Protein 6QW0 (pdb70)

Foldseek 3Di:
DDCLLVDDADDLFEAEFDKDWWFADLDDADAWDWDADPHKIATPLVPHDPPHAPVLDDGIDDAVHLVCQLQQQLCVSPAHADQDFCCVVQNDPPPDDDPNRRDDASWDADSNFEIEGEHEEEDPDRVVQVVVQVVVCVVNVVSQGVSSNVTYYYYWYWYDYLTWIIISDDDDNSRGNNSNSSSVVSVVVSVVVVD/DQCLLVDDADDLFEAEFDKDWWFADDDPQDFFDWDPVVKIQTPDVSDDDDPQPDRIDDDAPCQLQQQLCVSPAHADQDFCCVVQNQLVRDPNRRDDASWDADSNFEIEGEHEEEDPDRVVQVVVQVVVCVVNVVSQRSSSNVTYYYYWYWYDYLTFIIISDDDDNDRGDDSNSSSVNSVVVNVVVVVD

Structure (mmCIF, N/CA/C/O backbone):
data_6QW0
#
_entry.id   6QW0
#
_cell.length_a   100.847
_cell.length_b   107.848
_cell.length_c   58.200
_cell.angle_alpha   90.00
_cell.angle_beta   90.00
_cell.angle_gamma   90.00
#
_symmetry.space_group_name_H-M   'P 21 21 2'
#
loop_
_entity.id
_entity.type
_entity.pdbx_description
1 polymer 'RNA-dependent RNA polymerase'
2 non-polymer 'MANGANESE (III) ION'
3 non-polymer 'SULFATE ION'
4 non-polymer GLYCEROL
5 water water
#
loop_
_atom_site.group_PDB
_atom_site.id
_atom_site.type_symbol
_atom_site.label_atom_id
_atom_site.label_alt_id
_atom_site.label_comp_id
_atom_site.label_asym_id
_atom_site.label_entity_id
_atom_site.label_seq_id
_atom_site.pdbx_PDB_ins_code
_atom_site.Cartn_x
_atom_site.Cartn_y
_atom_site.Cartn_z
_atom_site.occupancy
_atom_site.B_iso_or_equiv
_atom_site.auth_seq_id
_atom_site.auth_comp_id
_atom_site.auth_asym_id
_atom_site.auth_atom_id
_atom_site.pdbx_PDB_model_num
ATOM 1 N N . GLU A 1 3 ? 41.606 -8.842 -16.688 1.00 51.87 2 GLU A N 1
ATOM 2 C CA . GLU A 1 3 ? 41.102 -8.851 -15.316 1.00 48.65 2 GLU A CA 1
ATOM 3 C C . GLU A 1 3 ? 42.248 -8.683 -14.316 1.00 46.38 2 GLU A C 1
ATOM 4 O O . GLU A 1 3 ? 43.153 -9.517 -14.266 1.00 53.07 2 GLU A O 1
ATOM 10 N N . ARG A 1 4 ? 42.194 -7.611 -13.515 1.00 39.29 3 ARG A N 1
ATOM 11 C CA . ARG A 1 4 ? 43.309 -7.179 -12.667 1.00 41.43 3 ARG A CA 1
ATOM 12 C C . ARG A 1 4 ? 43.084 -7.636 -11.226 1.00 31.70 3 ARG A C 1
ATOM 13 O O . ARG A 1 4 ? 42.316 -7.028 -10.475 1.00 31.61 3 ARG A O 1
ATOM 15 N N . ILE A 1 5 ? 43.815 -8.675 -10.828 1.00 31.61 4 ILE A N 1
ATOM 16 C CA . ILE A 1 5 ? 43.610 -9.286 -9.523 1.00 28.84 4 ILE A CA 1
ATOM 17 C C . ILE A 1 5 ? 43.965 -8.346 -8.376 1.00 32.20 4 ILE A C 1
ATOM 18 O O . ILE A 1 5 ? 43.455 -8.512 -7.262 1.00 28.96 4 ILE A O 1
ATOM 23 N N . LEU A 1 6 ? 44.805 -7.339 -8.617 1.00 27.42 5 LEU A N 1
ATOM 24 C CA . LEU A 1 6 ? 45.171 -6.444 -7.527 1.00 32.01 5 LEU A CA 1
ATOM 25 C C . LEU A 1 6 ? 44.012 -5.568 -7.088 1.00 29.66 5 LEU A C 1
ATOM 26 O O . LEU A 1 6 ? 44.083 -4.970 -6.013 1.00 27.71 5 LEU A O 1
ATOM 31 N N . LYS A 1 7 ? 42.941 -5.494 -7.882 1.00 27.39 6 LYS A N 1
ATOM 32 C CA . LYS A 1 7 ? 41.744 -4.776 -7.473 1.00 28.11 6 LYS A CA 1
ATOM 33 C C . LYS A 1 7 ? 40.827 -5.602 -6.582 1.00 29.18 6 LYS A C 1
ATOM 34 O O . LYS A 1 7 ? 39.797 -5.083 -6.138 1.00 32.53 6 LYS A O 1
ATOM 40 N N . LYS A 1 8 ? 41.176 -6.859 -6.308 1.00 26.11 7 LYS A N 1
ATOM 41 C CA . LYS A 1 8 ? 40.341 -7.767 -5.531 1.00 23.95 7 LYS A CA 1
ATOM 42 C C . LYS A 1 8 ? 40.892 -7.989 -4.125 1.00 24.07 7 LYS A C 1
ATOM 43 O O . LYS A 1 8 ? 40.623 -9.020 -3.513 1.00 26.37 7 LYS A O 1
ATOM 49 N N . GLN A 1 9 ? 41.652 -7.030 -3.593 1.00 25.64 8 GLN A N 1
ATOM 50 C CA . GLN A 1 9 ? 42.265 -7.209 -2.282 1.00 27.15 8 GLN A CA 1
ATOM 51 C C . GLN A 1 9 ? 41.380 -6.665 -1.172 1.00 27.24 8 GLN A C 1
ATOM 52 O O . GLN A 1 9 ? 40.526 -5.805 -1.411 1.00 28.95 8 GLN A O 1
ATOM 58 N N . PRO A 1 10 ? 41.576 -7.129 0.069 1.00 24.14 9 PRO A N 1
ATOM 59 C CA . PRO A 1 10 ? 40.909 -6.478 1.206 1.00 26.49 9 PRO A CA 1
ATOM 60 C C . PRO A 1 10 ? 41.264 -4.997 1.249 1.00 28.24 9 PRO A C 1
ATOM 61 O O . PRO A 1 10 ? 42.337 -4.582 0.810 1.00 31.38 9 PRO A O 1
ATOM 65 N N . ALA A 1 11 ? 40.335 -4.198 1.763 1.00 33.54 10 ALA A N 1
ATOM 66 C CA . ALA A 1 11 ? 40.458 -2.750 1.650 1.00 38.85 10 ALA A CA 1
ATOM 67 C C . ALA A 1 11 ? 41.573 -2.226 2.553 1.00 26.44 10 ALA A C 1
ATOM 68 O O . ALA A 1 11 ? 41.721 -2.696 3.681 1.00 29.18 10 ALA A O 1
ATOM 70 N N . PRO A 1 12 ? 42.364 -1.266 2.081 1.00 35.88 11 PRO A N 1
ATOM 71 C CA . PRO A 1 12 ? 43.355 -0.615 2.947 1.00 26.05 11 PRO A CA 1
ATOM 72 C C . PRO A 1 12 ? 42.692 0.388 3.875 1.00 31.88 11 PRO A C 1
ATOM 73 O O . PRO A 1 12 ? 41.568 0.833 3.646 1.00 34.23 11 PRO A O 1
ATOM 77 N N . VAL A 1 13 ? 43.427 0.756 4.935 1.00 23.99 12 VAL A N 1
ATOM 78 C CA . VAL A 1 13 ? 42.941 1.776 5.857 1.00 22.56 12 VAL A CA 1
ATOM 79 C C . VAL A 1 13 ? 42.717 3.067 5.090 1.00 22.41 12 VAL A C 1
ATOM 80 O O . VAL A 1 13 ? 43.606 3.549 4.377 1.00 23.59 12 VAL A O 1
ATOM 84 N N A ARG A 1 14 ? 41.534 3.654 5.258 0.44 22.72 13 ARG A N 1
ATOM 85 N N B ARG A 1 14 ? 41.522 3.634 5.239 0.56 22.70 13 ARG A N 1
ATOM 86 C CA A ARG A 1 14 ? 41.152 4.864 4.534 0.44 19.03 13 ARG A CA 1
ATOM 87 C CA B ARG A 1 14 ? 41.144 4.866 4.557 0.56 19.04 13 ARG A CA 1
ATOM 88 C C A ARG A 1 14 ? 41.518 6.080 5.377 0.44 20.02 13 ARG A C 1
ATOM 89 C C B ARG A 1 14 ? 41.557 6.038 5.437 0.56 20.07 13 ARG A C 1
ATOM 90 O O A ARG A 1 14 ? 40.764 6.492 6.264 0.44 20.40 13 ARG A O 1
ATOM 91 O O B ARG A 1 14 ? 40.887 6.363 6.424 0.56 20.33 13 ARG A O 1
ATOM 106 N N . ALA A 1 15 ? 42.680 6.659 5.092 1.00 20.02 14 ALA A N 1
ATOM 107 C CA . ALA A 1 15 ? 43.243 7.743 5.881 1.00 18.48 14 ALA A CA 1
ATOM 108 C C . ALA A 1 15 ? 44.208 8.513 5.005 1.00 15.78 14 ALA A C 1
ATOM 109 O O . ALA A 1 15 ? 44.595 8.057 3.927 1.00 18.17 14 ALA A O 1
ATOM 111 N N . LEU A 1 16 ? 44.593 9.690 5.496 1.00 17.03 15 LEU A N 1
ATOM 112 C CA . LEU A 1 16 ? 45.587 10.529 4.833 1.00 16.66 15 LEU A CA 1
ATOM 113 C C . LEU A 1 16 ? 46.969 10.284 5.438 1.00 17.26 15 LEU A C 1
ATOM 114 O O . LEU A 1 16 ? 47.135 10.366 6.658 1.00 18.47 15 LEU A O 1
ATOM 119 N N . THR A 1 17 ? 47.947 9.981 4.583 1.00 16.96 16 THR A N 1
ATOM 120 C CA . THR A 1 17 ? 49.351 9.839 4.987 1.00 17.58 16 THR A CA 1
ATOM 121 C C . THR A 1 17 ? 50.138 11.027 4.458 1.00 17.55 16 THR A C 1
ATOM 122 O O . THR A 1 17 ? 50.051 11.357 3.269 1.00 17.95 16 THR A O 1
ATOM 126 N N . ILE A 1 18 ? 50.893 11.688 5.342 1.00 17.45 17 ILE A N 1
ATOM 127 C CA . ILE A 1 18 ? 51.844 12.717 4.911 1.00 17.66 17 ILE A CA 1
ATOM 128 C C . ILE A 1 18 ? 53.219 12.321 5.433 1.00 17.60 17 ILE A C 1
ATOM 129 O O . ILE A 1 18 ? 53.442 12.306 6.650 1.00 18.82 17 ILE A O 1
ATOM 134 N N . HIS A 1 19 ? 54.135 11.987 4.516 1.00 18.03 18 HIS A N 1
ATOM 135 C CA . HIS A 1 19 ? 55.505 11.697 4.915 1.00 20.00 18 HIS A CA 1
ATOM 136 C C . HIS A 1 19 ? 56.219 13.011 5.230 1.00 18.13 18 HIS A C 1
ATOM 137 O O . HIS A 1 19 ? 55.842 14.061 4.711 1.00 19.04 18 HIS A O 1
ATOM 144 N N . PRO A 1 20 ? 57.216 12.986 6.119 1.00 19.70 19 PRO A N 1
ATOM 145 C CA . PRO A 1 20 ? 57.855 14.244 6.553 1.00 17.80 19 PRO A CA 1
ATOM 146 C C . PRO A 1 20 ? 58.662 14.890 5.436 1.00 20.37 19 PRO A C 1
ATOM 147 O O . PRO A 1 20 ? 59.306 14.209 4.639 1.00 19.90 19 PRO A O 1
ATOM 151 N N . LEU A 1 21 ? 58.610 16.222 5.383 1.00 22.07 20 LEU A N 1
ATOM 152 C CA . LEU A 1 21 ? 59.423 16.976 4.436 1.00 23.45 20 LEU A CA 1
ATOM 153 C C . LEU A 1 21 ? 60.896 16.874 4.799 1.00 23.20 20 LEU A C 1
ATOM 154 O O . LEU A 1 21 ? 61.271 16.936 5.973 1.00 24.10 20 LEU A O 1
ATOM 159 N N . ARG A 1 22 ? 61.726 16.707 3.774 1.00 20.68 21 ARG A N 1
ATOM 160 C CA . ARG A 1 22 ? 63.173 16.637 3.905 1.00 22.04 21 ARG A CA 1
ATOM 161 C C . ARG A 1 22 ? 63.812 17.733 3.065 1.00 21.83 21 ARG A C 1
ATOM 162 O O . ARG A 1 22 ? 63.291 18.124 2.011 1.00 21.58 21 ARG A O 1
ATOM 170 N N . ARG A 1 23 ? 64.977 18.194 3.513 1.00 22.93 22 ARG A N 1
ATOM 171 C CA . ARG A 1 23 ? 65.757 19.158 2.747 1.00 24.00 22 ARG A CA 1
ATOM 172 C C . ARG A 1 23 ? 66.850 18.439 1.973 1.00 24.30 22 ARG A C 1
ATOM 173 O O . ARG A 1 23 ? 67.570 17.599 2.526 1.00 27.49 22 ARG A O 1
ATOM 181 N N . TYR A 1 24 ? 66.966 18.772 0.692 1.00 22.02 23 TYR A N 1
ATOM 182 C CA . TYR A 1 24 ? 67.957 18.202 -0.205 1.00 22.79 23 TYR A CA 1
ATOM 183 C C . TYR A 1 24 ? 68.781 19.334 -0.792 1.00 23.46 23 TYR A C 1
ATOM 184 O O . TYR A 1 24 ? 68.231 20.371 -1.161 1.00 23.92 23 TYR A O 1
ATOM 193 N N . GLU A 1 25 ? 70.092 19.144 -0.873 1.00 25.21 24 GLU A N 1
ATOM 194 C CA . GLU A 1 25 ? 70.952 20.130 -1.513 1.00 25.10 24 GLU A CA 1
ATOM 195 C C . GLU A 1 25 ? 71.359 19.630 -2.889 1.00 24.64 24 GLU A C 1
ATOM 196 O O . GLU A 1 25 ? 71.656 18.445 -3.064 1.00 26.78 24 GLU A O 1
ATOM 202 N N . SER A 1 26 ? 71.379 20.537 -3.866 1.00 27.30 25 SER A N 1
ATOM 203 C CA . SER A 1 26 ? 71.877 20.168 -5.182 1.00 24.85 25 SER A CA 1
ATOM 204 C C . SER A 1 26 ? 73.394 19.979 -5.143 1.00 27.28 25 SER A C 1
ATOM 205 O O . SER A 1 26 ? 74.092 20.459 -4.242 1.00 31.00 25 SER A O 1
ATOM 208 N N . SER A 1 27 ? 73.892 19.254 -6.134 1.00 25.99 26 SER A N 1
ATOM 209 C CA . SER A 1 27 ? 75.316 18.962 -6.275 1.00 29.00 26 SER A CA 1
ATOM 210 C C . SER A 1 27 ? 75.671 19.007 -7.754 1.00 27.60 26 SER A C 1
ATOM 211 O O . SER A 1 27 ? 76.294 18.100 -8.307 1.00 33.42 26 SER A O 1
ATOM 214 N N . ILE A 1 28 ? 75.243 20.080 -8.412 1.00 30.80 27 ILE A N 1
ATOM 215 C CA . ILE A 1 28 ? 75.426 20.192 -9.853 1.00 32.71 27 ILE A CA 1
ATOM 216 C C . ILE A 1 28 ? 76.865 20.568 -10.158 1.00 40.64 27 ILE A C 1
ATOM 217 O O . ILE A 1 28 ? 77.467 20.068 -11.119 1.00 45.36 27 ILE A O 1
ATOM 222 N N . TYR A 1 29 ? 77.436 21.449 -9.339 1.00 32.08 28 TYR A N 1
ATOM 223 C CA . TYR A 1 29 ? 78.844 21.841 -9.427 1.00 45.95 28 TYR A CA 1
ATOM 224 C C . TYR A 1 29 ? 79.060 22.569 -10.749 1.00 40.15 28 TYR A C 1
ATOM 225 O O . TYR A 1 29 ? 78.279 23.469 -11.092 1.00 42.88 28 TYR A O 1
ATOM 234 N N . ASP A 1 30 ? 80.078 22.233 -11.521 1.00 44.68 29 ASP A N 1
ATOM 235 C CA . ASP A 1 30 ? 80.401 22.980 -12.727 1.00 40.47 29 ASP A CA 1
ATOM 236 C C . ASP A 1 30 ? 80.030 22.108 -13.924 1.00 42.23 29 ASP A C 1
ATOM 237 O O . ASP A 1 30 ? 80.885 21.501 -14.571 1.00 53.53 29 ASP A O 1
ATOM 242 N N . THR A 1 31 ? 78.723 22.048 -14.216 1.00 42.81 30 THR A N 1
ATOM 243 C CA . THR A 1 31 ? 78.030 21.278 -15.247 1.00 37.30 30 THR A CA 1
ATOM 244 C C . THR A 1 31 ? 77.640 22.176 -16.415 1.00 31.72 30 THR A C 1
ATOM 245 O O . THR A 1 31 ? 77.163 23.296 -16.196 1.00 32.73 30 THR A O 1
ATOM 249 N N . PRO A 1 32 ? 77.828 21.728 -17.660 1.00 29.66 31 PRO A N 1
ATOM 250 C CA . PRO A 1 32 ? 77.413 22.550 -18.803 1.00 26.56 31 PRO A CA 1
ATOM 251 C C . PRO A 1 32 ? 75.914 22.792 -18.788 1.00 27.23 31 PRO A C 1
ATOM 252 O O . PRO A 1 32 ? 75.123 21.917 -18.433 1.00 30.82 31 PRO A O 1
ATOM 256 N N . ILE A 1 33 ? 75.537 24.009 -19.173 1.00 23.04 32 ILE A N 1
ATOM 257 C CA . ILE A 1 33 ? 74.152 24.443 -19.249 1.00 19.84 32 ILE A CA 1
ATOM 258 C C . ILE A 1 33 ? 73.858 24.730 -20.720 1.00 22.15 32 ILE A C 1
ATOM 259 O O . ILE A 1 33 ? 74.627 25.452 -21.359 1.00 22.83 32 ILE A O 1
ATOM 264 N N . PRO A 1 34 ? 72.805 24.175 -21.306 1.00 24.49 33 PRO A N 1
ATOM 265 C CA . PRO A 1 34 ? 72.622 24.342 -22.754 1.00 22.69 33 PRO A CA 1
ATOM 266 C C . PRO A 1 34 ? 72.243 25.761 -23.134 1.00 21.75 33 PRO A C 1
ATOM 267 O O . PRO A 1 34 ? 71.494 26.445 -22.432 1.00 22.39 33 PRO A O 1
ATOM 271 N N . ALA A 1 35 ? 72.781 26.198 -24.273 1.00 22.53 34 ALA A N 1
ATOM 272 C CA . ALA A 1 35 ? 72.359 27.445 -24.888 1.00 22.19 34 ALA A CA 1
ATOM 273 C C . ALA A 1 35 ? 70.896 27.362 -25.315 1.00 22.08 34 ALA A C 1
ATOM 274 O O . ALA A 1 35 ? 70.344 26.281 -25.505 1.00 28.20 34 ALA A O 1
ATOM 276 N N . TYR A 1 36 ? 70.277 28.528 -25.468 1.00 24.67 35 TYR A N 1
ATOM 277 C CA . TYR A 1 36 ? 68.903 28.625 -25.942 1.00 26.77 35 TYR A CA 1
ATOM 278 C C . TYR A 1 36 ? 68.781 29.835 -26.857 1.00 28.85 35 TYR A C 1
ATOM 279 O O . TYR A 1 36 ? 69.459 30.848 -26.671 1.00 28.28 35 TYR A O 1
ATOM 288 N N . VAL A 1 37 ? 67.917 29.716 -27.861 1.00 27.80 36 VAL A N 1
ATOM 289 C CA . VAL A 1 37 ? 67.611 30.810 -28.777 1.00 29.51 36 VAL A CA 1
ATOM 290 C C . VAL A 1 37 ? 66.108 31.039 -28.715 1.00 29.19 36 VAL A C 1
ATOM 291 O O . VAL A 1 37 ? 65.330 30.109 -28.956 1.00 31.20 36 VAL A O 1
ATOM 295 N N . ILE A 1 38 ? 65.704 32.261 -28.375 1.00 32.70 37 ILE A N 1
ATOM 296 C CA . ILE A 1 38 ? 64.298 32.634 -28.262 1.00 33.53 37 ILE A CA 1
ATOM 297 C C . ILE A 1 38 ? 63.930 33.497 -29.459 1.00 42.53 37 ILE A C 1
ATOM 298 O O . ILE A 1 38 ? 64.623 34.477 -29.760 1.00 39.93 37 ILE A O 1
ATOM 303 N N . LYS A 1 39 ? 62.829 33.149 -30.123 1.00 40.11 38 LYS A N 1
ATOM 304 C CA . LYS A 1 39 ? 62.336 33.878 -31.284 1.00 49.90 38 LYS A CA 1
ATOM 305 C C . LYS A 1 39 ? 60.846 34.145 -31.123 1.00 48.51 38 LYS A C 1
ATOM 306 O O . LYS A 1 39 ? 60.118 33.346 -30.529 1.00 42.97 38 LYS A O 1
ATOM 310 N N . HIS A 1 40 ? 60.396 35.278 -31.654 1.00 53.90 39 HIS A N 1
ATOM 311 C CA . HIS A 1 40 ? 58.983 35.638 -31.566 1.00 57.71 39 HIS A CA 1
ATOM 312 C C . HIS A 1 40 ? 58.154 34.789 -32.522 1.00 56.59 39 HIS A C 1
ATOM 313 O O . HIS A 1 40 ? 58.609 34.459 -33.616 1.00 51.17 39 HIS A O 1
ATOM 315 N N . VAL A 1 45 ? 56.312 32.742 -28.299 1.00 54.79 44 VAL A N 1
ATOM 316 C CA . VAL A 1 45 ? 57.739 32.499 -28.460 1.00 50.56 44 VAL A CA 1
ATOM 317 C C . VAL A 1 45 ? 58.017 31.056 -28.860 1.00 41.93 44 VAL A C 1
ATOM 318 O O . VAL A 1 45 ? 57.218 30.159 -28.598 1.00 42.98 44 VAL A O 1
ATOM 320 N N . THR A 1 46 ? 59.160 30.845 -29.506 1.00 39.44 45 THR A N 1
ATOM 321 C CA . THR A 1 46 ? 59.728 29.522 -29.719 1.00 43.55 45 THR A CA 1
ATOM 322 C C . THR A 1 46 ? 61.120 29.491 -29.101 1.00 35.19 45 THR A C 1
ATOM 323 O O . THR A 1 46 ? 61.824 30.507 -29.096 1.00 40.92 45 THR A O 1
ATOM 327 N N . ILE A 1 47 ? 61.513 28.329 -28.575 1.00 35.51 46 ILE A N 1
ATOM 328 C CA . ILE A 1 47 ? 62.799 28.170 -27.887 1.00 33.61 46 ILE A CA 1
ATOM 329 C C . ILE A 1 47 ? 63.516 26.943 -28.438 1.00 33.00 46 ILE A C 1
ATOM 330 O O . ILE A 1 47 ? 63.018 25.820 -28.305 1.00 36.95 46 ILE A O 1
ATOM 335 N N . ASP A 1 48 ? 64.695 27.151 -29.027 1.00 30.48 47 ASP A N 1
ATOM 336 C CA A ASP A 1 48 ? 65.576 26.068 -29.451 0.47 29.10 47 ASP A CA 1
ATOM 337 C CA B ASP A 1 48 ? 65.567 26.057 -29.442 0.53 29.09 47 ASP A CA 1
ATOM 338 C C . ASP A 1 48 ? 66.666 25.908 -28.399 1.00 27.52 47 ASP A C 1
ATOM 339 O O . ASP A 1 48 ? 67.478 26.819 -28.212 1.00 29.54 47 ASP A O 1
ATOM 348 N N . ILE A 1 49 ? 66.693 24.761 -27.731 1.00 25.97 48 ILE A N 1
ATOM 349 C CA . ILE A 1 49 ? 67.643 24.496 -26.654 1.00 23.40 48 ILE A CA 1
ATOM 350 C C . ILE A 1 49 ? 68.722 23.567 -27.187 1.00 25.52 48 ILE A C 1
ATOM 351 O O . ILE A 1 49 ? 68.419 22.543 -27.811 1.00 27.63 48 ILE A O 1
ATOM 356 N N . ALA A 1 50 ? 69.989 23.936 -26.969 1.00 23.98 49 ALA A N 1
ATOM 357 C CA . ALA A 1 50 ? 71.112 23.219 -27.576 1.00 24.70 49 ALA A CA 1
ATOM 358 C C . ALA A 1 50 ? 71.457 21.977 -26.753 1.00 26.95 49 ALA A C 1
ATOM 359 O O . ALA A 1 50 ? 72.502 21.872 -26.106 1.00 26.11 49 ALA A O 1
ATOM 361 N N . THR A 1 51 ? 70.550 21.000 -26.787 1.00 28.70 50 THR A N 1
ATOM 362 C CA . THR A 1 51 ? 70.765 19.786 -26.008 1.00 27.36 50 THR A CA 1
ATOM 363 C C . THR A 1 51 ? 71.995 19.010 -26.474 1.00 28.63 50 THR A C 1
ATOM 364 O O . THR A 1 51 ? 72.515 18.177 -25.722 1.00 29.61 50 THR A O 1
ATOM 368 N N . SER A 1 52 ? 72.491 19.281 -27.686 1.00 28.64 51 SER A N 1
ATOM 369 C CA . SER A 1 52 ? 73.728 18.652 -28.134 1.00 32.10 51 SER A CA 1
ATOM 370 C C . SER A 1 52 ? 74.921 19.029 -27.266 1.00 30.32 51 SER A C 1
ATOM 371 O O . SER A 1 52 ? 75.914 18.297 -27.251 1.00 31.84 51 SER A O 1
ATOM 374 N N . GLU A 1 53 ? 74.850 20.149 -26.550 1.00 28.79 52 GLU A N 1
ATOM 375 C CA . GLU A 1 53 ? 75.978 20.582 -25.728 1.00 28.41 52 GLU A CA 1
ATOM 376 C C . GLU A 1 53 ? 76.145 19.772 -24.451 1.00 39.25 52 GLU A C 1
ATOM 377 O O . GLU A 1 53 ? 77.197 19.867 -23.810 1.00 37.00 52 GLU A O 1
ATOM 383 N N . LEU A 1 54 ? 75.152 18.984 -24.061 1.00 30.00 53 LEU A N 1
ATOM 384 C CA . LEU A 1 54 ? 75.216 18.261 -22.802 1.00 34.02 53 LEU A CA 1
ATOM 385 C C . LEU A 1 54 ? 75.880 16.902 -22.990 1.00 40.14 53 LEU A C 1
ATOM 386 O O . LEU A 1 54 ? 75.687 16.235 -24.010 1.00 40.45 53 LEU A O 1
ATOM 391 N N . ALA A 1 55 ? 76.687 16.510 -22.007 1.00 46.28 54 ALA A N 1
ATOM 392 C CA . ALA A 1 55 ? 77.298 15.190 -22.025 1.00 44.49 54 ALA A CA 1
ATOM 393 C C . ALA A 1 55 ? 76.258 14.131 -21.693 1.00 51.03 54 ALA A C 1
ATOM 394 O O . ALA A 1 55 ? 75.320 14.369 -20.927 1.00 51.62 54 ALA A O 1
ATOM 396 N N . ASP A 1 56 ? 76.426 12.951 -22.284 1.00 46.38 55 ASP A N 1
ATOM 397 C CA . ASP A 1 56 ? 75.502 11.855 -22.029 1.00 50.97 55 ASP A CA 1
ATOM 398 C C . ASP A 1 56 ? 75.438 11.561 -20.535 1.00 45.67 55 ASP A C 1
ATOM 399 O O . ASP A 1 56 ? 76.466 11.326 -19.894 1.00 47.92 55 ASP A O 1
ATOM 401 N N . GLY A 1 57 ? 74.231 11.620 -19.974 1.00 50.55 56 GLY A N 1
ATOM 402 C CA . GLY A 1 57 ? 74.018 11.289 -18.582 1.00 46.30 56 GLY A CA 1
ATOM 403 C C . GLY A 1 57 ? 74.258 12.401 -17.580 1.00 50.33 56 GLY A C 1
ATOM 404 O O . GLY A 1 57 ? 74.037 12.181 -16.381 1.00 49.52 56 GLY A O 1
ATOM 405 N N . GLN A 1 58 ? 74.718 13.574 -18.013 1.00 42.97 57 GLN A N 1
ATOM 406 C CA . GLN A 1 58 ? 74.846 14.702 -17.100 1.00 42.17 57 GLN A CA 1
ATOM 407 C C . GLN A 1 58 ? 73.459 15.214 -16.720 1.00 33.58 57 GLN A C 1
ATOM 408 O O . GLN A 1 58 ? 72.454 14.875 -17.347 1.00 36.57 57 GLN A O 1
ATOM 414 N N . SER A 1 59 ? 73.405 16.052 -15.685 1.00 28.01 58 SER A N 1
ATOM 415 C CA . SER A 1 59 ? 72.152 16.731 -15.371 1.00 26.48 58 SER A CA 1
ATOM 416 C C . SER A 1 59 ? 71.646 17.496 -16.589 1.00 28.97 58 SER A C 1
ATOM 417 O O . SER A 1 59 ? 72.424 18.088 -17.343 1.00 31.34 58 SER A O 1
ATOM 420 N N . GLY A 1 60 ? 70.336 17.456 -16.799 1.00 27.26 59 GLY A N 1
ATOM 421 C CA . GLY A 1 60 ? 69.708 18.096 -17.930 1.00 23.54 59 GLY A CA 1
ATOM 422 C C . GLY A 1 60 ? 69.350 17.164 -19.067 1.00 22.92 59 GLY A C 1
ATOM 423 O O . GLY A 1 60 ? 68.780 17.624 -20.062 1.00 25.62 59 GLY A O 1
ATOM 424 N N . SER A 1 61 ? 69.643 15.868 -18.938 1.00 28.90 60 SER A N 1
ATOM 425 C CA . SER A 1 61 ? 69.367 14.935 -20.022 1.00 30.25 60 SER A CA 1
ATOM 426 C C . SER A 1 61 ? 67.879 14.786 -20.298 1.00 30.79 60 SER A C 1
ATOM 427 O O . SER A 1 61 ? 67.513 14.294 -21.369 1.00 28.65 60 SER A O 1
ATOM 430 N N . THR A 1 62 ? 67.009 15.216 -19.380 1.00 27.88 61 THR A N 1
ATOM 431 C CA . THR A 1 62 ? 65.579 15.148 -19.669 1.00 24.86 61 THR A CA 1
ATOM 432 C C . THR A 1 62 ? 65.069 16.315 -20.501 1.00 29.62 61 THR A C 1
ATOM 433 O O . THR A 1 62 ? 63.889 16.324 -20.853 1.00 28.54 61 THR A O 1
ATOM 437 N N . ILE A 1 63 ? 65.904 17.302 -20.818 1.00 24.44 62 ILE A N 1
ATOM 438 C CA . ILE A 1 63 ? 65.433 18.496 -21.514 1.00 22.92 62 ILE A CA 1
ATOM 439 C C . ILE A 1 63 ? 65.306 18.196 -23.001 1.00 26.80 62 ILE A C 1
ATOM 440 O O . ILE A 1 63 ? 66.232 17.658 -23.618 1.00 27.54 62 ILE A O 1
ATOM 445 N N . GLN A 1 64 ? 64.192 18.576 -23.578 1.00 26.77 63 GLN A N 1
ATOM 446 C CA . GLN A 1 64 ? 63.907 18.437 -24.997 1.00 30.74 63 GLN A CA 1
ATOM 447 C C . GLN A 1 64 ? 64.367 19.681 -25.757 1.00 30.82 63 GLN A C 1
ATOM 448 O O . GLN A 1 64 ? 64.369 20.789 -25.206 1.00 32.67 63 GLN A O 1
ATOM 454 N N . PRO A 1 65 ? 64.743 19.529 -27.030 1.00 32.80 64 PRO A N 1
ATOM 455 C CA . PRO A 1 65 ? 65.380 20.651 -27.749 1.00 30.37 64 PRO A CA 1
ATOM 456 C C . PRO A 1 65 ? 64.453 21.777 -28.163 1.00 33.71 64 PRO A C 1
ATOM 457 O O . PRO A 1 65 ? 64.956 22.877 -28.421 1.00 30.71 64 PRO A O 1
ATOM 461 N N . PHE A 1 66 ? 63.140 21.567 -28.273 1.00 27.28 65 PHE A N 1
ATOM 462 C CA . PHE A 1 66 ? 62.273 22.588 -28.851 1.00 27.89 65 PHE A CA 1
ATOM 463 C C . PHE A 1 66 ? 61.026 22.797 -28.007 1.00 36.89 65 PHE A C 1
ATOM 464 O O . PHE A 1 66 ? 60.362 21.830 -27.621 1.00 38.83 65 PHE A O 1
ATOM 472 N N . GLU A 1 67 ? 60.692 24.063 -27.765 1.00 36.52 66 GLU A N 1
ATOM 473 C CA . GLU A 1 67 ? 59.555 24.423 -26.933 1.00 45.55 66 GLU A CA 1
ATOM 474 C C . GLU A 1 67 ? 58.751 25.538 -27.584 1.00 44.92 66 GLU A C 1
ATOM 475 O O . GLU A 1 67 ? 59.313 26.457 -28.189 1.00 40.51 66 GLU A O 1
ATOM 481 N N . SER A 1 68 ? 57.432 25.443 -27.455 1.00 45.48 67 SER A N 1
ATOM 482 C CA . SER A 1 68 ? 56.513 26.526 -27.769 1.00 44.35 67 SER A CA 1
ATOM 483 C C . SER A 1 68 ? 55.943 27.077 -26.468 1.00 45.47 67 SER A C 1
ATOM 484 O O . SER A 1 68 ? 55.603 26.315 -25.558 1.00 47.19 67 SER A O 1
ATOM 487 N N . VAL A 1 69 ? 55.848 28.397 -26.379 1.00 47.54 68 VAL A N 1
ATOM 488 C CA . VAL A 1 69 ? 55.312 29.023 -25.175 1.00 47.86 68 VAL A CA 1
ATOM 489 C C . VAL A 1 69 ? 54.171 29.960 -25.543 1.00 48.34 68 VAL A C 1
ATOM 490 O O . VAL A 1 69 ? 54.391 30.977 -26.198 1.00 43.71 68 VAL A O 1
ATOM 492 N N . GLN A 1 72 ? 49.957 33.058 -23.304 1.00 55.06 71 GLN A N 1
ATOM 493 C CA . GLN A 1 72 ? 49.068 32.739 -22.193 1.00 51.99 71 GLN A CA 1
ATOM 494 C C . GLN A 1 72 ? 49.704 31.762 -21.203 1.00 57.98 71 GLN A C 1
ATOM 495 O O . GLN A 1 72 ? 49.178 31.548 -20.112 1.00 59.05 71 GLN A O 1
ATOM 496 N N . ASN A 1 73 ? 50.836 31.173 -21.587 1.00 56.48 72 ASN A N 1
ATOM 497 C CA . ASN A 1 73 ? 51.539 30.210 -20.749 1.00 52.87 72 ASN A CA 1
ATOM 498 C C . ASN A 1 73 ? 52.776 30.792 -20.076 1.00 49.16 72 ASN A C 1
ATOM 499 O O . ASN A 1 73 ? 53.466 30.070 -19.351 1.00 46.59 72 ASN A O 1
ATOM 501 N N . LEU A 1 74 ? 53.069 32.077 -20.287 1.00 47.74 73 LEU A N 1
ATOM 502 C CA . LEU A 1 74 ? 54.321 32.637 -19.787 1.00 49.74 73 LEU A CA 1
ATOM 503 C C . LEU A 1 74 ? 54.349 32.717 -18.267 1.00 46.03 73 LEU A C 1
ATOM 504 O O . LEU A 1 74 ? 55.406 32.521 -17.658 1.00 46.23 73 LEU A O 1
ATOM 505 N N . THR A 1 75 ? 53.205 32.987 -17.638 1.00 46.31 74 THR A N 1
ATOM 506 C CA . THR A 1 75 ? 53.193 33.193 -16.195 1.00 48.74 74 THR A CA 1
ATOM 507 C C . THR A 1 75 ? 53.563 31.929 -15.426 1.00 48.26 74 THR A C 1
ATOM 508 O O . THR A 1 75 ? 54.145 32.017 -14.339 1.00 52.06 74 THR A O 1
ATOM 512 N N . LEU A 1 76 ? 53.240 30.751 -15.961 1.00 41.99 75 LEU A N 1
ATOM 513 C CA . LEU A 1 76 ? 53.553 29.495 -15.292 1.00 44.81 75 LEU A CA 1
ATOM 514 C C . LEU A 1 76 ? 54.711 28.763 -15.959 1.00 39.01 75 LEU A C 1
ATOM 515 O O . LEU A 1 76 ? 54.903 27.565 -15.725 1.00 32.15 75 LEU A O 1
ATOM 520 N N . PHE A 1 77 ? 55.503 29.467 -16.772 1.00 34.57 76 PHE A N 1
ATOM 521 C CA . PHE A 1 77 ? 56.552 28.790 -17.525 1.00 32.39 76 PHE A CA 1
ATOM 522 C C . PHE A 1 77 ? 57.599 28.184 -16.597 1.00 29.13 76 PHE A C 1
ATOM 523 O O . PHE A 1 77 ? 58.010 27.034 -16.783 1.00 28.76 76 PHE A O 1
ATOM 531 N N . LYS A 1 78 ? 58.060 28.950 -15.600 1.00 30.27 77 LYS A N 1
ATOM 532 C CA . LYS A 1 78 ? 59.101 28.430 -14.717 1.00 26.21 77 LYS A CA 1
ATOM 533 C C . LYS A 1 78 ? 58.638 27.152 -14.032 1.00 23.91 77 LYS A C 1
ATOM 534 O O . LYS A 1 78 ? 59.377 26.167 -13.971 1.00 26.67 77 LYS A O 1
ATOM 540 N N . HIS A 1 79 ? 57.402 27.147 -13.538 1.00 27.12 78 HIS A N 1
ATOM 541 C CA . HIS A 1 79 ? 56.870 25.978 -12.840 1.00 28.68 78 HIS A CA 1
ATOM 542 C C . HIS A 1 79 ? 56.742 24.790 -13.788 1.00 26.09 78 HIS A C 1
ATOM 543 O O . HIS A 1 79 ? 57.224 23.685 -13.494 1.00 24.01 78 HIS A O 1
ATOM 550 N N . ASP A 1 80 ? 56.120 25.011 -14.946 1.00 26.41 79 ASP A N 1
ATOM 551 C CA . ASP A 1 80 ? 55.830 23.910 -15.854 1.00 27.55 79 ASP A CA 1
ATOM 552 C C . ASP A 1 80 ? 57.102 23.336 -16.463 1.00 28.08 79 ASP A C 1
ATOM 553 O O . ASP A 1 80 ? 57.229 22.117 -16.595 1.00 30.49 79 ASP A O 1
ATOM 558 N N . PHE A 1 81 ? 58.067 24.188 -16.813 1.00 27.41 80 PHE A N 1
ATOM 559 C CA . PHE A 1 81 ? 59.318 23.671 -17.368 1.00 27.78 80 PHE A CA 1
ATOM 560 C C . PHE A 1 81 ? 60.112 22.900 -16.323 1.00 24.25 80 PHE A C 1
ATOM 561 O O . PHE A 1 81 ? 60.662 21.832 -16.619 1.00 24.46 80 PHE A O 1
ATOM 569 N N . THR A 1 82 ? 60.191 23.424 -15.098 1.00 21.67 81 THR A N 1
ATOM 570 C CA . THR A 1 82 ? 60.997 22.771 -14.072 1.00 22.67 81 THR A CA 1
ATOM 571 C C . THR A 1 82 ? 60.592 21.315 -13.889 1.00 21.58 81 THR A C 1
ATOM 572 O O . THR A 1 82 ? 61.447 20.428 -13.809 1.00 24.12 81 THR A O 1
ATOM 576 N N . PHE A 1 83 ? 59.287 21.053 -13.840 1.00 22.52 82 PHE A N 1
ATOM 577 C CA . PHE A 1 83 ? 58.784 19.737 -13.478 1.00 24.50 82 PHE A CA 1
ATOM 578 C C . PHE A 1 83 ? 58.298 18.950 -14.687 1.00 25.13 82 PHE A C 1
ATOM 579 O O . PHE A 1 83 ? 57.693 17.883 -14.521 1.00 26.18 82 PHE A O 1
ATOM 587 N N . GLY A 1 84 ? 58.618 19.421 -15.895 1.00 23.90 83 GLY A N 1
ATOM 588 C CA . GLY A 1 84 ? 58.101 18.828 -17.119 1.00 25.56 83 GLY A CA 1
ATOM 589 C C . GLY A 1 84 ? 58.507 17.389 -17.343 1.00 25.42 83 GLY A C 1
ATOM 590 O O . GLY A 1 84 ? 57.823 16.672 -18.082 1.00 29.34 83 GLY A O 1
ATOM 591 N N . HIS A 1 85 ? 59.626 16.958 -16.769 1.00 22.22 84 HIS A N 1
ATOM 592 C CA . HIS A 1 85 ? 60.060 15.575 -16.893 1.00 24.93 84 HIS A CA 1
ATOM 593 C C . HIS A 1 85 ? 59.280 14.639 -15.982 1.00 26.12 84 HIS A C 1
ATOM 594 O O . HIS A 1 85 ? 59.366 13.417 -16.145 1.00 30.37 84 HIS A O 1
ATOM 601 N N . LEU A 1 86 ? 58.538 15.183 -15.026 1.00 23.43 85 LEU A N 1
ATOM 602 C CA . LEU A 1 86 ? 57.752 14.387 -14.089 1.00 25.34 85 LEU A CA 1
ATOM 603 C C . LEU A 1 86 ? 56.282 14.369 -14.445 1.00 29.71 85 LEU A C 1
ATOM 604 O O . LEU A 1 86 ? 55.601 13.363 -14.219 1.00 34.65 85 LEU A O 1
ATOM 609 N N . ALA A 1 87 ? 55.770 15.471 -14.976 1.00 26.78 86 ALA A N 1
ATOM 610 C CA . ALA A 1 87 ? 54.360 15.533 -15.319 1.00 34.42 86 ALA A CA 1
ATOM 611 C C . ALA A 1 87 ? 54.150 16.653 -16.318 1.00 41.09 86 ALA A C 1
ATOM 612 O O . ALA A 1 87 ? 54.739 17.729 -16.189 1.00 38.10 86 ALA A O 1
ATOM 614 N N . ASP A 1 88 ? 53.313 16.392 -17.310 1.00 37.56 87 ASP A N 1
ATOM 615 C CA . ASP A 1 88 ? 52.825 17.477 -18.134 1.00 43.31 87 ASP A CA 1
ATOM 616 C C . ASP A 1 88 ? 51.813 18.300 -17.341 1.00 44.32 87 ASP A C 1
ATOM 617 O O . ASP A 1 88 ? 51.270 17.855 -16.323 1.00 39.78 87 ASP A O 1
ATOM 622 N N . THR A 1 89 ? 51.584 19.525 -17.803 1.00 42.89 88 THR A N 1
ATOM 623 C CA . THR A 1 89 ? 50.577 20.379 -17.191 1.00 43.54 88 THR A CA 1
ATOM 624 C C . THR A 1 89 ? 49.215 19.691 -17.227 1.00 46.63 88 THR A C 1
ATOM 625 O O . THR A 1 89 ? 48.878 18.983 -18.180 1.00 45.90 88 THR A O 1
ATOM 629 N N . THR A 1 90 ? 48.428 19.893 -16.170 1.00 47.33 89 THR A N 1
ATOM 630 C CA . THR A 1 90 ? 47.158 19.194 -16.048 1.00 44.41 89 THR A CA 1
ATOM 631 C C . THR A 1 90 ? 46.077 20.127 -15.526 1.00 45.12 89 THR A C 1
ATOM 632 O O . THR A 1 90 ? 46.351 21.135 -14.869 1.00 44.34 89 THR A O 1
ATOM 636 N N . ASP A 1 91 ? 44.831 19.763 -15.839 1.00 48.18 90 ASP A N 1
ATOM 637 C CA . ASP A 1 91 ? 43.641 20.368 -15.256 1.00 48.67 90 ASP A CA 1
ATOM 638 C C . ASP A 1 91 ? 42.749 19.304 -14.626 1.00 43.99 90 ASP A C 1
ATOM 639 O O . ASP A 1 91 ? 41.530 19.475 -14.538 1.00 51.33 90 ASP A O 1
ATOM 640 N N . LYS A 1 92 ? 43.340 18.193 -14.192 1.00 45.37 91 LYS A N 1
ATOM 641 C CA . LYS A 1 92 ? 42.573 17.102 -13.600 1.00 42.29 91 LYS A CA 1
ATOM 642 C C . LYS A 1 92 ? 42.133 17.473 -12.182 1.00 42.50 91 LYS A C 1
ATOM 643 O O . LYS A 1 92 ? 42.964 17.765 -11.315 1.00 38.44 91 LYS A O 1
ATOM 649 N N . LYS A 1 93 ? 40.823 17.463 -11.953 1.00 33.61 92 LYS A N 1
ATOM 650 C CA . LYS A 1 93 ? 40.224 17.880 -10.695 1.00 33.17 92 LYS A CA 1
ATOM 651 C C . LYS A 1 93 ? 40.001 16.683 -9.781 1.00 28.55 92 LYS A C 1
ATOM 652 O O . LYS A 1 93 ? 39.856 15.544 -10.239 1.00 28.55 92 LYS A O 1
ATOM 658 N N . PHE A 1 94 ? 39.972 16.955 -8.470 1.00 26.81 93 PHE A N 1
ATOM 659 C CA . PHE A 1 94 ? 39.585 15.924 -7.511 1.00 23.75 93 PHE A CA 1
ATOM 660 C C . PHE A 1 94 ? 38.302 15.228 -7.937 1.00 25.00 93 PHE A C 1
ATOM 661 O O . PHE A 1 94 ? 38.188 14.002 -7.815 1.00 26.29 93 PHE A O 1
ATOM 669 N N . VAL A 1 95 ? 37.335 15.998 -8.454 1.00 26.71 94 VAL A N 1
ATOM 670 C CA . VAL A 1 95 ? 36.009 15.448 -8.737 1.00 26.61 94 VAL A CA 1
ATOM 671 C C . VAL A 1 95 ? 36.075 14.401 -9.840 1.00 30.21 94 VAL A C 1
ATOM 672 O O . VAL A 1 95 ? 35.238 13.488 -9.891 1.00 30.32 94 VAL A O 1
ATOM 676 N N . GLU A 1 96 ? 37.062 14.497 -10.739 1.00 26.97 95 GLU A N 1
ATOM 677 C CA . GLU A 1 96 ? 37.188 13.490 -11.781 1.00 31.92 95 GLU A CA 1
ATOM 678 C C . GLU A 1 96 ? 37.634 12.147 -11.232 1.00 32.31 95 GLU A C 1
ATOM 679 O O . GLU A 1 96 ? 37.385 11.118 -11.866 1.00 34.21 95 GLU A O 1
ATOM 685 N N . VAL A 1 97 ? 38.279 12.124 -10.070 1.00 28.39 96 VAL A N 1
ATOM 686 C CA . VAL A 1 97 ? 38.765 10.887 -9.486 1.00 26.05 96 VAL A CA 1
ATOM 687 C C . VAL A 1 97 ? 37.821 10.364 -8.408 1.00 30.50 96 VAL A C 1
ATOM 688 O O . VAL A 1 97 ? 37.642 9.153 -8.276 1.00 31.04 96 VAL A O 1
ATOM 692 N N . PHE A 1 98 ? 37.215 11.260 -7.618 1.00 28.42 97 PHE A N 1
ATOM 693 C CA . PHE A 1 98 ? 36.432 10.853 -6.455 1.00 26.06 97 PHE A CA 1
ATOM 694 C C . PHE A 1 98 ? 34.930 11.056 -6.593 1.00 30.06 97 PHE A C 1
ATOM 695 O O . PHE A 1 98 ? 34.179 10.459 -5.814 1.00 31.24 97 PHE A O 1
ATOM 703 N N . GLY A 1 99 ? 34.473 11.881 -7.536 1.00 30.68 98 GLY A N 1
ATOM 704 C CA . GLY A 1 99 ? 33.100 12.354 -7.498 1.00 33.14 98 GLY A CA 1
ATOM 705 C C . GLY A 1 99 ? 32.886 13.353 -6.377 1.00 31.61 98 GLY A C 1
ATOM 706 O O . GLY A 1 99 ? 33.788 13.570 -5.563 1.00 30.72 98 GLY A O 1
ATOM 707 N N . VAL A 1 100 ? 31.704 13.964 -6.305 1.00 28.45 99 VAL A N 1
ATOM 708 C CA . VAL A 1 100 ? 31.442 14.958 -5.271 1.00 30.81 99 VAL A CA 1
ATOM 709 C C . VAL A 1 100 ? 31.257 14.262 -3.927 1.00 31.33 99 VAL A C 1
ATOM 710 O O . VAL A 1 100 ? 30.915 13.078 -3.856 1.00 28.41 99 VAL A O 1
ATOM 714 N N . LEU A 1 101 ? 31.487 15.013 -2.850 1.00 33.95 100 LEU A N 1
ATOM 715 C CA . LEU A 1 101 ? 31.219 14.565 -1.488 1.00 30.61 100 LEU A CA 1
ATOM 716 C C . LEU A 1 101 ? 29.907 15.149 -0.982 1.00 31.88 100 LEU A C 1
ATOM 717 O O . LEU A 1 101 ? 29.547 16.283 -1.304 1.00 42.49 100 LEU A O 1
ATOM 722 N N . GLU A 1 102 ? 29.209 14.370 -0.153 1.00 39.89 101 GLU A N 1
ATOM 723 C CA . GLU A 1 102 ? 27.957 14.800 0.473 1.00 47.38 101 GLU A CA 1
ATOM 724 C C . GLU A 1 102 ? 26.932 15.251 -0.566 1.00 44.36 101 GLU A C 1
ATOM 725 O O . GLU A 1 102 ? 26.148 16.173 -0.324 1.00 46.12 101 GLU A O 1
ATOM 727 N N . ASN A 1 103 ? 26.953 14.614 -1.738 1.00 43.49 102 ASN A N 1
ATOM 728 C CA . ASN A 1 103 ? 25.942 14.817 -2.780 1.00 47.10 102 ASN A CA 1
ATOM 729 C C . ASN A 1 103 ? 25.792 16.287 -3.180 1.00 50.23 102 ASN A C 1
ATOM 730 O O . ASN A 1 103 ? 24.720 16.716 -3.614 1.00 55.18 102 ASN A O 1
ATOM 732 N N . ARG A 1 104 ? 26.858 17.074 -3.041 1.00 45.60 103 ARG A N 1
ATOM 733 C CA . ARG A 1 104 ? 26.818 18.490 -3.399 1.00 42.54 103 ARG A CA 1
ATOM 734 C C . ARG A 1 104 ? 28.224 18.954 -3.742 1.00 46.20 103 ARG A C 1
ATOM 735 O O . ARG A 1 104 ? 29.139 18.822 -2.922 1.00 43.70 103 ARG A O 1
ATOM 737 N N . ALA A 1 105 ? 28.392 19.497 -4.945 1.00 38.21 104 ALA A N 1
ATOM 738 C CA . ALA A 1 105 ? 29.692 20.002 -5.365 1.00 38.21 104 ALA A CA 1
ATOM 739 C C . ALA A 1 105 ? 30.081 21.232 -4.550 1.00 44.04 104 ALA A C 1
ATOM 740 O O . ALA A 1 105 ? 29.237 22.044 -4.166 1.00 45.11 104 ALA A O 1
ATOM 742 N N . ASP A 1 106 ? 31.377 21.360 -4.271 1.00 42.28 105 ASP A N 1
ATOM 743 C CA . ASP A 1 106 ? 31.901 22.556 -3.616 1.00 38.14 105 ASP A CA 1
ATOM 744 C C . ASP A 1 106 ? 33.297 22.839 -4.165 1.00 34.34 105 ASP A C 1
ATOM 745 O O . ASP A 1 106 ? 33.772 22.160 -5.080 1.00 37.42 105 ASP A O 1
ATOM 750 N N . ASP A 1 107 ? 33.957 23.852 -3.594 1.00 37.82 106 ASP A N 1
ATOM 751 C CA . ASP A 1 107 ? 35.226 24.318 -4.146 1.00 45.31 106 ASP A CA 1
ATOM 752 C C . ASP A 1 107 ? 36.294 23.234 -4.099 1.00 40.15 106 ASP A C 1
ATOM 753 O O . ASP A 1 107 ? 37.145 23.158 -4.993 1.00 37.12 106 ASP A O 1
ATOM 758 N N . SER A 1 108 ? 36.274 22.390 -3.060 1.00 39.24 107 SER A N 1
ATOM 759 C CA A SER A 1 108 ? 37.278 21.336 -2.957 0.52 32.81 107 SER A CA 1
ATOM 760 C CA B SER A 1 108 ? 37.271 21.328 -2.950 0.48 32.83 107 SER A CA 1
ATOM 761 C C . SER A 1 108 ? 37.206 20.373 -4.134 1.00 30.60 107 SER A C 1
ATOM 762 O O . SER A 1 108 ? 38.236 19.837 -4.559 1.00 31.22 107 SER A O 1
ATOM 767 N N . ASP A 1 109 ? 36.010 20.146 -4.681 1.00 32.33 108 ASP A N 1
ATOM 768 C CA . ASP A 1 109 ? 35.883 19.227 -5.806 1.00 28.39 108 ASP A CA 1
ATOM 769 C C . ASP A 1 109 ? 36.636 19.721 -7.031 1.00 26.89 108 ASP A C 1
ATOM 770 O O . ASP A 1 109 ? 37.036 18.918 -7.878 1.00 28.08 108 ASP A O 1
ATOM 775 N N . PHE A 1 110 ? 36.835 21.031 -7.140 1.00 30.47 109 PHE A N 1
ATOM 776 C CA . PHE A 1 110 ? 37.390 21.628 -8.345 1.00 34.79 109 PHE A CA 1
ATOM 777 C C . PHE A 1 110 ? 38.821 22.105 -8.157 1.00 35.26 109 PHE A C 1
ATOM 778 O O . PHE A 1 110 ? 39.358 22.792 -9.031 1.00 35.94 109 PHE A O 1
ATOM 786 N N . GLN A 1 111 ? 39.453 21.754 -7.040 1.00 32.98 110 GLN A N 1
ATOM 787 C CA . GLN A 1 111 ? 40.891 21.926 -6.923 1.00 30.35 110 GLN A CA 1
ATOM 788 C C . GLN A 1 111 ? 41.617 20.952 -7.840 1.00 27.39 110 GLN A C 1
ATOM 789 O O . GLN A 1 111 ? 41.143 19.845 -8.111 1.00 29.84 110 GLN A O 1
ATOM 795 N N . SER A 1 112 ? 42.803 21.355 -8.292 1.00 27.17 111 SER A N 1
ATOM 796 C CA . SER A 1 112 ? 43.562 20.597 -9.286 1.00 29.69 111 SER A CA 1
ATOM 797 C C . SER A 1 112 ? 45.040 20.585 -8.925 1.00 28.70 111 SER A C 1
ATOM 798 O O . SER A 1 112 ? 45.833 21.385 -9.441 1.00 29.10 111 SER A O 1
ATOM 801 N N . PRO A 1 113 ? 45.457 19.661 -8.056 1.00 27.43 112 PRO A N 1
ATOM 802 C CA . PRO A 1 113 ? 46.892 19.491 -7.786 1.00 25.85 112 PRO A CA 1
ATOM 803 C C . PRO A 1 113 ? 47.620 19.040 -9.043 1.00 28.12 112 PRO A C 1
ATOM 804 O O . PRO A 1 113 ? 47.016 18.630 -10.036 1.00 28.83 112 PRO A O 1
ATOM 808 N N . ASP A 1 114 ? 48.954 19.108 -9.002 1.00 24.52 113 ASP A N 1
ATOM 809 C CA . ASP A 1 114 ? 49.729 18.814 -10.210 1.00 25.46 113 ASP A CA 1
ATOM 810 C C . ASP A 1 114 ? 49.572 17.365 -10.661 1.00 28.39 113 ASP A C 1
ATOM 811 O O . ASP A 1 114 ? 49.620 17.080 -11.864 1.00 28.94 113 ASP A O 1
ATOM 824 N N . ILE A 1 116 ? 47.284 13.583 -9.647 1.00 23.09 115 ILE A N 1
ATOM 825 C CA . ILE A 1 116 ? 46.458 12.660 -8.860 1.00 25.18 115 ILE A CA 1
ATOM 826 C C . ILE A 1 116 ? 46.620 11.292 -9.513 1.00 26.91 115 ILE A C 1
ATOM 827 O O . ILE A 1 116 ? 46.150 11.074 -10.640 1.00 30.37 115 ILE A O 1
ATOM 832 N N . ILE A 1 117 ? 47.284 10.377 -8.821 1.00 23.25 116 ILE A N 1
ATOM 833 C CA . ILE A 1 117 ? 47.658 9.076 -9.365 1.00 23.16 116 ILE A CA 1
ATOM 834 C C . ILE A 1 117 ? 46.888 7.990 -8.620 1.00 26.15 116 ILE A C 1
ATOM 835 O O . ILE A 1 117 ? 47.010 7.857 -7.398 1.00 24.25 116 ILE A O 1
ATOM 840 N N . GLU A 1 118 ? 46.133 7.184 -9.362 1.00 26.53 117 GLU A N 1
ATOM 841 C CA A GLU A 1 118 ? 45.340 6.095 -8.807 0.52 29.60 117 GLU A CA 1
ATOM 842 C CA B GLU A 1 118 ? 45.351 6.092 -8.794 0.48 29.60 117 GLU A CA 1
ATOM 843 C C . GLU A 1 118 ? 46.025 4.767 -9.128 1.00 30.00 117 GLU A C 1
ATOM 844 O O . GLU A 1 118 ? 46.415 4.535 -10.276 1.00 33.90 117 GLU A O 1
ATOM 855 N N . THR A 1 119 ? 46.173 3.902 -8.122 1.00 27.86 118 THR A N 1
ATOM 856 C CA . THR A 1 119 ? 46.770 2.579 -8.297 1.00 28.98 118 THR A CA 1
ATOM 857 C C . THR A 1 119 ? 45.701 1.490 -8.234 1.00 30.76 118 THR A C 1
ATOM 858 O O . THR A 1 119 ? 44.611 1.688 -7.691 1.00 32.93 118 THR A O 1
ATOM 862 N N . GLU A 1 120 ? 46.040 0.310 -8.773 1.00 31.32 119 GLU A N 1
ATOM 863 C CA . GLU A 1 120 ? 45.090 -0.805 -8.760 1.00 37.43 119 GLU A CA 1
ATOM 864 C C . GLU A 1 120 ? 44.772 -1.258 -7.340 1.00 37.59 119 GLU A C 1
ATOM 865 O O . GLU A 1 120 ? 43.635 -1.644 -7.040 1.00 37.93 119 GLU A O 1
ATOM 871 N N . THR A 1 121 ? 45.762 -1.213 -6.448 1.00 29.40 120 THR A N 1
ATOM 872 C CA . THR A 1 121 ? 45.543 -1.606 -5.064 1.00 30.45 120 THR A CA 1
ATOM 873 C C . THR A 1 121 ? 44.565 -0.671 -4.364 1.00 33.54 120 THR A C 1
ATOM 874 O O . THR A 1 121 ? 43.996 -1.035 -3.329 1.00 42.29 120 THR A O 1
ATOM 878 N N . GLY A 1 122 ? 44.319 0.505 -4.930 1.00 32.16 121 GLY A N 1
ATOM 879 C CA . GLY A 1 122 ? 43.319 1.407 -4.404 1.00 35.23 121 GLY A CA 1
ATOM 880 C C . GLY A 1 122 ? 43.845 2.556 -3.577 1.00 33.28 121 GLY A C 1
ATOM 881 O O . GLY A 1 122 ? 43.069 3.159 -2.830 1.00 32.61 121 GLY A O 1
ATOM 882 N N A HIS A 1 123 ? 45.135 2.846 -3.649 0.63 27.13 122 HIS A N 1
ATOM 883 N N B HIS A 1 123 ? 45.134 2.873 -3.673 0.37 27.19 122 HIS A N 1
ATOM 884 C CA A HIS A 1 123 ? 45.667 4.052 -3.046 0.63 27.36 122 HIS A CA 1
ATOM 885 C CA B HIS A 1 123 ? 45.708 4.047 -3.030 0.37 27.37 122 HIS A CA 1
ATOM 886 C C A HIS A 1 123 ? 45.639 5.178 -4.070 0.63 24.54 122 HIS A C 1
ATOM 887 C C B HIS A 1 123 ? 45.792 5.183 -4.042 0.37 24.77 122 HIS A C 1
ATOM 888 O O A HIS A 1 123 ? 45.668 4.942 -5.282 0.63 28.23 122 HIS A O 1
ATOM 889 O O B HIS A 1 123 ? 46.053 4.952 -5.226 0.37 27.74 122 HIS A O 1
ATOM 902 N N . VAL A 1 124 ? 45.572 6.410 -3.576 1.00 20.93 123 VAL A N 1
ATOM 903 C CA . VAL A 1 124 ? 45.633 7.594 -4.426 1.00 21.16 123 VAL A CA 1
ATOM 904 C C . VAL A 1 124 ? 46.791 8.461 -3.959 1.00 20.50 123 VAL A C 1
ATOM 905 O O . VAL A 1 124 ? 46.927 8.736 -2.764 1.00 22.10 123 VAL A O 1
ATOM 909 N N . TYR A 1 125 ? 47.635 8.875 -4.895 1.00 21.36 124 TYR A N 1
ATOM 910 C CA . TYR A 1 125 ? 48.791 9.699 -4.577 1.00 22.08 124 TYR A CA 1
ATOM 911 C C . TYR A 1 125 ? 48.561 11.085 -5.163 1.00 22.67 124 TYR A C 1
ATOM 912 O O . TYR A 1 125 ? 48.298 11.222 -6.361 1.00 25.44 124 TYR A O 1
ATOM 921 N N . VAL A 1 126 ? 48.621 12.105 -4.311 1.00 19.71 125 VAL A N 1
ATOM 922 C CA . VAL A 1 126 ? 48.433 13.492 -4.728 1.00 20.57 125 VAL A CA 1
ATOM 923 C C . VAL A 1 126 ? 49.791 14.175 -4.631 1.00 20.85 125 VAL A C 1
ATOM 924 O O . VAL A 1 126 ? 50.443 14.115 -3.584 1.00 22.72 125 VAL A O 1
ATOM 928 N N . VAL A 1 127 ? 50.235 14.788 -5.733 1.00 20.68 126 VAL A N 1
ATOM 929 C CA . VAL A 1 127 ? 51.570 15.383 -5.809 1.00 20.58 126 VAL A CA 1
ATOM 930 C C . VAL A 1 127 ? 51.427 16.837 -6.238 1.00 24.24 126 VAL A C 1
ATOM 931 O O . VAL A 1 127 ? 50.721 17.135 -7.205 1.00 24.93 126 VAL A O 1
ATOM 935 N N . GLU A 1 128 ? 52.088 17.744 -5.518 1.00 21.98 127 GLU A N 1
ATOM 936 C CA . GLU A 1 128 ? 52.041 19.157 -5.870 1.00 19.69 127 GLU A CA 1
ATOM 937 C C . GLU A 1 128 ? 53.458 19.688 -5.995 1.00 22.05 127 GLU A C 1
ATOM 938 O O . GLU A 1 128 ? 54.301 19.420 -5.127 1.00 21.55 127 GLU A O 1
ATOM 944 N N . PHE A 1 129 ? 53.707 20.424 -7.084 1.00 21.99 128 PHE A N 1
ATOM 945 C CA . PHE A 1 129 ? 54.993 21.049 -7.374 1.00 19.87 128 PHE A CA 1
ATOM 946 C C . PHE A 1 129 ? 54.927 22.538 -7.056 1.00 21.15 128 PHE A C 1
ATOM 947 O O . PHE A 1 129 ? 53.895 23.182 -7.244 1.00 24.15 128 PHE A O 1
ATOM 955 N N . THR A 1 130 ? 56.049 23.104 -6.622 1.00 21.90 129 THR A N 1
ATOM 956 C CA . THR A 1 130 ? 56.074 24.544 -6.413 1.00 22.88 129 THR A CA 1
ATOM 957 C C . THR A 1 130 ? 57.522 25.010 -6.496 1.00 22.26 129 THR A C 1
ATOM 958 O O . THR A 1 130 ? 58.454 24.201 -6.480 1.00 23.39 129 THR A O 1
ATOM 962 N N . THR A 1 131 ? 57.693 26.318 -6.681 1.00 25.94 130 THR A N 1
ATOM 963 C CA . THR A 1 131 ? 59.011 26.930 -6.827 1.00 24.50 130 THR A CA 1
ATOM 964 C C . THR A 1 131 ? 59.126 28.099 -5.859 1.00 27.74 130 THR A C 1
ATOM 965 O O . THR A 1 131 ? 58.131 28.583 -5.317 1.00 32.53 130 THR A O 1
ATOM 969 N N . THR A 1 132 ? 60.358 28.567 -5.667 1.00 28.23 131 THR A N 1
ATOM 970 C CA . THR A 1 132 ? 60.588 29.803 -4.935 1.00 27.69 131 THR A CA 1
ATOM 971 C C . THR A 1 132 ? 61.833 30.468 -5.498 1.00 28.81 131 THR A C 1
ATOM 972 O O . THR A 1 132 ? 62.775 29.786 -5.903 1.00 27.71 131 THR A O 1
ATOM 984 N N . GLY A 1 134 ? 63.504 32.358 -3.531 1.00 33.39 133 GLY A N 1
ATOM 985 C CA . GLY A 1 134 ? 64.227 32.569 -2.287 1.00 30.79 133 GLY A CA 1
ATOM 986 C C . GLY A 1 134 ? 65.154 31.425 -1.935 1.00 28.87 133 GLY A C 1
ATOM 987 O O . GLY A 1 134 ? 65.638 30.692 -2.804 1.00 30.50 133 GLY A O 1
ATOM 988 N N . ASP A 1 135 ? 65.424 31.273 -0.635 1.00 32.44 134 ASP A N 1
ATOM 989 C CA . ASP A 1 135 ? 66.389 30.289 -0.173 1.00 31.76 134 ASP A CA 1
ATOM 990 C C . ASP A 1 135 ? 65.672 29.038 0.341 1.00 32.06 134 ASP A C 1
ATOM 991 O O . ASP A 1 135 ? 64.470 28.856 0.140 1.00 30.80 134 ASP A O 1
ATOM 996 N N . ALA A 1 136 ? 66.423 28.155 0.999 1.00 31.76 135 ALA A N 1
ATOM 997 C CA . ALA A 1 136 ? 65.855 26.877 1.423 1.00 31.11 135 ALA A CA 1
ATOM 998 C C . ALA A 1 136 ? 64.732 27.074 2.433 1.00 34.51 135 ALA A C 1
ATOM 999 O O . ALA A 1 136 ? 63.732 26.347 2.407 1.00 30.04 135 ALA A O 1
ATOM 1001 N N . ASN A 1 137 ? 64.873 28.051 3.338 1.00 31.24 136 ASN A N 1
ATOM 1002 C CA . ASN A 1 137 ? 63.770 28.360 4.243 1.00 30.30 136 ASN A CA 1
ATOM 1003 C C . ASN A 1 137 ? 62.540 28.810 3.465 1.00 31.09 136 ASN A C 1
ATOM 1004 O O . ASN A 1 137 ? 61.406 28.473 3.826 1.00 31.07 136 ASN A O 1
ATOM 1009 N N . SER A 1 138 ? 62.740 29.569 2.385 1.00 29.73 137 SER A N 1
ATOM 1010 C CA . SER A 1 138 ? 61.605 29.954 1.556 1.00 27.90 137 SER A CA 1
ATOM 1011 C C . SER A 1 138 ? 60.961 28.731 0.911 1.00 26.52 137 SER A C 1
ATOM 1012 O O . SER A 1 138 ? 59.731 28.663 0.783 1.00 30.36 137 SER A O 1
ATOM 1015 N N . ALA A 1 139 ? 61.782 27.759 0.493 1.00 30.00 138 ALA A N 1
ATOM 1016 C CA . ALA A 1 139 ? 61.248 26.536 -0.103 1.00 26.41 138 ALA A CA 1
ATOM 1017 C C . ALA A 1 139 ? 60.446 25.734 0.909 1.00 30.91 138 ALA A C 1
ATOM 1018 O O . ALA A 1 139 ? 59.413 25.150 0.562 1.00 28.34 138 ALA A O 1
ATOM 1020 N N . ASP A 1 140 ? 60.910 25.675 2.159 1.00 28.20 139 ASP A N 1
ATOM 1021 C CA . ASP A 1 140 ? 60.128 24.967 3.171 1.00 25.05 139 ASP A CA 1
ATOM 1022 C C . ASP A 1 140 ? 58.786 25.649 3.402 1.00 28.13 139 ASP A C 1
ATOM 1023 O O . ASP A 1 140 ? 57.756 24.978 3.513 1.00 28.57 139 ASP A O 1
ATOM 1028 N N . LEU A 1 141 ? 58.763 26.985 3.442 1.00 26.49 140 LEU A N 1
ATOM 1029 C CA . LEU A 1 141 ? 57.489 27.681 3.588 1.00 29.90 140 LEU A CA 1
ATOM 1030 C C . LEU A 1 141 ? 56.579 27.414 2.397 1.00 29.29 140 LEU A C 1
ATOM 1031 O O . LEU A 1 141 ? 55.369 27.223 2.557 1.00 29.09 140 LEU A O 1
ATOM 1036 N N . ALA A 1 142 ? 57.144 27.391 1.194 1.00 26.69 141 ALA A N 1
ATOM 1037 C CA . ALA A 1 142 ? 56.334 27.130 0.009 1.00 25.33 141 ALA A CA 1
ATOM 1038 C C . ALA A 1 142 ? 55.729 25.732 0.056 1.00 23.51 141 ALA A C 1
ATOM 1039 O O . ALA A 1 142 ? 54.557 25.547 -0.289 1.00 27.77 141 ALA A O 1
ATOM 1041 N N . ALA A 1 143 ? 56.521 24.737 0.471 1.00 26.11 142 ALA A N 1
ATOM 1042 C CA . ALA A 1 143 ? 55.998 23.378 0.624 1.00 26.13 142 ALA A CA 1
ATOM 1043 C C . ALA A 1 143 ? 54.866 23.331 1.641 1.00 26.50 142 ALA A C 1
ATOM 1044 O O . ALA A 1 143 ? 53.836 22.688 1.412 1.00 26.24 142 ALA A O 1
ATOM 1046 N N . ARG A 1 144 ? 55.034 24.005 2.776 1.00 26.61 143 ARG A N 1
ATOM 1047 C CA . ARG A 1 144 ? 53.979 23.979 3.782 1.00 25.31 143 ARG A CA 1
ATOM 1048 C C . ARG A 1 144 ? 52.738 24.725 3.318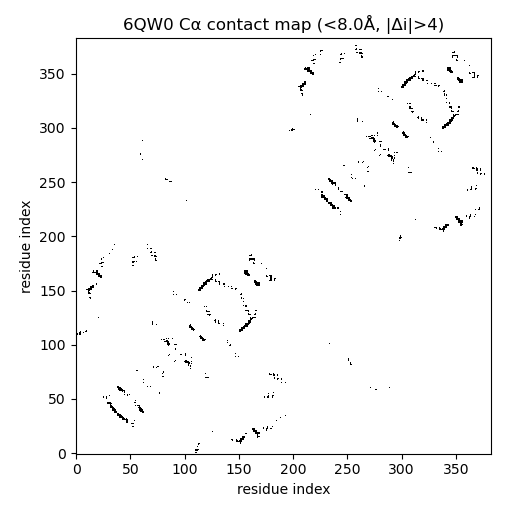 1.00 29.72 143 ARG A C 1
ATOM 1049 O O . ARG A 1 144 ? 51.618 24.338 3.672 1.00 27.74 143 ARG A O 1
ATOM 1057 N N . ASN A 1 145 ? 52.905 25.772 2.509 1.00 27.87 144 ASN A N 1
ATOM 1058 C CA . ASN A 1 145 ? 51.738 26.448 1.958 1.00 31.40 144 ASN A CA 1
ATOM 1059 C C . ASN A 1 145 ? 50.949 25.522 1.037 1.00 26.14 144 ASN A C 1
ATOM 1060 O O . ASN A 1 145 ? 49.715 25.545 1.040 1.00 29.09 144 ASN A O 1
ATOM 1065 N N . LYS A 1 146 ? 51.638 24.684 0.255 1.00 25.69 145 LYS A N 1
ATOM 1066 C CA . LYS A 1 146 ? 50.904 23.763 -0.615 1.00 23.67 145 LYS A CA 1
ATOM 1067 C C . LYS A 1 146 ? 50.226 22.657 0.190 1.00 23.53 145 LYS A C 1
ATOM 1068 O O . LYS A 1 146 ? 49.126 22.221 -0.177 1.00 24.76 145 LYS A O 1
ATOM 1074 N N . ILE A 1 147 ? 50.852 22.189 1.277 1.00 23.29 146 ILE A N 1
ATOM 1075 C CA . ILE A 1 147 ? 50.157 21.251 2.159 1.00 25.89 146 ILE A CA 1
ATOM 1076 C C . ILE A 1 147 ? 48.886 21.892 2.694 1.00 27.52 146 ILE A C 1
ATOM 1077 O O . ILE A 1 147 ? 47.801 21.303 2.636 1.00 25.48 146 ILE A O 1
ATOM 1082 N N . ALA A 1 148 ? 48.991 23.136 3.165 1.00 27.89 147 ALA A N 1
ATOM 1083 C CA . ALA A 1 148 ? 47.811 23.834 3.670 1.00 25.92 147 ALA A CA 1
ATOM 1084 C C . ALA A 1 148 ? 46.741 23.991 2.602 1.00 27.86 147 ALA A C 1
ATOM 1085 O O . ALA A 1 148 ? 45.545 23.963 2.915 1.00 27.16 147 ALA A O 1
ATOM 1087 N N . LYS A 1 149 ? 47.147 24.153 1.340 1.00 25.83 148 LYS A N 1
ATOM 1088 C CA . LYS A 1 149 ? 46.190 24.412 0.276 1.00 24.06 148 LYS A CA 1
ATOM 1089 C C . LYS A 1 149 ? 45.354 23.181 -0.043 1.00 27.16 148 LYS A C 1
ATOM 1090 O O . LYS A 1 149 ? 44.174 23.310 -0.384 1.00 28.94 148 LYS A O 1
ATOM 1096 N N . TYR A 1 150 ? 45.935 21.985 0.073 1.00 25.87 149 TYR A N 1
ATOM 1097 C CA . TYR A 1 150 ? 45.272 20.767 -0.372 1.00 24.69 149 TYR A CA 1
ATOM 1098 C C . TYR A 1 150 ? 44.882 19.810 0.747 1.00 27.14 149 TYR A C 1
ATOM 1099 O O . TYR A 1 150 ? 44.198 18.822 0.468 1.00 25.75 149 TYR A O 1
ATOM 1108 N N . GLU A 1 151 ? 45.278 20.080 1.994 1.00 27.11 150 GLU A N 1
ATOM 1109 C CA . GLU A 1 151 ? 45.133 19.085 3.057 1.00 25.48 150 GLU A CA 1
ATOM 1110 C C . GLU A 1 151 ? 43.670 18.796 3.373 1.00 26.64 150 GLU A C 1
ATOM 1111 O O . GLU A 1 151 ? 43.318 17.648 3.656 1.00 26.77 150 GLU A O 1
ATOM 1117 N N . ILE A 1 152 ? 42.801 19.812 3.319 1.00 26.99 151 ILE A N 1
ATOM 1118 C CA . ILE A 1 152 ? 41.386 19.592 3.623 1.00 27.09 151 ILE A CA 1
ATOM 1119 C C . ILE A 1 152 ? 40.755 18.679 2.578 1.00 25.68 151 ILE A C 1
ATOM 1120 O O . ILE A 1 152 ? 40.075 17.697 2.907 1.00 23.15 151 ILE A O 1
ATOM 1125 N N . ALA A 1 153 ? 40.967 18.984 1.296 1.00 23.73 152 ALA A N 1
ATOM 1126 C CA . ALA A 1 153 ? 40.374 18.150 0.258 1.00 23.51 152 ALA A CA 1
ATOM 1127 C C . ALA A 1 153 ? 40.920 16.727 0.318 1.00 23.34 152 ALA A C 1
ATOM 1128 O O . ALA A 1 153 ? 40.176 15.765 0.102 1.00 23.18 152 ALA A O 1
ATOM 1130 N N . CYS A 1 154 ? 42.214 16.571 0.622 1.00 20.16 153 CYS A N 1
ATOM 1131 C CA . CYS A 1 154 ? 42.791 15.228 0.692 1.00 21.30 153 CYS A CA 1
ATOM 1132 C C . CYS A 1 154 ? 42.276 14.460 1.906 1.00 20.14 153 CYS A C 1
ATOM 1133 O O . CYS A 1 154 ? 41.976 13.259 1.804 1.00 20.14 153 CYS A O 1
ATOM 1136 N N . LEU A 1 155 ? 42.195 15.117 3.069 1.00 21.27 154 LEU A N 1
ATOM 1137 C CA . LEU A 1 155 ? 41.664 14.440 4.252 1.00 16.17 154 LEU A CA 1
ATOM 1138 C C . LEU A 1 155 ? 40.240 13.946 4.003 1.00 18.21 154 LEU A C 1
ATOM 1139 O O . LEU A 1 155 ? 39.920 12.774 4.243 1.00 20.70 154 LEU A O 1
ATOM 1144 N N . ASP A 1 156 ? 39.369 14.828 3.513 1.00 20.35 155 ASP A N 1
ATOM 1145 C CA . ASP A 1 156 ? 37.980 14.430 3.301 1.00 21.63 155 ASP A CA 1
ATOM 1146 C C . ASP A 1 156 ? 37.866 13.269 2.319 1.00 20.13 155 ASP A C 1
ATOM 1147 O O . ASP A 1 156 ? 37.074 12.338 2.532 1.00 21.76 155 ASP A O 1
ATOM 1152 N N . ARG A 1 157 ? 38.645 13.305 1.235 1.00 18.99 156 ARG A N 1
ATOM 1153 C CA . ARG A 1 157 ? 38.562 12.258 0.226 1.00 19.77 156 ARG A CA 1
ATOM 1154 C C . ARG A 1 157 ? 39.282 10.983 0.651 1.00 21.00 156 ARG A C 1
ATOM 1155 O O . ARG A 1 157 ? 39.036 9.925 0.069 1.00 20.04 156 ARG A O 1
ATOM 1163 N N . SER A 1 158 ? 40.143 11.044 1.667 1.00 21.16 157 SER A N 1
ATOM 1164 C CA A SER A 1 158 ? 40.773 9.834 2.177 0.26 19.60 157 SER A CA 1
ATOM 1165 C CA B SER A 1 158 ? 40.772 9.824 2.155 0.74 19.62 157 SER A CA 1
ATOM 1166 C C . SER A 1 158 ? 39.762 8.864 2.764 1.00 20.61 157 SER A C 1
ATOM 1167 O O . SER A 1 158 ? 40.094 7.690 2.963 1.00 21.75 157 SER A O 1
ATOM 1172 N N . ALA A 1 159 ? 38.542 9.328 3.034 1.00 20.28 158 ALA A N 1
ATOM 1173 C CA . ALA A 1 159 ? 37.493 8.437 3.501 1.00 21.09 158 ALA A CA 1
ATOM 1174 C C . ALA A 1 159 ? 37.018 7.499 2.405 1.00 24.67 158 ALA A C 1
ATOM 1175 O O . ALA A 1 159 ? 36.392 6.474 2.707 1.00 24.28 158 ALA A O 1
ATOM 1177 N N . ILE A 1 160 ? 37.294 7.842 1.148 1.00 21.39 159 ILE A N 1
ATOM 1178 C CA . ILE A 1 160 ? 36.882 7.059 -0.014 1.00 22.10 159 ILE A CA 1
ATOM 1179 C C . ILE A 1 160 ? 37.990 6.096 -0.408 1.00 23.03 159 ILE A C 1
ATOM 1180 O O . ILE A 1 160 ? 37.769 4.883 -0.493 1.00 24.71 159 ILE A O 1
ATOM 1185 N N . LYS A 1 161 ? 39.196 6.629 -0.649 1.00 22.42 160 LYS A N 1
ATOM 1186 C CA . LYS A 1 161 ? 40.375 5.834 -0.923 1.00 23.54 160 LYS A CA 1
ATOM 1187 C C . LYS A 1 161 ? 41.509 6.489 -0.154 1.00 22.67 160 LYS A C 1
ATOM 1188 O O . LYS A 1 161 ? 41.572 7.723 -0.098 1.00 22.55 160 LYS A O 1
ATOM 1194 N N . PRO A 1 162 ? 42.423 5.706 0.413 1.00 22.18 161 PRO A N 1
ATOM 1195 C CA . PRO A 1 162 ? 43.558 6.307 1.126 1.00 20.43 161 PRO A CA 1
ATOM 1196 C C . PRO A 1 162 ? 44.386 7.177 0.192 1.00 20.12 161 PRO A C 1
ATOM 1197 O O . PRO A 1 162 ? 44.597 6.848 -0.977 1.00 21.81 161 PRO A O 1
ATOM 1201 N N . ILE A 1 163 ? 44.837 8.310 0.721 1.00 19.96 162 ILE A N 1
ATOM 1202 C CA . ILE A 1 163 ? 45.641 9.265 -0.035 1.00 16.28 162 ILE A CA 1
ATOM 1203 C C . ILE A 1 163 ? 46.980 9.450 0.670 1.00 18.61 162 ILE A C 1
ATOM 1204 O O . ILE A 1 163 ? 47.030 9.544 1.899 1.00 18.92 162 ILE A O 1
ATOM 1209 N N . SER A 1 164 ? 48.059 9.539 -0.109 1.00 19.22 163 SER A N 1
ATOM 1210 C CA . SER A 1 164 ? 49.332 10.052 0.386 1.00 19.11 163 SER A CA 1
ATOM 1211 C C . SER A 1 164 ? 49.608 11.360 -0.340 1.00 20.36 163 SER A C 1
ATOM 1212 O O . SER A 1 164 ? 49.456 11.422 -1.566 1.00 19.92 163 SER A O 1
ATOM 1215 N N . LEU A 1 165 ? 49.974 12.405 0.411 1.00 18.98 164 LEU A N 1
ATOM 1216 C CA . LEU A 1 165 ? 50.156 13.745 -0.144 1.00 21.18 164 LEU A CA 1
ATOM 1217 C C . LEU A 1 165 ? 51.646 14.055 -0.215 1.00 20.78 164 LEU A C 1
ATOM 1218 O O . LEU A 1 165 ? 52.321 14.084 0.819 1.00 19.69 164 LEU A O 1
ATOM 1223 N N . TYR A 1 166 ? 52.147 14.317 -1.425 1.00 17.85 165 TYR A N 1
ATOM 1224 C CA . TYR A 1 166 ? 53.568 14.571 -1.646 1.00 18.85 165 TYR A CA 1
ATOM 1225 C C . TYR A 1 166 ? 53.764 15.961 -2.235 1.00 20.39 165 TYR A C 1
ATOM 1226 O O . TYR A 1 166 ? 52.966 16.414 -3.063 1.00 20.28 165 TYR A O 1
ATOM 1235 N N . ILE A 1 167 ? 54.857 16.613 -1.832 1.00 20.15 166 ILE A N 1
ATOM 1236 C CA . ILE A 1 167 ? 55.195 17.969 -2.266 1.00 20.21 166 ILE A CA 1
ATOM 1237 C C . ILE A 1 167 ? 56.624 17.968 -2.774 1.00 19.76 166 ILE A C 1
ATOM 1238 O O . ILE A 1 167 ? 57.482 17.310 -2.183 1.00 20.60 166 ILE A O 1
ATOM 1243 N N . ILE A 1 168 ? 56.882 18.710 -3.853 1.00 19.69 167 ILE A N 1
ATOM 1244 C CA . ILE A 1 168 ? 58.248 19.054 -4.258 1.00 19.41 167 ILE A CA 1
ATOM 1245 C C . ILE A 1 168 ? 58.334 20.572 -4.381 1.00 22.85 167 ILE A C 1
ATOM 1246 O O . ILE A 1 168 ? 57.653 21.161 -5.231 1.00 20.40 167 ILE A O 1
ATOM 1251 N N . ALA A 1 169 ? 59.186 21.198 -3.560 1.00 22.26 168 ALA A N 1
ATOM 1252 C CA . ALA A 1 169 ? 59.438 22.641 -3.617 1.00 24.45 168 ALA A CA 1
ATOM 1253 C C . ALA A 1 169 ? 60.892 22.884 -4.012 1.00 22.49 168 ALA A C 1
ATOM 1254 O O . ALA A 1 169 ? 61.803 22.471 -3.289 1.00 24.74 168 ALA A O 1
ATOM 1256 N N . VAL A 1 170 ? 61.120 23.554 -5.160 1.00 19.77 169 VAL A N 1
ATOM 1257 C CA . VAL A 1 170 ? 62.479 23.766 -5.659 1.00 20.72 169 VAL A CA 1
ATOM 1258 C C . VAL A 1 170 ? 62.936 25.183 -5.335 1.00 21.32 169 VAL A C 1
ATOM 1259 O O . VAL A 1 170 ? 62.143 26.131 -5.362 1.00 24.12 169 VAL A O 1
ATOM 1263 N N . HIS A 1 171 ? 64.218 25.318 -4.996 1.00 24.61 170 HIS A N 1
ATOM 1264 C CA . HIS A 1 171 ? 64.899 26.604 -4.927 1.00 26.09 170 HIS A CA 1
ATOM 1265 C C . HIS A 1 171 ? 66.219 26.485 -5.687 1.00 24.38 170 HIS A C 1
ATOM 1266 O O . HIS A 1 171 ? 66.582 25.418 -6.187 1.00 24.07 170 HIS A O 1
ATOM 1273 N N . PHE A 1 172 ? 66.955 27.600 -5.781 1.00 26.09 171 PHE A N 1
ATOM 1274 C CA . PHE A 1 172 ? 68.139 27.621 -6.632 1.00 26.34 171 PHE A CA 1
ATOM 1275 C C . PHE A 1 172 ? 69.176 26.586 -6.211 1.00 23.08 171 PHE A C 1
ATOM 1276 O O . PHE A 1 172 ? 69.931 26.085 -7.054 1.00 24.94 171 PHE A O 1
ATOM 1284 N N . ASN A 1 173 ? 69.218 26.230 -4.923 1.00 24.88 172 ASN A N 1
ATOM 1285 C CA . ASN A 1 173 ? 70.256 25.341 -4.415 1.00 27.73 172 ASN A CA 1
ATOM 1286 C C . ASN A 1 173 ? 69.711 24.027 -3.863 1.00 24.42 172 ASN A C 1
ATOM 1287 O O . ASN A 1 173 ? 70.420 23.333 -3.142 1.00 26.41 172 ASN A O 1
ATOM 1292 N N . GLY A 1 174 ? 68.478 23.650 -4.181 1.00 23.99 173 GLY A N 1
ATOM 1293 C CA . GLY A 1 174 ? 68.035 22.363 -3.674 1.00 27.84 173 GLY A CA 1
ATOM 1294 C C . GLY A 1 174 ? 66.530 22.203 -3.783 1.00 25.20 173 GLY A C 1
ATOM 1295 O O . GLY A 1 174 ? 65.866 22.930 -4.508 1.00 22.97 173 GLY A O 1
ATOM 1296 N N . VAL A 1 175 ? 66.023 21.235 -3.021 1.00 21.61 174 VAL A N 1
ATOM 1297 C CA . VAL A 1 175 ? 64.626 20.827 -3.055 1.00 20.32 174 VAL A CA 1
ATOM 1298 C C . VAL A 1 175 ? 64.190 20.518 -1.637 1.00 22.09 174 VAL A C 1
ATOM 1299 O O . VAL A 1 175 ? 64.951 19.922 -0.872 1.00 23.93 174 VAL A O 1
ATOM 1303 N N . VAL A 1 176 ? 62.974 20.929 -1.279 1.00 21.11 175 VAL A N 1
ATOM 1304 C CA . VAL A 1 176 ? 62.302 20.442 -0.079 1.00 19.95 175 VAL A CA 1
ATOM 1305 C C . VAL A 1 176 ? 61.181 19.524 -0.541 1.00 21.91 175 VAL A C 1
ATOM 1306 O O . VAL A 1 176 ? 60.304 19.947 -1.302 1.00 21.91 175 VAL A O 1
ATOM 1310 N N . SER A 1 177 ? 61.218 18.268 -0.096 1.00 21.34 176 SER A N 1
ATOM 1311 C CA . SER A 1 177 ? 60.241 17.290 -0.575 1.00 18.77 176 SER A CA 1
ATOM 1312 C C . SER A 1 177 ? 60.090 16.189 0.460 1.00 20.15 176 SER A C 1
ATOM 1313 O O . SER A 1 177 ? 61.034 15.871 1.184 1.00 20.63 176 SER A O 1
ATOM 1316 N N . ASN A 1 178 ? 58.906 15.573 0.499 1.00 20.80 177 ASN A N 1
ATOM 1317 C CA . ASN A 1 178 ? 58.745 14.365 1.297 1.00 20.71 177 ASN A CA 1
ATOM 1318 C C . ASN A 1 178 ? 58.811 13.096 0.447 1.00 19.44 177 ASN A C 1
ATOM 1319 O O . ASN A 1 178 ? 58.619 11.995 0.976 1.00 21.96 177 ASN A O 1
ATOM 1324 N N . LEU A 1 179 ? 59.134 13.216 -0.838 1.00 19.37 178 LEU A N 1
ATOM 1325 C CA . LEU A 1 179 ? 59.588 12.046 -1.571 1.00 20.61 178 LEU A CA 1
ATOM 1326 C C . LEU A 1 179 ? 61.012 11.697 -1.140 1.00 21.79 178 LEU A C 1
ATOM 1327 O O . LEU A 1 179 ? 61.733 12.518 -0.563 1.00 23.42 178 LEU A O 1
ATOM 1332 N N . ASP A 1 180 ? 61.419 10.462 -1.430 1.00 21.66 179 ASP A N 1
ATOM 1333 C CA . ASP A 1 180 ? 62.772 9.975 -1.149 1.00 25.09 179 ASP A CA 1
ATOM 1334 C C . ASP A 1 180 ? 63.575 10.055 -2.448 1.00 24.73 179 ASP A C 1
ATOM 1335 O O . ASP A 1 180 ? 63.557 9.138 -3.264 1.00 27.69 179 ASP A O 1
ATOM 1340 N N . LEU A 1 181 ? 64.285 11.165 -2.641 1.00 24.01 180 LEU A N 1
ATOM 1341 C CA . LEU A 1 181 ? 64.886 11.489 -3.934 1.00 24.64 180 LEU A CA 1
ATOM 1342 C C . LEU A 1 181 ? 66.378 11.190 -3.939 1.00 24.13 180 LEU A C 1
ATOM 1343 O O . LEU A 1 181 ? 67.065 11.401 -2.938 1.00 26.84 180 LEU A O 1
ATOM 1348 N N . SER A 1 182 ? 66.873 10.715 -5.082 1.00 25.01 181 SER A N 1
ATOM 1349 C CA . SER A 1 182 ? 68.307 10.540 -5.243 1.00 25.85 181 SER A CA 1
ATOM 1350 C C . SER A 1 182 ? 68.972 11.886 -5.539 1.00 26.35 181 SER A C 1
ATOM 1351 O O . SER A 1 182 ? 68.312 12.863 -5.912 1.00 27.91 181 SER A O 1
ATOM 1354 N N . ASP A 1 183 ? 70.297 11.925 -5.363 1.00 28.46 182 ASP A N 1
ATOM 1355 C CA . ASP A 1 183 ? 71.059 13.121 -5.723 1.00 29.92 182 ASP A CA 1
ATOM 1356 C C . ASP A 1 183 ? 70.803 13.523 -7.171 1.00 25.71 182 ASP A C 1
ATOM 1357 O O . ASP A 1 183 ? 70.632 14.710 -7.479 1.00 28.01 182 ASP A O 1
ATOM 1362 N N . GLU A 1 184 ? 70.759 12.545 -8.076 1.00 24.81 183 GLU A N 1
ATOM 1363 C CA . GLU A 1 184 ? 70.533 12.845 -9.486 1.00 27.70 183 GLU A CA 1
ATOM 1364 C C . GLU A 1 184 ? 69.124 13.373 -9.733 1.00 26.84 183 GLU A C 1
ATOM 1365 O O . GLU A 1 184 ? 68.929 14.233 -10.598 1.00 25.63 183 GLU A O 1
ATOM 1371 N N . GLU A 1 185 ? 68.130 12.880 -8.987 1.00 25.73 184 GLU A N 1
ATOM 1372 C CA . GLU A 1 185 ? 66.775 13.387 -9.163 1.00 24.31 184 GLU A CA 1
ATOM 1373 C C . GLU A 1 185 ? 66.649 14.815 -8.647 1.00 21.15 184 GLU A C 1
ATOM 1374 O O . GLU A 1 185 ? 65.969 15.643 -9.264 1.00 22.34 184 GLU A O 1
ATOM 1380 N N . VAL A 1 186 ? 67.276 15.111 -7.503 1.00 21.80 185 VAL A N 1
ATOM 1381 C CA . VAL A 1 186 ? 67.317 16.481 -6.990 1.00 20.37 185 VAL A CA 1
ATOM 1382 C C . VAL A 1 186 ? 67.992 17.398 -8.000 1.00 20.80 185 VAL A C 1
ATOM 1383 O O . VAL A 1 186 ? 67.491 18.484 -8.315 1.00 22.51 185 VAL A O 1
ATOM 1387 N N . ASN A 1 187 ? 69.138 16.959 -8.519 1.00 22.56 186 ASN A N 1
ATOM 1388 C CA . ASN A 1 187 ? 69.893 17.766 -9.475 1.00 25.15 186 ASN A CA 1
ATOM 1389 C C . ASN A 1 187 ? 69.103 18.044 -10.750 1.00 25.32 186 ASN A C 1
ATOM 1390 O O . ASN A 1 187 ? 69.232 19.124 -11.337 1.00 24.76 186 ASN A O 1
ATOM 1395 N N . GLU A 1 188 ? 68.301 17.082 -11.224 1.00 19.99 187 GLU A N 1
ATOM 1396 C CA . GLU A 1 188 ? 67.546 17.328 -12.454 1.00 22.11 187 GLU A CA 1
ATOM 1397 C C . GLU A 1 188 ? 66.489 18.406 -12.243 1.00 21.99 187 GLU A C 1
ATOM 1398 O O . GLU A 1 188 ? 66.328 19.303 -13.074 1.00 22.94 187 GLU A O 1
ATOM 1404 N N . ILE A 1 189 ? 65.778 18.352 -11.113 1.00 21.98 188 ILE A N 1
ATOM 1405 C CA . ILE A 1 189 ? 64.805 19.390 -10.796 1.00 22.48 188 ILE A CA 1
ATOM 1406 C C . ILE A 1 189 ? 65.485 20.753 -10.683 1.00 23.18 188 ILE A C 1
ATOM 1407 O O . ILE A 1 189 ? 65.042 21.739 -11.284 1.00 24.26 188 ILE A O 1
ATOM 1412 N N . VAL A 1 190 ? 66.563 20.831 -9.899 1.00 22.96 189 VAL A N 1
ATOM 1413 C CA . VAL A 1 190 ? 67.252 22.106 -9.712 1.00 22.43 189 VAL A CA 1
ATOM 1414 C C . VAL A 1 190 ? 67.854 22.597 -11.028 1.00 21.01 189 VAL A C 1
ATOM 1415 O O . VAL A 1 190 ? 67.728 23.776 -11.375 1.00 22.99 189 VAL A O 1
ATOM 1419 N N . PHE A 1 191 ? 68.486 21.705 -11.785 1.00 19.78 190 PHE A N 1
ATOM 1420 C CA . PHE A 1 191 ? 69.066 22.100 -13.073 1.00 20.11 190 PHE A CA 1
ATOM 1421 C C . PHE A 1 191 ? 68.009 22.695 -14.006 1.00 23.37 190 PHE A C 1
ATOM 1422 O O . PHE A 1 191 ? 68.231 23.731 -14.645 1.00 24.23 190 PHE A O 1
ATOM 1430 N N . ARG A 1 192 ? 66.849 22.041 -14.113 1.00 20.93 191 ARG A N 1
ATOM 1431 C CA . ARG A 1 192 ? 65.784 22.554 -14.969 1.00 22.15 191 ARG A CA 1
ATOM 1432 C C . ARG A 1 192 ? 65.230 23.877 -14.447 1.00 20.90 191 ARG A C 1
ATOM 1433 O O . ARG A 1 192 ? 64.865 24.754 -15.243 1.00 23.15 191 ARG A O 1
ATOM 1441 N N . PHE A 1 193 ? 65.139 24.030 -13.115 1.00 21.89 192 PHE A N 1
ATOM 1442 C CA . PHE A 1 193 ? 64.657 25.280 -12.529 1.00 21.09 192 PHE A CA 1
ATOM 1443 C C . PHE A 1 193 ? 65.604 26.427 -12.855 1.00 22.63 192 PHE A C 1
ATOM 1444 O O . PHE A 1 193 ? 65.160 27.514 -13.240 1.00 24.50 192 PHE A O 1
ATOM 1452 N N . ARG A 1 194 ? 66.909 26.190 -12.726 1.00 24.07 193 ARG A N 1
ATOM 1453 C CA . ARG A 1 194 ? 67.879 27.245 -13.006 1.00 24.71 193 ARG A CA 1
ATOM 1454 C C . ARG A 1 194 ? 67.791 27.688 -14.458 1.00 26.29 193 ARG A C 1
ATOM 1455 O O . ARG A 1 194 ? 67.827 28.890 -14.757 1.00 24.69 193 ARG A O 1
ATOM 1463 N N . LEU A 1 195 ? 67.657 26.731 -15.372 1.00 23.96 194 LEU A N 1
ATOM 1464 C CA . LEU A 1 195 ? 67.540 27.074 -16.783 1.00 23.83 194 LEU A CA 1
ATOM 1465 C C . LEU A 1 195 ? 66.234 27.805 -17.056 1.00 23.77 194 LEU A C 1
ATOM 1466 O O . LEU A 1 195 ? 66.195 28.759 -17.844 1.00 26.59 194 LEU A O 1
ATOM 1471 N N . ALA A 1 196 ? 65.150 27.374 -16.400 1.00 23.26 195 ALA A N 1
ATOM 1472 C CA . ALA A 1 196 ? 63.864 28.039 -16.570 1.00 24.86 195 ALA A CA 1
ATOM 1473 C C . ALA A 1 196 ? 63.923 29.486 -16.109 1.00 28.02 195 ALA A C 1
ATOM 1474 O O . ALA A 1 196 ? 63.328 30.367 -16.742 1.00 27.26 195 ALA A O 1
ATOM 1476 N N . ARG A 1 197 ? 64.646 29.754 -15.014 1.00 24.86 196 ARG A N 1
ATOM 1477 C CA . ARG A 1 197 ? 64.810 31.130 -14.553 1.00 26.99 196 ARG A CA 1
ATOM 1478 C C . ARG A 1 197 ? 65.576 31.964 -15.572 1.00 26.76 196 ARG A C 1
ATOM 1479 O O . ARG A 1 197 ? 65.232 33.128 -15.809 1.00 29.30 196 ARG A O 1
ATOM 1487 N N . ASP A 1 198 ? 66.627 31.393 -16.168 1.00 25.78 197 ASP A N 1
ATOM 1488 C CA . ASP A 1 198 ? 67.387 32.120 -17.187 1.00 27.14 197 ASP A CA 1
ATOM 1489 C C . ASP A 1 198 ? 66.501 32.460 -18.377 1.00 30.06 197 ASP A C 1
ATOM 1490 O O . ASP A 1 198 ? 66.510 33.593 -18.875 1.00 29.41 197 ASP A O 1
ATOM 1495 N N . ILE A 1 199 ? 65.726 31.480 -18.848 1.00 26.40 198 ILE A N 1
ATOM 1496 C CA . ILE A 1 199 ? 64.864 31.699 -20.006 1.00 27.14 198 ILE A CA 1
ATOM 1497 C C . ILE A 1 199 ? 63.770 32.696 -19.666 1.00 30.16 198 ILE A C 1
ATOM 1498 O O . ILE A 1 199 ? 63.465 33.599 -20.453 1.00 30.27 198 ILE A O 1
ATOM 1503 N N . PHE A 1 200 ? 63.171 32.557 -18.481 1.00 29.31 199 PHE A N 1
ATOM 1504 C CA . PHE A 1 200 ? 62.070 33.428 -18.092 1.00 31.33 199 PHE A CA 1
ATOM 1505 C C . PHE A 1 200 ? 62.496 34.891 -18.036 1.00 33.98 199 PHE A C 1
ATOM 1506 O O . PHE A 1 200 ? 61.724 35.783 -18.406 1.00 37.31 199 PHE A O 1
ATOM 1514 N N . GLU A 1 201 ? 63.711 35.163 -17.554 1.00 29.67 200 GLU A N 1
ATOM 1515 C CA . GLU A 1 201 ? 64.149 36.551 -17.447 1.00 32.47 200 GLU A CA 1
ATOM 1516 C C . GLU A 1 201 ? 64.266 37.198 -18.820 1.00 37.45 200 GLU A C 1
ATOM 1517 O O . GLU A 1 201 ? 64.035 38.404 -18.964 1.00 37.11 200 GLU A O 1
ATOM 1523 N N . GLU A 1 202 ? 64.598 36.415 -19.842 1.00 30.88 201 GLU A N 1
ATOM 1524 C CA . GLU A 1 202 ? 64.661 36.948 -21.197 1.00 34.72 201 GLU A CA 1
ATOM 1525 C C . GLU A 1 202 ? 63.296 36.934 -21.877 1.00 39.54 201 GLU A C 1
ATOM 1526 O O . GLU A 1 202 ? 63.026 37.790 -22.728 1.00 45.84 201 GLU A O 1
ATOM 1532 N N . LEU A 1 203 ? 62.412 36.011 -21.487 1.00 38.72 202 LEU A N 1
ATOM 1533 C CA . LEU A 1 203 ? 61.057 35.998 -22.033 1.00 39.12 202 LEU A CA 1
ATOM 1534 C C . LEU A 1 203 ? 60.245 37.188 -21.539 1.00 44.14 202 LEU A C 1
ATOM 1535 O O . LEU A 1 203 ? 59.453 37.763 -22.297 1.00 46.89 202 LEU A O 1
ATO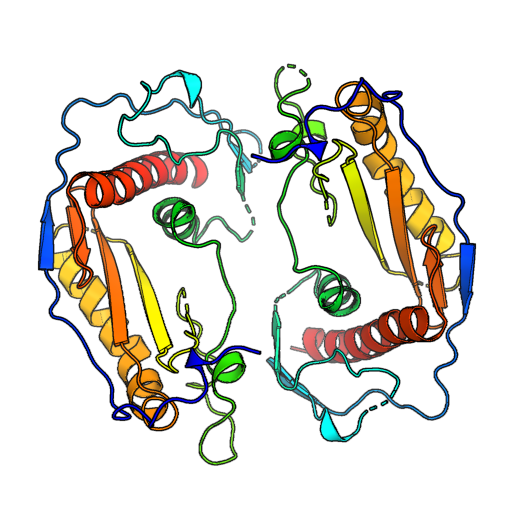M 1540 N N . ARG A 1 204 ? 60.422 37.568 -20.270 1.00 44.97 203 ARG A N 1
ATOM 1541 C CA . ARG A 1 204 ? 59.688 38.692 -19.698 1.00 48.06 203 ARG A CA 1
ATOM 1542 C C . ARG A 1 204 ? 60.015 40.014 -20.378 1.00 50.57 203 ARG A C 1
ATOM 1543 O O . ARG A 1 204 ? 59.383 41.028 -20.062 1.00 52.38 203 ARG A O 1
ATOM 1545 N N . GLU A 1 205 ? 60.980 40.032 -21.292 1.00 53.11 204 GLU A N 1
ATOM 1546 C CA . GLU A 1 205 ? 61.297 41.229 -22.054 1.00 53.72 204 GLU A CA 1
ATOM 1547 C C . GLU A 1 205 ? 60.703 41.126 -23.454 1.00 51.66 204 GLU A C 1
ATOM 1548 O O . GLU A 1 205 ? 61.366 41.429 -24.442 1.00 63.05 204 GLU A O 1
ATOM 1554 N N . GLU B 1 3 ? 61.574 -5.852 -26.961 1.00 47.00 2 GLU B N 1
ATOM 1555 C CA . GLU B 1 3 ? 62.037 -5.682 -28.337 1.00 51.25 2 GLU B CA 1
ATOM 1556 C C . GLU B 1 3 ? 60.881 -5.766 -29.340 1.00 49.48 2 GLU B C 1
ATOM 1557 O O . GLU B 1 3 ? 60.230 -6.802 -29.457 1.00 58.39 2 GLU B O 1
ATOM 1563 N N . ARG B 1 4 ? 60.647 -4.673 -30.071 1.00 36.83 3 ARG B N 1
ATOM 1564 C CA . ARG B 1 4 ? 59.462 -4.518 -30.918 1.00 36.47 3 ARG B CA 1
ATOM 1565 C C . ARG B 1 4 ? 59.798 -4.933 -32.345 1.00 29.28 3 ARG B C 1
ATOM 1566 O O . ARG B 1 4 ? 60.390 -4.165 -33.106 1.00 30.18 3 ARG B O 1
ATOM 1568 N N . ILE B 1 5 ? 59.368 -6.137 -32.720 1.00 30.35 4 ILE B N 1
ATOM 1569 C CA . ILE B 1 5 ? 59.753 -6.697 -34.007 1.00 28.81 4 ILE B CA 1
ATOM 1570 C C . ILE B 1 5 ? 59.153 -5.929 -35.185 1.00 29.34 4 ILE B C 1
ATOM 1571 O O . ILE B 1 5 ? 59.729 -5.937 -36.280 1.00 25.79 4 ILE B O 1
ATOM 1576 N N . LEU B 1 6 ? 58.027 -5.230 -34.994 1.00 30.56 5 LEU B N 1
ATOM 1577 C CA . LEU B 1 6 ? 57.439 -4.514 -36.124 1.00 27.14 5 LEU B CA 1
ATOM 1578 C C . LEU B 1 6 ? 58.284 -3.339 -36.588 1.00 26.08 5 LEU B C 1
ATOM 1579 O O . LEU B 1 6 ? 58.049 -2.829 -37.687 1.00 26.43 5 LEU B O 1
ATOM 1584 N N . LYS B 1 7 ? 59.278 -2.921 -35.792 1.00 26.48 6 LYS B N 1
ATOM 1585 C CA . LYS B 1 7 ? 60.225 -1.887 -36.195 1.00 27.05 6 LYS B CA 1
ATOM 1586 C C . LYS B 1 7 ? 61.328 -2.413 -37.107 1.00 26.77 6 LYS B C 1
ATOM 1587 O O . LYS B 1 7 ? 62.144 -1.620 -37.594 1.00 27.79 6 LYS B O 1
ATOM 1593 N N . LYS B 1 8 ? 61.370 -3.722 -37.351 1.00 24.48 7 LYS B N 1
ATOM 1594 C CA . LYS B 1 8 ? 62.434 -4.352 -38.123 1.00 22.12 7 LYS B CA 1
ATOM 1595 C C . LYS B 1 8 ? 61.977 -4.734 -39.528 1.00 24.14 7 LYS B C 1
ATOM 1596 O O . LYS B 1 8 ? 62.517 -5.665 -40.130 1.00 26.13 7 LYS B O 1
ATOM 1602 N N . GLN B 1 9 ? 61.007 -4.012 -40.079 1.00 23.92 8 GLN B N 1
ATOM 1603 C CA . GLN B 1 9 ? 60.484 -4.364 -41.390 1.00 24.09 8 GLN B CA 1
ATOM 1604 C C . GLN B 1 9 ? 61.206 -3.618 -42.504 1.00 24.17 8 GLN B C 1
ATOM 1605 O O . GLN B 1 9 ? 61.814 -2.561 -42.280 1.00 24.69 8 GLN B O 1
ATOM 1611 N N . PRO B 1 10 ? 61.150 -4.140 -43.734 1.00 23.29 9 PRO B N 1
ATOM 1612 C CA . PRO B 1 10 ? 61.705 -3.408 -44.880 1.00 23.48 9 PRO B CA 1
ATOM 1613 C C . PRO B 1 10 ? 61.057 -2.041 -45.054 1.00 26.72 9 PRO B C 1
ATOM 1614 O O . PRO B 1 10 ? 59.934 -1.785 -44.604 1.00 28.47 9 PRO B O 1
ATOM 1618 N N . ALA B 1 11 ? 61.778 -1.182 -45.770 1.00 30.69 10 ALA B N 1
ATOM 1619 C CA . ALA B 1 11 ? 61.359 0.197 -45.974 1.00 30.81 10 ALA B CA 1
ATOM 1620 C C . ALA B 1 11 ? 60.017 0.262 -46.698 1.00 27.10 10 ALA B C 1
ATOM 1621 O O . ALA B 1 11 ? 59.807 -0.450 -47.682 1.00 30.50 10 ALA B O 1
ATOM 1623 N N . PRO B 1 12 ? 59.102 1.098 -46.245 1.00 28.72 11 PRO B N 1
ATOM 1624 C CA . PRO B 1 12 ? 57.878 1.358 -47.004 1.00 30.15 11 PRO B CA 1
ATOM 1625 C C . PRO B 1 12 ? 58.122 2.428 -48.056 1.00 31.73 11 PRO B C 1
ATOM 1626 O O . PRO B 1 12 ? 59.204 3.005 -48.174 1.00 32.26 11 PRO B O 1
ATOM 1630 N N . VAL B 1 13 ? 57.077 2.701 -48.828 1.00 26.57 12 VAL B N 1
ATOM 1631 C CA . VAL B 1 13 ? 57.104 3.876 -49.681 1.00 22.32 12 VAL B CA 1
ATOM 1632 C C . VAL B 1 13 ? 56.944 5.113 -48.808 1.00 23.03 12 VAL B C 1
ATOM 1633 O O . VAL B 1 13 ? 55.991 5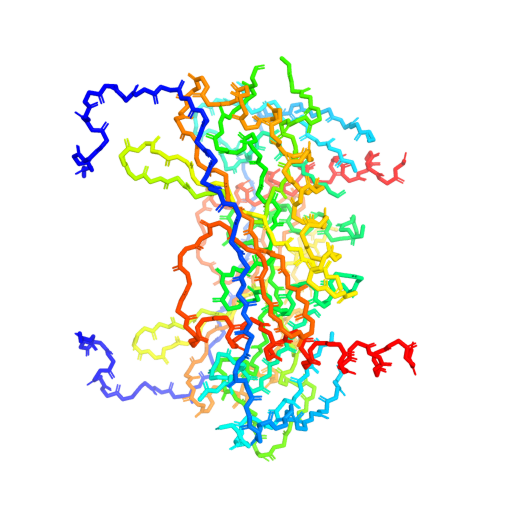.228 -48.026 1.00 23.43 12 VAL B O 1
ATOM 1637 N N . ARG B 1 14 ? 57.876 6.051 -48.941 1.00 22.89 13 ARG B N 1
ATOM 1638 C CA . ARG B 1 14 ? 57.852 7.272 -48.145 1.00 20.48 13 ARG B CA 1
ATOM 1639 C C . ARG B 1 14 ? 57.133 8.346 -48.952 1.00 20.19 13 ARG B C 1
ATOM 1640 O O . ARG B 1 14 ? 57.705 8.963 -49.860 1.00 20.91 13 ARG B O 1
ATOM 1648 N N . ALA B 1 15 ? 55.846 8.531 -48.658 1.00 20.39 14 ALA B N 1
ATOM 1649 C CA . ALA B 1 15 ? 55.004 9.431 -49.430 1.00 18.22 14 ALA B CA 1
ATOM 1650 C C . ALA B 1 15 ? 53.835 9.848 -48.558 1.00 15.11 14 ALA B C 1
ATOM 1651 O O . ALA B 1 15 ? 53.609 9.295 -47.473 1.00 17.15 14 ALA B O 1
ATOM 1653 N N . LEU B 1 16 ? 53.114 10.858 -49.046 1.00 16.47 15 LEU B N 1
ATOM 1654 C CA . LEU B 1 16 ? 51.945 11.391 -48.355 1.00 16.64 15 LEU B CA 1
ATOM 1655 C C . LEU B 1 16 ? 50.692 10.779 -48.963 1.00 17.11 15 LEU B C 1
ATOM 1656 O O . LEU B 1 16 ? 50.520 10.810 -50.187 1.00 18.80 15 LEU B O 1
ATOM 1661 N N . THR B 1 17 ? 49.842 10.203 -48.115 1.00 16.01 16 THR B N 1
ATOM 1662 C CA . THR B 1 17 ? 48.541 9.671 -48.538 1.00 17.05 16 THR B CA 1
ATOM 1663 C C . THR B 1 17 ? 47.434 10.573 -48.005 1.00 16.36 16 THR B C 1
ATOM 1664 O O . THR B 1 17 ? 47.426 10.907 -46.819 1.00 17.53 16 THR B O 1
ATOM 1668 N N . ILE B 1 18 ? 46.502 10.972 -48.874 1.00 15.99 17 ILE B N 1
ATOM 1669 C CA . ILE B 1 18 ? 45.298 11.681 -48.412 1.00 18.49 17 ILE B CA 1
ATOM 1670 C C . ILE B 1 18 ? 44.084 10.938 -48.950 1.00 16.37 17 ILE B C 1
ATOM 1671 O O . ILE B 1 18 ? 43.853 10.919 -50.164 1.00 17.93 17 ILE B O 1
ATOM 1676 N N . HIS B 1 19 ? 43.316 10.314 -48.049 1.00 16.53 18 HIS B N 1
ATOM 1677 C CA . HIS B 1 19 ? 42.083 9.671 -48.471 1.00 17.52 18 HIS B CA 1
ATOM 1678 C C . HIS B 1 19 ? 41.037 10.741 -48.760 1.00 18.67 18 HIS B C 1
ATOM 1679 O O . HIS B 1 19 ? 41.106 11.841 -48.219 1.00 18.18 18 HIS B O 1
ATOM 1686 N N . PRO B 1 20 ? 40.091 10.457 -49.652 1.00 17.69 19 PRO B N 1
ATOM 1687 C CA . PRO B 1 20 ? 39.123 11.492 -50.055 1.00 17.27 19 PRO B CA 1
ATOM 1688 C C . PRO B 1 20 ? 38.165 11.870 -48.932 1.00 18.26 19 PRO B C 1
ATOM 1689 O O . PRO B 1 20 ? 37.728 11.029 -48.149 1.00 18.38 19 PRO B O 1
ATOM 1693 N N . LEU B 1 21 ? 37.831 13.156 -48.876 1.00 19.43 20 LEU B N 1
ATOM 1694 C CA . LEU B 1 21 ? 36.832 13.624 -47.928 1.00 18.78 20 LEU B CA 1
ATOM 1695 C C . LEU B 1 21 ? 35.461 13.078 -48.308 1.00 21.20 20 LEU B C 1
ATOM 1696 O O . LEU B 1 21 ? 35.100 13.025 -49.487 1.00 21.61 20 LEU B O 1
ATOM 1701 N N . ARG B 1 22 ? 34.709 12.675 -47.285 1.00 18.27 21 ARG B N 1
ATOM 1702 C CA . ARG B 1 22 ? 33.348 12.163 -47.403 1.00 20.39 21 ARG B CA 1
ATOM 1703 C C . ARG B 1 22 ? 32.430 13.021 -46.546 1.00 20.23 21 ARG B C 1
ATOM 1704 O O . ARG B 1 22 ? 32.852 13.593 -45.531 1.00 20.38 21 ARG B O 1
ATOM 1712 N N . ARG B 1 23 ? 31.157 13.096 -46.940 1.00 19.70 22 ARG B N 1
ATOM 1713 C CA . ARG B 1 23 ? 30.164 13.804 -46.141 1.00 20.82 22 ARG B CA 1
ATOM 1714 C C . ARG B 1 23 ? 29.306 12.826 -45.366 1.00 21.21 22 ARG B C 1
ATOM 1715 O O . ARG B 1 23 ? 28.863 11.808 -45.905 1.00 23.01 22 ARG B O 1
ATOM 1723 N N . TYR B 1 24 ? 29.064 13.157 -44.103 1.00 19.46 23 TYR B N 1
ATOM 1724 C CA . TYR B 1 24 ? 28.257 12.352 -43.199 1.00 20.18 23 TYR B CA 1
ATOM 1725 C C . TYR B 1 24 ? 27.171 13.224 -42.606 1.00 21.70 23 TYR B C 1
ATOM 1726 O O . TYR B 1 24 ? 27.417 14.383 -42.271 1.00 20.67 23 TYR B O 1
ATOM 1735 N N . GLU B 1 25 ? 25.969 12.669 -42.479 1.00 22.17 24 GLU B N 1
ATOM 1736 C CA . GLU B 1 25 ? 24.860 13.362 -41.839 1.00 22.48 24 GLU B CA 1
ATOM 1737 C C . GLU B 1 25 ? 24.584 12.705 -40.498 1.00 21.54 24 GLU B C 1
ATOM 1738 O O . GLU B 1 25 ? 24.573 11.472 -40.396 1.00 25.75 24 GLU B O 1
ATOM 1744 N N . SER B 1 26 ? 24.388 13.521 -39.466 1.00 20.98 25 SER B N 1
ATOM 1745 C CA . SER B 1 26 ? 24.012 12.976 -38.175 1.00 22.64 25 SER B CA 1
ATOM 1746 C C . SER B 1 26 ? 22.580 12.448 -38.209 1.00 23.51 25 SER B C 1
ATOM 1747 O O . SER B 1 26 ? 21.767 12.806 -39.065 1.00 27.25 25 SER B O 1
ATOM 1750 N N . SER B 1 27 ? 22.296 11.566 -37.262 1.00 24.93 26 SER B N 1
ATOM 1751 C CA . SER B 1 27 ? 20.990 10.950 -37.078 1.00 27.57 26 SER B CA 1
ATOM 1752 C C . SER B 1 27 ? 20.628 10.983 -35.604 1.00 29.44 26 SER B C 1
ATOM 1753 O O . SER B 1 27 ? 20.229 9.984 -35.006 1.00 35.44 26 SER B O 1
ATOM 1756 N N . ILE B 1 28 ? 20.823 12.150 -34.996 1.00 29.20 27 ILE B N 1
ATOM 1757 C CA . ILE B 1 28 ? 20.433 12.397 -33.611 1.00 31.40 27 ILE B CA 1
ATOM 1758 C C . ILE B 1 28 ? 18.959 12.788 -33.631 1.00 36.77 27 ILE B C 1
ATOM 1759 O O . ILE B 1 28 ? 18.600 13.867 -34.106 1.00 37.99 27 ILE B O 1
ATOM 1764 N N . TYR B 1 29 ? 18.103 11.914 -33.127 1.00 44.13 28 TYR B N 1
ATOM 1765 C CA . TYR B 1 29 ? 16.671 12.164 -33.175 1.00 50.44 28 TYR B CA 1
ATOM 1766 C C . TYR B 1 29 ? 16.084 12.071 -31.776 1.00 44.80 28 TYR B C 1
ATOM 1767 O O . TYR B 1 29 ? 16.356 11.115 -31.041 1.00 47.17 28 TYR B O 1
ATOM 1776 N N . ASP B 1 30 ? 15.306 13.090 -31.414 1.00 47.08 29 ASP B N 1
ATOM 1777 C CA . ASP B 1 30 ? 14.709 13.225 -30.084 1.00 51.16 29 ASP B CA 1
ATOM 1778 C C . ASP B 1 30 ? 15.728 12.954 -28.977 1.00 52.48 29 ASP B C 1
ATOM 1779 O O . ASP B 1 30 ? 15.473 12.209 -28.029 1.00 51.66 29 ASP B O 1
ATOM 1784 N N . THR B 1 31 ? 16.905 13.567 -29.109 1.00 46.89 30 THR B N 1
ATOM 1785 C CA . THR B 1 31 ? 17.942 13.523 -28.077 1.00 45.74 30 THR B CA 1
ATOM 1786 C C . THR B 1 31 ? 18.428 14.948 -27.847 1.00 39.54 30 THR B C 1
ATOM 1787 O O . THR B 1 31 ? 19.410 15.393 -28.455 1.00 38.47 30 THR B O 1
ATOM 1791 N N . PRO B 1 32 ? 17.753 15.701 -26.988 1.00 40.54 31 PRO B N 1
ATOM 1792 C CA . PRO B 1 32 ? 18.206 17.065 -26.704 1.00 36.72 31 PRO B CA 1
ATOM 1793 C C . PRO B 1 32 ? 19.507 17.066 -25.918 1.00 33.05 31 PRO B C 1
ATOM 1794 O O . PRO B 1 32 ? 19.815 16.136 -25.168 1.00 35.90 31 PRO B O 1
ATOM 1798 N N . ILE B 1 33 ? 20.285 18.124 -26.113 1.00 32.50 32 ILE B N 1
ATOM 1799 C CA . ILE B 1 33 ? 21.526 18.273 -25.357 1.00 31.74 32 ILE B CA 1
ATOM 1800 C C . ILE B 1 33 ? 21.165 18.342 -23.878 1.00 39.72 32 ILE B C 1
ATOM 1801 O O . ILE B 1 33 ? 20.079 18.825 -23.523 1.00 38.30 32 ILE B O 1
ATOM 1806 N N . PRO B 1 34 ? 22.013 17.838 -22.989 1.00 31.25 33 PRO B N 1
ATOM 1807 C CA . PRO B 1 34 ? 21.655 17.774 -21.570 1.00 34.60 33 PRO B CA 1
ATOM 1808 C C . PRO B 1 34 ? 21.750 19.127 -20.882 1.00 31.05 33 PRO B C 1
ATOM 1809 O O . PRO B 1 34 ? 22.408 20.059 -21.346 1.00 34.00 33 PRO B O 1
ATOM 1813 N N . ALA B 1 35 ? 21.081 19.210 -19.735 1.00 34.12 34 ALA B N 1
ATOM 1814 C CA . ALA B 1 35 ? 21.233 20.356 -18.854 1.00 33.77 34 ALA B CA 1
ATOM 1815 C C . ALA B 1 35 ? 22.597 20.329 -18.173 1.00 30.68 34 ALA B C 1
ATOM 1816 O O . ALA B 1 35 ? 23.201 19.271 -17.987 1.00 35.64 34 ALA B O 1
ATOM 1818 N N . TYR B 1 36 ? 23.073 21.513 -17.795 1.00 30.23 35 TYR B N 1
ATOM 1819 C CA . TYR B 1 36 ? 24.377 21.658 -17.169 1.00 32.28 35 TYR B CA 1
ATOM 1820 C C . TYR B 1 36 ? 24.417 22.927 -16.331 1.00 37.15 35 TYR B C 1
ATOM 1821 O O . TYR B 1 36 ? 23.634 23.861 -16.533 1.00 35.53 35 TYR B O 1
ATOM 1830 N N . VAL B 1 37 ? 25.372 22.958 -15.404 1.00 33.05 36 VAL B N 1
ATOM 1831 C CA . VAL B 1 37 ? 25.657 24.126 -14.580 1.00 36.02 36 VAL B CA 1
ATOM 1832 C C . VAL B 1 37 ? 27.138 24.446 -14.720 1.00 34.89 36 VAL B C 1
ATOM 1833 O O . VAL B 1 37 ? 27.980 23.543 -14.657 1.00 39.39 36 VAL B O 1
ATOM 1837 N N . ILE B 1 38 ? 27.456 25.724 -14.912 1.00 34.60 37 ILE B N 1
ATOM 1838 C CA . ILE B 1 38 ? 28.828 26.174 -15.114 1.00 45.02 37 ILE B CA 1
ATOM 1839 C C . ILE B 1 38 ? 29.429 26.576 -13.774 1.00 46.92 37 ILE B C 1
ATOM 1840 O O . ILE B 1 38 ? 28.786 27.260 -12.972 1.00 47.76 37 ILE B O 1
ATOM 1845 N N . LYS B 1 39 ? 30.672 26.165 -13.538 1.00 48.27 38 LYS B N 1
ATOM 1846 C CA . LYS B 1 39 ? 31.390 26.556 -12.325 1.00 59.68 38 LYS B CA 1
ATOM 1847 C C . LYS B 1 39 ? 32.505 27.547 -12.640 1.00 58.35 38 LYS B C 1
ATOM 1848 O O . LYS B 1 39 ? 33.567 27.161 -13.129 1.00 64.23 38 LYS B O 1
ATOM 1854 N N . VAL B 1 45 ? 37.297 26.769 -15.800 1.00 66.74 44 VAL B N 1
ATOM 1855 C CA . VAL B 1 45 ? 35.920 26.448 -15.452 1.00 58.75 44 VAL B CA 1
ATOM 1856 C C . VAL B 1 45 ? 35.676 24.948 -15.550 1.00 56.07 44 VAL B C 1
ATOM 1857 O O . VAL B 1 45 ? 36.359 24.240 -16.290 1.00 56.36 44 VAL B O 1
ATOM 1859 N N . THR B 1 46 ? 34.695 24.472 -14.788 1.00 51.46 45 THR B N 1
ATOM 1860 C CA . THR B 1 46 ? 34.225 23.098 -14.854 1.00 42.83 45 THR B CA 1
ATOM 1861 C C . THR B 1 46 ? 32.727 23.123 -15.114 1.00 43.56 45 THR B C 1
ATOM 1862 O O . THR B 1 46 ? 32.001 23.928 -14.522 1.00 40.82 45 THR B O 1
ATOM 1866 N N . ILE B 1 47 ? 32.262 22.255 -16.003 1.00 38.58 46 ILE B N 1
ATOM 1867 C CA . ILE B 1 47 ? 30.852 22.198 -16.355 1.00 33.07 46 ILE B CA 1
ATOM 1868 C C . ILE B 1 47 ? 30.256 20.944 -15.732 1.00 32.93 46 ILE B C 1
ATOM 1869 O O . ILE B 1 47 ? 30.668 19.819 -16.047 1.00 33.73 46 ILE B O 1
ATOM 1874 N N . ASP B 1 48 ? 29.304 21.142 -14.824 1.00 32.01 47 ASP B N 1
ATOM 1875 C CA . ASP B 1 48 ? 28.576 20.046 -14.198 1.00 33.40 47 ASP B CA 1
ATOM 1876 C C . ASP B 1 48 ? 27.422 19.665 -15.118 1.00 34.04 47 ASP B C 1
ATOM 1877 O O . ASP B 1 48 ? 26.412 20.374 -15.185 1.00 32.91 47 ASP B O 1
ATOM 1882 N N . ILE B 1 49 ? 27.560 18.538 -15.810 1.00 33.39 48 ILE B N 1
ATOM 1883 C CA . ILE B 1 49 ? 26.603 18.121 -16.830 1.00 32.32 48 ILE B CA 1
ATOM 1884 C C . ILE B 1 49 ? 25.721 17.023 -16.266 1.00 32.71 48 ILE B C 1
ATOM 1885 O O . ILE B 1 49 ? 26.213 16.075 -15.645 1.00 35.64 48 ILE B O 1
ATOM 1890 N N . ALA B 1 50 ? 24.412 17.145 -16.494 1.00 32.05 49 ALA B N 1
ATOM 1891 C CA . ALA B 1 50 ? 23.445 16.125 -16.097 1.00 40.38 49 ALA B CA 1
ATOM 1892 C C . ALA B 1 50 ? 23.500 14.984 -17.108 1.00 39.88 49 ALA B C 1
ATOM 1893 O O . ALA B 1 50 ? 22.666 14.859 -18.008 1.00 40.88 49 ALA B O 1
ATOM 1895 N N . THR B 1 51 ? 24.510 14.128 -16.952 1.00 40.63 50 THR B N 1
ATOM 1896 C CA . THR B 1 51 ? 24.681 13.017 -17.879 1.00 42.85 50 THR B CA 1
ATOM 1897 C C . THR B 1 51 ? 23.696 11.881 -17.637 1.00 45.59 50 THR B C 1
ATOM 1898 O O . THR B 1 51 ? 23.618 10.968 -18.465 1.00 43.51 50 THR B O 1
ATOM 1902 N N . SER B 1 52 ? 22.934 11.915 -16.539 1.00 42.24 51 SER B N 1
ATOM 1903 C CA . SER B 1 52 ? 21.888 10.915 -16.364 1.00 45.49 51 SER B CA 1
ATOM 1904 C C . SER B 1 52 ? 20.815 11.037 -17.441 1.00 48.42 51 SER B C 1
ATOM 1905 O O . SER B 1 52 ? 20.165 10.041 -17.777 1.00 51.31 51 SER B O 1
ATOM 1908 N N . GLU B 1 53 ? 20.619 12.240 -17.998 1.00 50.04 52 GLU B N 1
ATOM 1909 C CA . GLU B 1 53 ? 19.649 12.408 -19.080 1.00 51.43 52 GLU B CA 1
ATOM 1910 C C . GLU B 1 53 ? 19.996 11.540 -20.280 1.00 53.21 52 GLU B C 1
ATOM 1911 O O . GLU B 1 53 ? 19.107 11.154 -21.047 1.00 58.35 52 GLU B O 1
ATOM 1917 N N . LEU B 1 54 ? 21.273 11.227 -20.458 1.00 46.41 53 LEU B N 1
ATOM 1918 C CA . LEU B 1 54 ? 21.733 10.472 -21.616 1.00 57.34 53 LEU B CA 1
ATOM 1919 C C . LEU B 1 54 ? 21.737 8.969 -21.340 1.00 58.27 53 LEU B C 1
ATOM 1920 O O . LEU B 1 54 ? 22.143 8.525 -20.266 1.00 58.57 53 LEU B O 1
ATOM 1925 C CA . GLN B 1 58 ? 23.148 6.522 -27.204 1.00 47.68 57 GLN B CA 1
ATOM 1926 C C . GLN B 1 58 ? 24.148 7.625 -27.565 1.00 43.26 57 GLN B C 1
ATOM 1927 O O . GLN B 1 58 ? 25.365 7.439 -27.474 1.00 49.41 57 GLN B O 1
ATOM 1928 N N . SER B 1 59 ? 23.631 8.774 -27.986 1.00 38.62 58 SER B N 1
ATOM 1929 C CA . SER B 1 59 ? 24.479 9.922 -28.256 1.00 27.34 58 SER B CA 1
ATOM 1930 C C . SER B 1 59 ? 24.855 10.610 -26.953 1.00 29.88 58 SER B C 1
ATOM 1931 O O . SER B 1 59 ? 24.007 10.843 -26.087 1.00 31.22 58 SER B O 1
ATOM 1934 N N . GLY B 1 60 ? 26.134 10.941 -26.817 1.00 29.59 59 GLY B N 1
ATOM 1935 C CA . GLY B 1 60 ? 26.622 11.606 -25.634 1.00 30.22 59 GLY B CA 1
ATOM 1936 C C . GLY B 1 60 ? 27.211 10.699 -24.578 1.00 28.42 59 GLY B C 1
ATOM 1937 O O . GLY B 1 60 ? 27.544 11.187 -23.492 1.00 29.26 59 GLY B O 1
ATOM 1938 N N . SER B 1 61 ? 27.376 9.405 -24.868 1.00 32.02 60 SER B N 1
ATOM 1939 C CA . SER B 1 61 ? 27.899 8.484 -23.864 1.00 35.71 60 SER B CA 1
ATOM 1940 C C . SER B 1 61 ? 29.326 8.812 -23.455 1.00 35.74 60 SER B C 1
ATOM 1941 O O . SER B 1 61 ? 29.766 8.376 -22.387 1.00 32.45 60 SER B O 1
ATOM 1944 N N . THR B 1 62 ? 30.059 9.570 -24.268 1.00 29.98 61 THR B N 1
ATOM 1945 C CA . THR B 1 62 ? 31.428 9.929 -23.935 1.00 27.14 61 THR B CA 1
ATOM 1946 C C . THR B 1 62 ? 31.531 11.177 -23.071 1.00 31.21 61 THR B C 1
ATOM 1947 O O . THR B 1 62 ? 32.634 11.512 -22.630 1.00 30.60 61 THR B O 1
ATOM 1951 N N . ILE B 1 63 ? 30.427 11.874 -22.826 1.00 25.86 62 ILE B N 1
ATOM 1952 C CA . ILE B 1 63 ? 30.461 13.102 -22.042 1.00 25.85 62 ILE B CA 1
ATOM 1953 C C . ILE B 1 63 ? 30.539 12.742 -20.564 1.00 30.41 62 ILE B C 1
ATOM 1954 O O . ILE B 1 63 ? 29.798 11.873 -20.085 1.00 30.72 62 ILE B O 1
ATOM 1959 N N . GLN B 1 64 ? 31.444 13.402 -19.844 1.00 30.67 63 GLN B N 1
ATOM 1960 C CA . GLN B 1 64 ? 31.698 13.090 -18.446 1.00 32.30 63 GLN B CA 1
ATOM 1961 C C . GLN B 1 64 ? 30.800 13.919 -17.534 1.00 35.51 63 GLN B C 1
ATOM 1962 O O . GLN B 1 64 ? 30.331 14.996 -17.918 1.00 36.30 63 GLN B O 1
ATOM 1968 N N . PRO B 1 65 ? 30.523 13.433 -16.314 1.00 36.11 64 PRO B N 1
ATOM 1969 C CA . PRO B 1 65 ? 29.712 14.232 -15.375 1.00 35.69 64 PRO B CA 1
ATOM 1970 C C . PRO B 1 65 ? 30.263 15.626 -15.141 1.00 32.47 64 PRO B C 1
ATOM 1971 O O . PRO B 1 65 ? 29.491 16.573 -14.944 1.00 31.46 64 PRO B O 1
ATOM 1975 N N . PHE B 1 66 ? 31.588 15.774 -15.145 1.00 29.24 65 PHE B N 1
ATOM 1976 C CA . PHE B 1 66 ? 32.247 17.060 -14.972 1.00 30.78 65 PHE B CA 1
ATOM 1977 C C . PHE B 1 66 ? 33.270 17.223 -16.079 1.00 38.47 65 PHE B C 1
ATOM 1978 O O . PHE B 1 66 ? 34.187 16.405 -16.208 1.00 43.22 65 PHE B O 1
ATOM 1986 N N . GLU B 1 67 ? 33.105 18.268 -16.880 1.00 35.98 66 GLU B N 1
ATOM 1987 C CA . GLU B 1 67 ? 34.014 18.583 -17.975 1.00 36.73 66 GLU B CA 1
ATOM 1988 C C . GLU B 1 67 ? 34.689 19.909 -17.655 1.00 36.77 66 GLU B C 1
ATOM 1989 O O . GLU B 1 67 ? 34.035 20.954 -17.624 1.00 41.18 66 GLU B O 1
ATOM 1995 N N . SER B 1 68 ? 35.992 19.870 -17.415 1.00 50.98 67 SER B N 1
ATOM 1996 C CA . SER B 1 68 ? 36.743 21.082 -17.139 1.00 53.48 67 SER B CA 1
ATOM 1997 C C . SER B 1 68 ? 37.580 21.453 -18.353 1.00 56.09 67 SER B C 1
ATOM 1998 O O . SER B 1 68 ? 37.945 20.597 -19.164 1.00 48.50 67 SER B O 1
ATOM 2001 N N . VAL B 1 69 ? 37.860 22.745 -18.479 1.00 56.95 68 VAL B N 1
ATOM 2002 C CA . VAL B 1 69 ? 38.714 23.250 -19.542 1.00 61.57 68 VAL B CA 1
ATOM 2003 C C . VAL B 1 69 ? 39.481 24.461 -19.028 1.00 65.62 68 VAL B C 1
ATOM 2004 O O . VAL B 1 69 ? 39.013 25.159 -18.128 1.00 67.24 68 VAL B O 1
ATOM 2005 N N . LEU B 1 74 ? 40.308 28.411 -23.640 1.00 69.58 73 LEU B N 1
ATOM 2006 C CA . LEU B 1 74 ? 39.030 29.090 -23.462 1.00 53.44 73 LEU B CA 1
ATOM 2007 C C . LEU B 1 74 ? 38.480 29.565 -24.803 1.00 54.09 73 LEU B C 1
ATOM 2008 O O . LEU B 1 74 ? 37.309 29.343 -25.122 1.00 55.39 73 LEU B O 1
ATOM 2009 N N . THR B 1 75 ? 39.333 30.229 -25.587 1.00 56.82 74 THR B N 1
ATOM 2010 C CA . THR B 1 75 ? 38.941 30.642 -26.929 1.00 56.13 74 THR B CA 1
ATOM 2011 C C . THR B 1 75 ? 38.797 29.453 -27.868 1.00 49.67 74 THR B C 1
ATOM 2012 O O . THR B 1 75 ? 38.168 29.579 -28.924 1.00 50.92 74 THR B O 1
ATOM 2016 N N . LEU B 1 76 ? 39.376 28.309 -27.511 1.00 48.07 75 LEU B N 1
ATOM 2017 C CA . LEU B 1 76 ? 39.251 27.083 -28.282 1.00 41.71 75 LEU B CA 1
ATOM 2018 C C . LEU B 1 76 ? 38.275 26.106 -27.646 1.00 32.73 75 LEU B C 1
ATOM 2019 O O . LEU B 1 76 ? 38.330 24.906 -27.936 1.00 29.69 75 LEU B O 1
ATOM 2024 N N . PHE B 1 77 ? 37.376 26.594 -26.785 1.00 31.12 76 PHE B N 1
ATOM 2025 C CA . PHE B 1 77 ? 36.548 25.692 -25.998 1.00 30.02 76 PHE B CA 1
ATOM 2026 C C . PHE B 1 77 ? 35.696 24.788 -26.882 1.00 27.01 76 PHE B C 1
ATOM 2027 O O . PHE B 1 77 ? 35.601 23.578 -26.640 1.00 27.99 76 PHE B O 1
ATOM 2035 N N . LYS B 1 78 ? 35.006 25.371 -27.865 1.00 26.97 77 LYS B N 1
ATOM 2036 C CA . LYS B 1 78 ? 34.101 24.572 -28.679 1.00 24.12 77 LYS B CA 1
ATOM 2037 C C . LYS B 1 78 ? 34.850 23.472 -29.414 1.00 23.23 77 LYS B C 1
ATOM 2038 O O . LYS B 1 78 ? 34.387 22.328 -29.476 1.00 27.26 77 LYS B O 1
ATOM 2044 N N . HIS B 1 79 ? 36.017 23.805 -29.957 1.00 25.09 78 HIS B N 1
ATOM 2045 C CA . HIS B 1 79 ? 36.845 22.828 -30.659 1.00 24.07 78 HIS B CA 1
ATOM 2046 C C . HIS B 1 79 ? 37.326 21.731 -29.710 1.00 24.65 78 HIS B C 1
ATOM 2047 O O . HIS B 1 79 ? 37.181 20.535 -29.994 1.00 25.29 78 HIS B O 1
ATOM 2054 N N . ASP B 1 80 ? 37.865 22.121 -28.554 1.00 25.86 79 ASP B N 1
ATOM 2055 C CA . ASP B 1 80 ? 38.451 21.137 -27.651 1.00 30.65 79 ASP B CA 1
ATOM 2056 C C . ASP B 1 80 ? 37.392 20.242 -27.015 1.00 31.03 79 ASP B C 1
ATOM 2057 O O . ASP B 1 80 ? 37.602 19.034 -26.876 1.00 33.50 79 ASP B O 1
ATOM 2062 N N . PHE B 1 81 ? 36.242 20.807 -26.628 1.00 24.50 80 PHE B N 1
ATOM 2063 C CA . PHE B 1 81 ? 35.170 19.981 -26.082 1.00 23.96 80 PHE B CA 1
ATOM 2064 C C . PHE B 1 81 ? 34.624 19.006 -27.120 1.00 23.94 80 PHE B C 1
ATOM 2065 O O . PHE B 1 81 ? 34.368 17.835 -26.807 1.00 24.38 80 PHE B O 1
ATOM 2073 N N . THR B 1 82 ? 34.382 19.484 -28.345 1.00 23.30 81 THR B N 1
ATOM 2074 C CA . THR B 1 82 ? 33.771 18.636 -29.363 1.00 24.25 81 THR B CA 1
ATOM 2075 C C . THR B 1 82 ? 34.566 17.353 -29.561 1.00 22.06 81 THR B C 1
ATOM 2076 O O . THR B 1 82 ? 33.995 16.260 -29.630 1.00 23.24 81 THR B O 1
ATOM 2080 N N . PHE B 1 83 ? 35.891 17.464 -29.634 1.00 22.35 82 PHE B N 1
ATOM 2081 C CA . PHE B 1 83 ? 36.721 16.327 -29.999 1.00 21.82 82 PHE B CA 1
ATOM 2082 C C . PHE B 1 83 ? 37.437 15.709 -28.808 1.00 24.51 82 PHE B C 1
ATOM 2083 O O . PHE B 1 83 ? 38.329 14.879 -29.008 1.00 25.73 82 PHE B O 1
ATOM 2091 N N . GLY B 1 84 ? 37.024 16.047 -27.585 1.00 23.08 83 GLY B N 1
ATOM 2092 C CA . GLY B 1 84 ? 37.726 15.598 -26.385 1.00 25.06 83 GLY B CA 1
ATOM 2093 C C . GLY B 1 84 ? 37.711 14.098 -26.155 1.00 27.53 83 GLY B C 1
ATOM 2094 O O . GLY B 1 84 ? 38.569 13.584 -25.422 1.00 28.48 83 GLY B O 1
ATOM 2095 N N . HIS B 1 85 ? 36.744 13.386 -26.727 1.00 23.06 84 HIS B N 1
ATOM 2096 C CA . HIS B 1 85 ? 36.677 11.934 -26.625 1.00 23.64 84 HIS B CA 1
ATOM 2097 C C . HIS B 1 85 ? 37.667 11.241 -27.551 1.00 27.70 84 HIS B C 1
ATOM 2098 O O . HIS B 1 85 ? 37.914 10.038 -27.388 1.00 27.40 84 HIS B O 1
ATOM 2105 N N . LEU B 1 86 ? 38.218 11.969 -28.522 1.00 25.23 85 LEU B N 1
ATOM 2106 C CA . LEU B 1 86 ? 39.181 11.421 -29.471 1.00 26.06 85 LEU B CA 1
ATOM 2107 C C . LEU B 1 86 ? 40.609 11.785 -29.127 1.00 29.21 85 LEU B C 1
ATOM 2108 O O . LEU B 1 86 ? 41.521 10.993 -29.395 1.00 31.82 85 LEU B O 1
ATOM 2113 N N . ALA B 1 87 ? 40.826 12.970 -28.561 1.00 26.25 86 ALA B N 1
ATOM 2114 C CA . ALA B 1 87 ? 42.167 13.396 -28.198 1.00 40.07 86 ALA B CA 1
ATOM 2115 C C . ALA B 1 87 ? 42.067 14.518 -27.183 1.00 45.71 86 ALA B C 1
ATOM 2116 O O . ALA B 1 87 ? 41.196 15.386 -27.291 1.00 40.36 86 ALA B O 1
ATOM 2118 N N . ASP B 1 88 ? 42.958 14.487 -26.200 1.00 45.09 87 ASP B N 1
ATOM 2119 C CA . ASP B 1 88 ? 43.176 15.656 -25.367 1.00 48.96 87 ASP B CA 1
ATOM 2120 C C . ASP B 1 88 ? 43.821 16.761 -26.194 1.00 48.67 87 ASP B C 1
ATOM 2121 O O . ASP B 1 88 ? 44.467 16.506 -27.218 1.00 43.37 87 ASP B O 1
ATOM 2126 N N . THR B 1 89 ? 43.629 18.001 -25.753 1.00 43.15 88 THR B N 1
ATOM 2127 C CA . THR B 1 89 ? 44.317 19.115 -26.388 1.00 43.61 88 THR B CA 1
ATOM 2128 C C . THR B 1 89 ? 45.823 18.883 -26.320 1.00 47.07 88 THR B C 1
ATOM 2129 O O . THR B 1 89 ? 46.343 18.313 -25.357 1.00 44.39 88 THR B O 1
ATOM 2133 N N . THR B 1 90 ? 46.527 19.309 -27.365 1.00 43.98 89 THR B N 1
ATOM 2134 C CA . THR B 1 90 ? 47.926 18.945 -27.507 1.00 41.84 89 THR B CA 1
ATOM 2135 C C . THR B 1 90 ? 48.746 20.143 -27.953 1.00 43.76 89 THR B C 1
ATOM 2136 O O . THR B 1 90 ? 48.234 21.083 -28.568 1.00 49.57 89 THR B O 1
ATOM 2140 N N . ASP B 1 91 ? 50.034 20.100 -27.615 1.00 48.63 90 ASP B N 1
ATOM 2141 C CA . ASP B 1 91 ? 51.022 21.018 -28.164 1.00 52.85 90 ASP B CA 1
ATOM 2142 C C . ASP B 1 91 ? 52.144 20.270 -28.876 1.00 46.93 90 ASP B C 1
ATOM 2143 O O . ASP B 1 91 ? 53.193 20.857 -29.153 1.00 48.36 90 ASP B O 1
ATOM 2145 N N . LYS B 1 92 ? 51.938 18.984 -29.179 1.00 46.29 91 LYS B N 1
ATOM 2146 C CA . LYS B 1 92 ? 52.954 18.160 -29.832 1.00 46.32 91 LYS B CA 1
ATOM 2147 C C . LYS B 1 92 ? 53.239 18.670 -31.241 1.00 43.60 91 LYS B C 1
ATOM 2148 O O . LYS B 1 92 ? 52.337 18.752 -32.075 1.00 36.92 91 LYS B O 1
ATOM 2154 N N . LYS B 1 93 ? 54.499 18.974 -31.516 1.00 31.56 92 LYS B N 1
ATOM 2155 C CA . LYS B 1 93 ? 54.916 19.597 -32.761 1.00 30.23 92 LYS B CA 1
ATOM 2156 C C . LYS B 1 93 ? 55.522 18.557 -33.699 1.00 26.17 92 LYS B C 1
ATOM 2157 O O . LYS B 1 93 ? 55.957 17.485 -33.265 1.00 26.90 92 LYS B O 1
ATOM 2163 N N . PHE B 1 94 ? 55.535 18.885 -34.996 1.00 27.83 93 PHE B N 1
ATOM 2164 C CA . PHE B 1 94 ? 56.171 18.009 -35.985 1.00 23.95 93 PHE B CA 1
ATOM 2165 C C . PHE B 1 94 ? 57.587 17.641 -35.558 1.00 26.81 93 PHE B C 1
ATOM 2166 O O . PHE B 1 94 ? 58.010 16.486 -35.692 1.00 24.38 93 PHE B O 1
ATOM 2174 N N . VAL B 1 95 ? 58.326 18.613 -35.026 1.00 24.36 94 VAL B N 1
ATOM 2175 C CA . VAL B 1 95 ? 59.741 18.380 -34.743 1.00 25.38 94 VAL B CA 1
ATOM 2176 C C . VAL B 1 95 ? 59.931 17.298 -33.681 1.00 28.98 94 VAL B C 1
ATOM 2177 O O . VAL B 1 95 ? 60.957 16.608 -33.674 1.00 28.37 94 VAL B O 1
ATOM 2181 N N . GLU B 1 96 ? 58.958 17.112 -32.776 1.00 25.42 95 GLU B N 1
ATOM 2182 C CA . GLU B 1 96 ? 59.096 16.070 -31.764 1.00 25.98 95 GLU B CA 1
ATOM 2183 C C . GLU B 1 96 ? 59.012 14.670 -32.347 1.00 30.51 95 GLU B C 1
ATOM 2184 O O . GLU B 1 96 ? 59.493 13.720 -31.722 1.00 33.57 95 GLU B O 1
ATOM 2190 N N . VAL B 1 97 ? 58.409 14.513 -33.521 1.00 24.43 96 VAL B N 1
ATOM 2191 C CA . VAL B 1 97 ? 58.320 13.218 -34.168 1.00 25.14 96 VAL B CA 1
ATOM 2192 C C . VAL B 1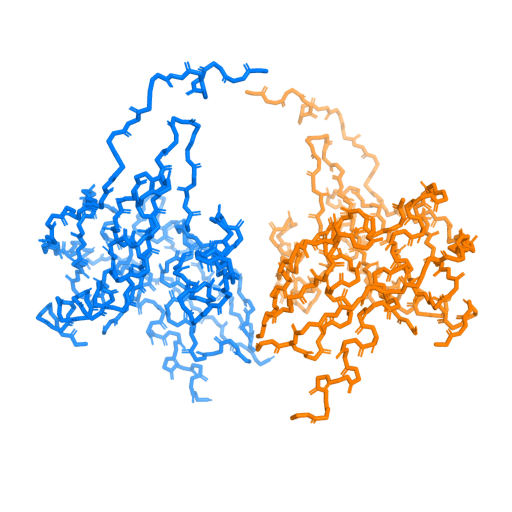 97 ? 59.405 13.042 -35.225 1.00 26.79 96 VAL B C 1
ATOM 2193 O O . VAL B 1 97 ? 60.009 11.974 -35.326 1.00 32.14 96 VAL B O 1
ATOM 2197 N N . PHE B 1 98 ? 59.672 14.085 -36.012 1.00 26.44 97 PHE B N 1
ATOM 2198 C CA . PHE B 1 98 ? 60.522 13.966 -37.188 1.00 24.56 97 PHE B CA 1
ATOM 2199 C C . PHE B 1 98 ? 61.902 14.566 -37.012 1.00 29.08 97 PHE B C 1
ATOM 2200 O O . PHE B 1 98 ? 62.795 14.261 -37.812 1.00 30.16 97 PHE B O 1
ATOM 2208 N N . GLY B 1 99 ? 62.096 15.414 -36.013 1.00 27.77 98 GLY B N 1
ATOM 2209 C CA . GLY B 1 99 ? 63.293 16.219 -35.950 1.00 31.73 98 GLY B CA 1
ATOM 2210 C C . GLY B 1 99 ? 63.226 17.309 -36.998 1.00 33.74 98 GLY B C 1
ATOM 2211 O O . GLY B 1 99 ? 62.297 17.397 -37.802 1.00 30.93 98 GLY B O 1
ATOM 2212 N N A VAL B 1 100 ? 64.244 18.170 -36.976 0.33 29.09 99 VAL B N 1
ATOM 2213 N N B VAL B 1 100 ? 64.254 18.155 -36.988 0.67 28.99 99 VAL B N 1
ATOM 2214 C CA A VAL B 1 100 ? 64.300 19.270 -37.927 0.33 28.99 99 VAL B CA 1
ATOM 2215 C CA B VAL B 1 100 ? 64.317 19.263 -37.924 0.67 28.85 99 VAL B CA 1
ATOM 2216 C C A VAL B 1 100 ? 64.537 18.718 -39.324 0.33 32.90 99 VAL B C 1
ATOM 2217 C C B VAL B 1 100 ? 64.559 18.729 -39.328 0.67 32.84 99 VAL B C 1
ATOM 2218 O O A VAL B 1 100 ? 65.248 17.721 -39.512 0.33 34.68 99 VAL B O 1
ATOM 2219 O O B VAL B 1 100 ? 65.298 17.757 -39.526 0.67 34.70 99 VAL B O 1
ATOM 2226 N N . LEU B 1 101 ? 63.923 19.354 -40.311 1.00 38.05 100 LEU B N 1
ATOM 2227 C CA . LEU B 1 101 ? 64.030 18.893 -41.679 1.00 46.28 100 LEU B CA 1
ATOM 2228 C C . LEU B 1 101 ? 65.138 19.612 -42.439 1.00 34.98 100 LEU B C 1
ATOM 2229 O O . LEU B 1 101 ? 65.504 20.747 -42.118 1.00 41.90 100 LEU B O 1
ATOM 2234 N N . ARG B 1 104 ? 68.083 23.640 -40.512 1.00 48.21 103 ARG B N 1
ATOM 2235 C CA . ARG B 1 104 ? 67.644 24.618 -39.523 1.00 46.14 103 ARG B CA 1
ATOM 2236 C C . ARG B 1 104 ? 66.149 24.480 -39.216 1.00 45.04 103 ARG B C 1
ATOM 2237 O O . ARG B 1 104 ? 65.355 24.145 -40.092 1.00 48.07 103 ARG B O 1
ATOM 2239 N N . ALA B 1 105 ? 65.775 24.722 -37.964 1.00 43.16 104 ALA B N 1
ATOM 2240 C CA . ALA B 1 105 ? 64.371 24.665 -37.584 1.00 39.11 104 ALA B CA 1
ATOM 2241 C C . ALA B 1 105 ? 63.624 25.856 -38.165 1.00 46.46 104 ALA B C 1
ATOM 2242 O O . ALA B 1 105 ? 64.115 26.987 -38.137 1.00 53.37 104 ALA B O 1
ATOM 2244 N N . ASP B 1 106 ? 62.438 25.598 -38.717 1.00 36.84 105 ASP B N 1
ATOM 2245 C CA . ASP B 1 106 ? 61.616 26.694 -39.221 1.00 41.32 105 ASP B CA 1
ATOM 2246 C C . ASP B 1 106 ? 60.183 26.565 -38.729 1.00 32.87 105 ASP B C 1
ATOM 2247 O O . ASP B 1 106 ? 59.895 25.733 -37.858 1.00 35.79 105 ASP B O 1
ATOM 2252 N N . ASP B 1 107 ? 59.287 27.393 -39.278 1.00 40.66 106 ASP B N 1
ATOM 2253 C CA . ASP B 1 107 ? 57.907 27.437 -38.800 1.00 41.18 106 ASP B CA 1
ATOM 2254 C C . ASP B 1 107 ? 57.224 26.083 -38.937 1.00 36.25 106 ASP B C 1
ATOM 2255 O O . ASP B 1 107 ? 56.426 25.693 -38.075 1.00 35.52 106 ASP B O 1
ATOM 2260 N N . SER B 1 108 ? 57.527 25.349 -40.013 1.00 35.84 107 SER B N 1
ATOM 2261 C CA . SER B 1 108 ? 56.883 24.056 -40.212 1.00 33.68 107 SER B CA 1
ATOM 2262 C C . SER B 1 108 ? 57.231 23.076 -39.097 1.00 30.70 107 SER B C 1
ATOM 2263 O O . SER B 1 108 ? 56.385 22.269 -38.697 1.00 29.83 107 SER B O 1
ATOM 2266 N N . ASP B 1 109 ? 58.452 23.152 -38.554 1.00 27.84 108 ASP B N 1
ATOM 2267 C CA . ASP B 1 109 ? 58.850 22.243 -37.480 1.00 27.77 108 ASP B CA 1
ATOM 2268 C C . ASP B 1 109 ? 58.027 22.451 -36.215 1.00 22.86 108 ASP B C 1
ATOM 2269 O O . ASP B 1 109 ? 57.857 21.514 -35.422 1.00 26.76 108 ASP B O 1
ATOM 2274 N N . PHE B 1 110 ? 57.508 23.660 -36.007 1.00 29.35 109 PHE B N 1
ATOM 2275 C CA . PHE B 1 110 ? 56.754 23.992 -34.806 1.00 31.46 109 PHE B CA 1
ATOM 2276 C C . PHE B 1 110 ? 55.244 23.881 -34.993 1.00 30.53 109 PHE B C 1
ATOM 2277 O O . PHE B 1 110 ? 54.498 24.059 -34.023 1.00 33.75 109 PHE B O 1
ATOM 2283 N N . GLN B 1 111 ? 54.773 23.580 -36.200 1.00 32.98 110 GLN B N 1
ATOM 2284 C CA . GLN B 1 111 ? 53.344 23.363 -36.382 1.00 26.89 110 GLN B CA 1
ATOM 2285 C C . GLN B 1 111 ? 52.890 22.174 -35.545 1.00 31.97 110 GLN B C 1
ATOM 2286 O O . GLN B 1 111 ? 53.617 21.191 -35.366 1.00 28.59 110 GLN B O 1
ATOM 2292 N N . SER B 1 112 ? 51.667 22.265 -35.029 1.00 28.51 111 SER B N 1
ATOM 2293 C CA . SER B 1 112 ? 51.150 21.286 -34.081 1.00 29.51 111 SER B CA 1
ATOM 2294 C C . SER B 1 112 ? 49.734 20.902 -34.478 1.00 33.17 111 SER B C 1
ATOM 2295 O O . SER B 1 112 ? 48.760 21.489 -33.986 1.00 27.95 111 SER B O 1
ATOM 2298 N N . PRO B 1 113 ? 49.581 19.913 -35.355 1.00 26.71 112 PRO B N 1
ATOM 2299 C CA . PRO B 1 113 ? 48.248 19.369 -35.635 1.00 23.23 112 PRO B CA 1
ATOM 2300 C C . PRO B 1 113 ? 47.665 18.729 -34.383 1.00 28.51 112 PRO B C 1
ATOM 2301 O O . PRO B 1 113 ? 48.359 18.449 -33.404 1.00 28.66 112 PRO B O 1
ATOM 2305 N N . ASP B 1 114 ? 46.353 18.483 -34.420 1.00 21.36 113 ASP B N 1
ATOM 2306 C CA . ASP B 1 114 ? 45.681 17.972 -33.226 1.00 22.97 113 ASP B CA 1
ATOM 2307 C C . ASP B 1 114 ? 46.214 16.609 -32.794 1.00 26.13 113 ASP B C 1
ATOM 2308 O O . ASP B 1 114 ? 46.247 16.306 -31.591 1.00 27.25 113 ASP B O 1
ATOM 2321 N N . ILE B 1 116 ? 49.497 13.699 -33.871 1.00 21.13 115 ILE B N 1
ATOM 2322 C CA . ILE B 1 116 ? 50.546 13.073 -34.687 1.00 23.48 115 ILE B CA 1
ATOM 2323 C C . ILE B 1 116 ? 50.803 11.718 -34.052 1.00 22.67 115 ILE B C 1
ATOM 2324 O O . ILE B 1 116 ? 51.331 11.643 -32.933 1.00 28.69 115 ILE B O 1
ATOM 2329 N N . ILE B 1 117 ? 50.389 10.656 -34.727 1.00 20.19 116 ILE B N 1
ATOM 2330 C CA . ILE B 1 117 ? 50.405 9.303 -34.177 1.00 21.66 116 ILE B CA 1
ATOM 2331 C C . ILE B 1 117 ? 51.456 8.501 -34.932 1.00 20.50 116 ILE B C 1
ATOM 2332 O O . ILE B 1 117 ? 51.355 8.333 -36.149 1.00 23.39 116 ILE B O 1
ATOM 2337 N N . GLU B 1 118 ? 52.455 7.982 -34.218 1.00 22.77 117 GLU B N 1
ATOM 2338 C CA . GLU B 1 118 ? 53.491 7.160 -34.833 1.00 24.98 117 GLU B CA 1
ATOM 2339 C C . GLU B 1 118 ? 53.271 5.703 -34.447 1.00 25.65 117 GLU B C 1
ATOM 2340 O O . GLU B 1 118 ? 53.092 5.393 -33.264 1.00 32.64 117 GLU B O 1
ATOM 2342 N N . THR B 1 119 ? 53.255 4.819 -35.439 1.00 27.16 118 THR B N 1
ATOM 2343 C CA . THR B 1 119 ? 53.050 3.399 -35.200 1.00 25.98 118 THR B CA 1
ATOM 2344 C C . THR B 1 119 ? 54.387 2.670 -35.130 1.00 27.19 118 THR B C 1
ATOM 2345 O O . THR B 1 119 ? 55.417 3.173 -35.579 1.00 32.70 118 THR B O 1
ATOM 2349 N N . GLU B 1 120 ? 54.347 1.460 -34.563 1.00 32.42 119 GLU B N 1
ATOM 2350 C CA . GLU B 1 120 ? 55.561 0.654 -34.470 1.00 36.56 119 GLU B CA 1
ATOM 2351 C C . GLU B 1 120 ? 56.095 0.287 -35.847 1.00 33.74 119 GLU B C 1
ATOM 2352 O O . GLU B 1 120 ? 57.313 0.171 -36.031 1.00 38.01 119 GLU B O 1
ATOM 2354 N N A THR B 1 121 ? 55.207 0.120 -36.831 0.45 29.73 120 THR B N 1
ATOM 2355 N N B THR B 1 121 ? 55.211 0.103 -36.831 0.55 29.71 120 THR B N 1
ATOM 2356 C CA A THR B 1 121 ? 55.619 -0.186 -38.195 0.45 29.06 120 THR B CA 1
ATOM 2357 C CA B THR B 1 121 ? 55.678 -0.195 -38.180 0.55 29.02 120 THR B CA 1
ATOM 2358 C C A THR B 1 121 ? 56.235 1.007 -38.915 0.45 31.00 120 THR B C 1
ATOM 2359 C C B THR B 1 121 ? 56.458 0.976 -38.774 0.55 31.34 120 THR B C 1
ATOM 2360 O O A THR B 1 121 ? 56.737 0.841 -40.032 0.45 33.61 120 THR B O 1
ATOM 2361 O O B THR B 1 121 ? 57.343 0.775 -39.614 0.55 34.66 120 THR B O 1
ATOM 2368 N N . GLY B 1 122 ? 56.186 2.194 -38.321 1.00 31.17 121 GLY B N 1
ATOM 2369 C CA . GLY B 1 122 ? 56.852 3.362 -38.855 1.00 30.43 121 GLY B CA 1
ATOM 2370 C C . GLY B 1 122 ? 56.006 4.294 -39.704 1.00 31.40 121 GLY B C 1
ATOM 2371 O O . GLY B 1 122 ? 56.563 5.196 -40.333 1.00 33.26 121 GLY B O 1
ATOM 2372 N N A HIS B 1 123 ? 54.691 4.106 -39.744 0.45 25.21 122 HIS B N 1
ATOM 2373 N N B HIS B 1 123 ? 54.693 4.099 -39.756 0.55 25.19 122 HIS B N 1
ATOM 2374 C CA A HIS B 1 123 ? 53.813 5.039 -40.434 0.45 26.19 122 HIS B CA 1
ATOM 2375 C CA B HIS B 1 123 ? 53.811 5.043 -40.426 0.55 26.20 122 HIS B CA 1
ATOM 2376 C C A HIS B 1 123 ? 53.354 6.117 -39.456 0.45 23.84 122 HIS B C 1
ATOM 2377 C C B HIS B 1 123 ? 53.413 6.137 -39.441 0.55 23.84 122 HIS B C 1
ATOM 2378 O O A HIS B 1 123 ? 53.175 5.854 -38.266 0.45 25.70 122 HIS B O 1
ATOM 2379 O O B HIS B 1 123 ? 53.345 5.908 -38.232 0.55 25.48 122 HIS B O 1
ATOM 2392 N N . VAL B 1 124 ? 53.180 7.339 -39.961 1.00 19.91 123 VAL B N 1
ATOM 2393 C C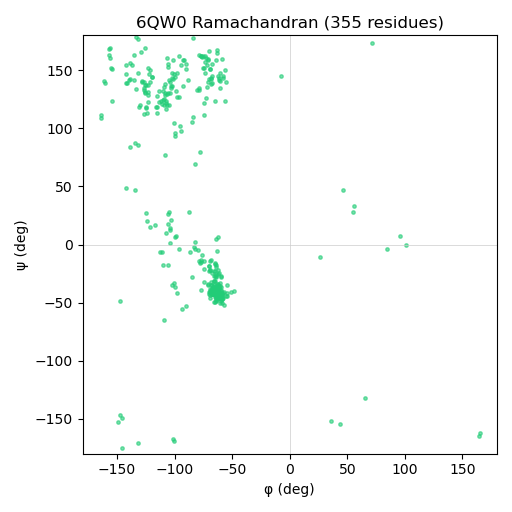A . VAL B 1 124 ? 52.765 8.473 -39.138 1.00 20.82 123 VAL B CA 1
ATOM 2394 C C . VAL B 1 124 ? 51.395 8.934 -39.610 1.00 19.68 123 VAL B C 1
ATOM 2395 O O . VAL B 1 124 ? 51.178 9.117 -40.813 1.00 21.40 123 VAL B O 1
ATOM 2399 N N . TYR B 1 125 ? 50.462 9.080 -38.671 1.00 19.70 124 TYR B N 1
ATOM 2400 C CA . TYR B 1 125 ? 49.130 9.585 -38.983 1.00 20.09 124 TYR B CA 1
ATOM 2401 C C . TYR B 1 125 ? 48.976 10.976 -38.387 1.00 19.24 124 TYR B C 1
ATOM 2402 O O . TYR B 1 125 ? 49.174 11.167 -37.185 1.00 22.23 124 TYR B O 1
ATOM 2411 N N . VAL B 1 126 ? 48.638 11.946 -39.233 1.00 19.22 125 VAL B N 1
ATOM 2412 C CA . VAL B 1 126 ? 48.409 13.325 -38.807 1.00 20.21 125 VAL B CA 1
ATOM 2413 C C . VAL B 1 126 ? 46.909 13.562 -38.884 1.00 18.82 125 VAL B C 1
ATOM 2414 O O . VAL B 1 126 ? 46.298 13.304 -39.924 1.00 21.47 125 VAL B O 1
ATOM 2418 N N . VAL B 1 127 ? 46.302 13.967 -37.766 1.00 18.38 126 VAL B N 1
ATOM 2419 C CA . VAL B 1 127 ? 44.855 14.182 -37.698 1.00 19.70 126 VAL B CA 1
ATOM 2420 C C . VAL B 1 127 ? 44.602 15.614 -37.255 1.00 23.58 126 VAL B C 1
ATOM 2421 O O . VAL B 1 127 ? 45.142 16.054 -36.237 1.00 23.59 126 VAL B O 1
ATOM 2425 N N . GLU B 1 128 ? 43.765 16.333 -37.999 1.00 19.92 127 GLU B N 1
ATOM 2426 C CA . GLU B 1 128 ? 43.394 17.692 -37.622 1.00 19.88 127 GLU B CA 1
ATOM 2427 C C . GLU B 1 128 ? 41.880 17.800 -37.499 1.00 20.23 127 GLU B C 1
ATOM 2428 O O . GLU B 1 128 ? 41.151 17.345 -38.393 1.00 21.84 127 GLU B O 1
ATOM 2434 N N . PHE B 1 129 ? 41.421 18.382 -36.377 1.00 18.33 128 PHE B N 1
ATOM 2435 C CA . PHE B 1 129 ? 40.005 18.653 -36.109 1.00 18.76 128 PHE B CA 1
ATOM 2436 C C . PHE B 1 129 ? 39.666 20.099 -36.447 1.00 20.96 128 PHE B C 1
ATOM 2437 O O . PHE B 1 129 ? 40.479 21.007 -36.283 1.00 21.05 128 PHE B O 1
ATOM 2445 N N . THR B 1 130 ? 38.439 20.330 -36.893 1.00 20.19 129 THR B N 1
ATOM 2446 C CA . THR B 1 130 ? 38.021 21.709 -37.098 1.00 21.66 129 THR B CA 1
ATOM 2447 C C . THR B 1 130 ? 36.504 21.768 -37.012 1.00 19.70 129 THR B C 1
ATOM 2448 O O . THR B 1 130 ? 35.825 20.744 -36.987 1.00 19.74 129 THR B O 1
ATOM 2452 N N . THR B 1 131 ? 35.985 22.989 -36.955 1.00 22.80 130 THR B N 1
ATOM 2453 C CA . THR B 1 131 ? 34.558 23.223 -36.756 1.00 20.84 130 THR B CA 1
ATOM 2454 C C . THR B 1 131 ? 34.090 24.298 -37.719 1.00 23.38 130 THR B C 1
ATOM 2455 O O . THR B 1 131 ? 34.884 25.064 -38.262 1.00 23.98 130 THR B O 1
ATOM 2459 N N . THR B 1 132 ? 32.772 24.366 -37.907 1.00 22.92 131 THR B N 1
ATOM 2460 C CA . THR B 1 132 ? 32.190 25.509 -38.590 1.00 23.39 131 THR B CA 1
ATOM 2461 C C . THR B 1 132 ? 30.831 25.798 -37.980 1.00 21.72 131 THR B C 1
ATOM 2462 O O . THR B 1 132 ? 30.163 24.904 -37.456 1.00 21.30 131 THR B O 1
ATOM 2474 N N . GLY B 1 134 ? 28.646 27.057 -40.035 1.00 22.70 133 GLY B N 1
ATOM 2475 C CA . GLY B 1 134 ? 27.827 26.980 -41.240 1.00 23.07 133 GLY B CA 1
ATOM 2476 C C . GLY B 1 134 ? 27.308 25.587 -41.525 1.00 22.89 133 GLY B C 1
ATOM 2477 O O . GLY B 1 134 ? 27.119 24.766 -40.616 1.00 22.71 133 GLY B O 1
ATOM 2478 N N . ASP B 1 135 ? 27.081 25.309 -42.815 1.00 21.42 134 ASP B N 1
ATOM 2479 C CA . ASP B 1 135 ? 26.461 24.070 -43.251 1.00 19.15 134 ASP B CA 1
ATOM 2480 C C . ASP B 1 135 ? 27.519 23.096 -43.773 1.00 23.36 134 ASP B C 1
ATOM 2481 O O . ASP B 1 135 ? 28.725 23.285 -43.564 1.00 23.10 134 ASP B O 1
ATOM 2486 N N . ALA B 1 136 ? 27.063 22.031 -44.435 1.00 22.94 135 ALA B N 1
ATOM 2487 C CA . ALA B 1 136 ? 27.988 20.996 -44.900 1.00 24.82 135 ALA B CA 1
ATOM 2488 C C . ALA B 1 136 ? 28.989 21.553 -45.900 1.00 25.07 135 ALA B C 1
ATOM 2489 O O . ALA B 1 136 ? 30.163 21.167 -45.894 1.00 22.39 135 ALA B O 1
ATOM 2491 N N . ASN B 1 137 ? 28.549 22.460 -46.773 1.00 22.05 136 ASN B N 1
ATOM 2492 C CA . ASN B 1 137 ? 29.491 23.101 -47.687 1.00 22.67 136 ASN B CA 1
ATOM 2493 C C . ASN B 1 137 ? 30.539 23.887 -46.919 1.00 22.45 136 ASN B C 1
ATOM 2494 O O . ASN B 1 137 ? 31.725 23.866 -47.267 1.00 23.08 136 ASN B O 1
ATOM 2499 N N A SER B 1 138 ? 30.118 24.587 -45.863 0.62 23.47 137 SER B N 1
ATOM 2500 N N B SER B 1 138 ? 30.124 24.587 -45.861 0.38 23.50 137 SER B N 1
ATOM 2501 C CA A SER B 1 138 ? 31.063 25.321 -45.034 0.62 22.80 137 SER B CA 1
ATOM 2502 C CA B SER B 1 138 ? 31.075 25.326 -45.041 0.38 22.81 137 SER B CA 1
ATOM 2503 C C A SER B 1 138 ? 32.054 24.371 -44.376 0.62 22.24 137 SER B C 1
ATOM 2504 C C B SER B 1 138 ? 32.044 24.389 -44.331 0.38 22.27 137 SER B C 1
ATOM 2505 O O A SER B 1 138 ? 33.247 24.685 -44.263 0.62 23.95 137 SER B O 1
ATOM 2506 O O B SER B 1 138 ? 33.213 24.742 -44.130 0.38 23.97 137 SER B O 1
ATOM 2511 N N . ALA B 1 139 ? 31.576 23.201 -43.944 1.00 21.25 138 ALA B N 1
ATOM 2512 C CA . ALA B 1 139 ? 32.459 22.233 -43.299 1.00 21.75 138 ALA B CA 1
ATOM 2513 C C . ALA B 1 139 ? 33.455 21.664 -44.292 1.00 23.36 138 ALA B C 1
ATOM 2514 O O . ALA B 1 139 ? 34.618 21.425 -43.937 1.00 24.03 138 ALA B O 1
ATOM 2516 N N . ASP B 1 140 ? 33.023 21.444 -45.539 1.00 20.08 139 ASP B N 1
ATOM 2517 C CA . ASP B 1 140 ? 33.969 21.016 -46.567 1.00 20.42 139 ASP B CA 1
ATOM 2518 C C . ASP B 1 140 ? 35.069 22.055 -46.744 1.00 23.14 139 ASP B C 1
ATOM 2519 O O . ASP B 1 140 ? 36.259 21.723 -46.748 1.00 22.52 139 ASP B O 1
ATOM 2524 N N . LEU B 1 141 ? 34.693 23.332 -46.829 1.00 22.90 140 LEU B N 1
ATOM 2525 C CA . LEU B 1 141 ? 35.689 24.396 -46.922 1.00 22.74 140 LEU B CA 1
ATOM 2526 C C . LEU B 1 141 ? 36.630 24.400 -45.714 1.00 24.77 140 LEU B C 1
ATOM 2527 O O . LEU B 1 141 ? 37.846 24.585 -45.862 1.00 24.78 140 LEU B O 1
ATOM 2532 N N . ALA B 1 142 ? 36.088 24.217 -44.510 1.00 23.37 141 ALA B N 1
ATOM 2533 C CA . ALA B 1 142 ? 36.940 24.166 -43.324 1.00 21.05 141 ALA B CA 1
ATOM 2534 C C . ALA B 1 142 ? 37.937 23.019 -43.422 1.00 23.07 141 ALA B C 1
ATOM 2535 O O . ALA B 1 142 ? 39.119 23.183 -43.079 1.00 23.57 141 ALA B O 1
ATOM 2537 N N . ALA B 1 143 ? 37.485 21.859 -43.902 1.00 21.56 142 ALA B N 1
ATOM 2538 C CA . ALA B 1 143 ? 38.389 20.718 -44.072 1.00 23.21 142 ALA B CA 1
ATOM 2539 C C . ALA B 1 143 ? 39.490 21.037 -45.071 1.00 24.93 142 ALA B C 1
ATOM 2540 O O . ALA B 1 143 ? 40.674 20.752 -44.828 1.00 22.86 142 ALA B O 1
ATOM 2542 N N . ARG B 1 144 ? 39.123 21.632 -46.207 1.00 22.85 143 ARG B N 1
ATOM 2543 C CA . ARG B 1 144 ? 40.134 21.957 -47.207 1.00 22.07 143 ARG B CA 1
ATOM 2544 C C . ARG B 1 144 ? 41.102 23.010 -46.697 1.00 23.23 143 ARG B C 1
ATOM 2545 O O . ARG B 1 144 ? 42.290 22.968 -47.029 1.00 25.94 143 ARG B O 1
ATOM 2553 N N . ASN B 1 145 ? 40.640 23.919 -45.842 1.00 24.40 144 ASN B N 1
ATOM 2554 C CA . ASN B 1 145 ? 41.559 24.895 -45.262 1.00 26.66 144 ASN B CA 1
ATOM 2555 C C . ASN B 1 145 ? 42.601 24.225 -44.368 1.00 24.14 144 ASN B C 1
ATOM 2556 O O . ASN B 1 145 ? 43.766 24.642 -44.344 1.00 26.31 144 ASN B O 1
ATOM 2561 N N . LYS B 1 146 ? 42.209 23.189 -43.627 1.00 21.42 145 LYS B N 1
ATOM 2562 C CA . LYS B 1 146 ? 43.188 22.496 -42.791 1.00 20.75 145 LYS B CA 1
ATOM 2563 C C . LYS B 1 146 ? 44.115 21.623 -43.625 1.00 20.93 145 LYS B C 1
ATOM 2564 O O . LYS B 1 146 ? 45.295 21.476 -43.271 1.00 22.31 145 LYS B O 1
ATOM 2570 N N . ILE B 1 147 ? 43.627 21.051 -44.734 1.00 21.76 146 ILE B N 1
ATOM 2571 C CA . ILE B 1 147 ? 44.533 20.362 -45.649 1.00 23.40 146 ILE B CA 1
ATOM 2572 C C . ILE B 1 147 ? 45.566 21.339 -46.186 1.00 25.15 146 ILE B C 1
ATOM 2573 O O . ILE B 1 147 ? 46.767 21.063 -46.167 1.00 26.80 146 ILE B O 1
ATOM 2578 N N . ALA B 1 148 ? 45.121 22.524 -46.612 1.00 24.91 147 ALA B N 1
ATOM 2579 C CA . ALA B 1 148 ? 46.064 23.525 -47.108 1.00 25.11 147 ALA B CA 1
ATOM 2580 C C . ALA B 1 148 ? 47.048 23.961 -46.028 1.00 27.46 147 ALA B C 1
ATOM 2581 O O . ALA B 1 148 ? 48.215 24.246 -46.331 1.00 26.57 147 ALA B O 1
ATOM 2583 N N . LYS B 1 149 ? 46.607 24.009 -44.767 1.00 25.28 148 LYS B N 1
ATOM 2584 C CA . LYS B 1 149 ? 47.475 24.484 -43.693 1.00 24.68 148 LYS B CA 1
ATOM 2585 C C . LYS B 1 149 ? 48.632 23.527 -43.445 1.00 27.17 148 LYS B C 1
ATOM 2586 O O . LYS B 1 149 ? 49.759 23.963 -43.181 1.00 28.15 148 LYS B O 1
ATOM 2592 N N . TYR B 1 150 ? 48.378 22.220 -43.533 1.00 22.36 149 TYR B N 1
ATOM 2593 C CA . TYR B 1 150 ? 49.352 21.226 -43.113 1.00 24.68 149 TYR B CA 1
ATOM 2594 C C . TYR B 1 150 ? 49.955 20.405 -44.247 1.00 27.72 149 TYR B C 1
ATOM 2595 O O . TYR B 1 150 ? 50.900 19.656 -43.987 1.00 25.74 149 TYR B O 1
ATOM 2604 N N . GLU B 1 151 ? 49.470 20.545 -45.488 1.00 27.48 150 GLU B N 1
ATOM 2605 C CA . GLU B 1 151 ? 49.860 19.604 -46.541 1.00 23.31 150 GLU B CA 1
ATOM 2606 C C . GLU B 1 151 ? 51.340 19.710 -46.885 1.00 26.32 150 GLU B C 1
ATOM 2607 O O . GLU B 1 151 ? 51.982 18.690 -47.144 1.00 25.72 150 GLU B O 1
ATOM 2613 N N . ILE B 1 152 ? 51.901 20.923 -46.898 1.00 29.96 151 ILE B N 1
ATOM 2614 C CA . ILE B 1 152 ? 53.310 21.078 -47.263 1.00 33.84 151 ILE B CA 1
ATOM 2615 C C . ILE B 1 152 ? 54.212 20.487 -46.185 1.00 29.79 151 ILE B C 1
ATOM 2616 O O . ILE B 1 152 ? 55.152 19.742 -46.487 1.00 26.04 151 ILE B O 1
ATOM 2621 N N . ALA B 1 153 ? 53.936 20.793 -44.911 1.00 26.35 152 ALA B N 1
ATOM 2622 C CA . ALA B 1 153 ? 54.724 20.207 -43.830 1.00 24.27 152 ALA B CA 1
ATOM 2623 C C . ALA B 1 153 ? 54.670 18.682 -43.862 1.00 23.04 152 ALA B C 1
ATOM 2624 O O . ALA B 1 153 ? 55.683 18.015 -43.631 1.00 24.17 152 ALA B O 1
ATOM 2626 N N . CYS B 1 154 ? 53.488 18.113 -44.124 1.00 21.10 153 CYS B N 1
ATOM 2627 C CA . CYS B 1 154 ? 53.354 16.661 -44.198 1.00 21.86 153 CYS B CA 1
ATOM 2628 C C . CYS B 1 154 ? 54.062 16.098 -45.421 1.00 19.83 153 CYS B C 1
ATOM 2629 O O . CYS B 1 154 ? 54.723 15.053 -45.338 1.00 21.50 153 CYS B O 1
ATOM 2632 N N . LEU B 1 155 ? 53.904 16.751 -46.572 1.00 19.49 154 LEU B N 1
ATOM 2633 C CA . LEU B 1 155 ? 54.589 16.274 -47.766 1.00 16.77 154 LEU B CA 1
ATOM 2634 C C . LEU B 1 155 ? 56.091 16.209 -47.527 1.00 19.21 154 LEU B C 1
ATOM 2635 O O . LEU B 1 155 ? 56.732 15.175 -47.776 1.00 21.08 154 LEU B O 1
ATOM 2640 N N . ASP B 1 156 ? 56.669 17.311 -47.050 1.00 21.26 155 ASP B N 1
ATOM 2641 C CA . ASP B 1 156 ? 58.116 17.344 -46.849 1.00 22.16 155 ASP B CA 1
ATOM 2642 C C . ASP B 1 156 ? 58.565 16.252 -45.886 1.00 21.27 155 ASP B C 1
ATOM 2643 O O . ASP B 1 156 ? 59.580 15.585 -46.118 1.00 21.74 155 ASP B O 1
ATOM 2648 N N . ARG B 1 157 ? 57.822 16.047 -44.800 1.00 20.62 156 ARG B N 1
ATOM 2649 C CA . ARG B 1 157 ? 58.222 15.063 -43.808 1.00 19.52 156 ARG B CA 1
ATOM 2650 C C . ARG B 1 157 ? 57.895 13.637 -44.218 1.00 19.76 156 ARG B C 1
ATOM 2651 O O . ARG B 1 157 ? 58.440 12.700 -43.620 1.00 20.96 156 ARG B O 1
ATOM 2659 N N . SER B 1 158 ? 57.048 13.445 -45.240 1.00 19.65 157 SER B N 1
ATOM 2660 C CA A SER B 1 158 ? 56.785 12.094 -45.713 0.80 20.91 157 SER B CA 1
ATOM 2661 C CA B SER B 1 158 ? 56.771 12.111 -45.756 0.20 21.26 157 SER B CA 1
ATOM 2662 C C . SER B 1 158 ? 58.011 11.453 -46.338 1.00 20.63 157 SER B C 1
ATOM 2663 O O . SER B 1 158 ? 58.015 10.233 -46.531 1.00 20.55 157 SER B O 1
ATOM 2668 N N . ALA B 1 159 ? 59.044 12.238 -46.638 1.00 19.39 158 ALA B N 1
ATOM 2669 C CA . ALA B 1 159 ? 60.303 11.681 -47.103 1.00 21.86 158 ALA B CA 1
ATOM 2670 C C . ALA B 1 159 ? 61.017 10.920 -46.003 1.00 22.44 158 ALA B C 1
ATOM 2671 O O . ALA B 1 159 ? 61.851 10.059 -46.305 1.00 24.73 158 ALA B O 1
ATOM 2673 N N . ILE B 1 160 ? 60.696 11.223 -44.748 1.00 20.63 159 ILE B N 1
ATOM 2674 C CA . ILE B 1 160 ? 61.301 10.568 -43.591 1.00 22.88 159 ILE B CA 1
ATOM 2675 C C . ILE B 1 160 ? 60.508 9.340 -43.178 1.00 24.32 159 ILE B C 1
ATOM 2676 O O . ILE B 1 160 ? 61.062 8.245 -43.061 1.00 24.72 159 ILE B O 1
ATOM 2681 N N . LYS B 1 161 ? 59.192 9.494 -42.963 1.00 21.46 160 LYS B N 1
ATOM 2682 C CA . LYS B 1 161 ? 58.309 8.390 -42.649 1.00 22.99 160 LYS B CA 1
ATOM 2683 C C . LYS B 1 161 ? 57.037 8.676 -43.427 1.00 21.67 160 LYS B C 1
ATOM 2684 O O . LYS B 1 161 ? 56.635 9.843 -43.508 1.00 22.73 160 LYS B O 1
ATOM 2690 N N . PRO B 1 162 ? 56.388 7.653 -43.986 1.00 21.09 161 PRO B N 1
ATOM 2691 C CA . PRO B 1 162 ? 55.128 7.894 -44.697 1.00 20.50 161 PRO B CA 1
ATOM 2692 C C . PRO B 1 162 ? 54.080 8.460 -43.755 1.00 20.51 161 PRO B C 1
ATOM 2693 O O . PRO B 1 162 ? 54.000 8.082 -42.585 1.00 21.28 161 PRO B O 1
ATOM 2697 N N . ILE B 1 163 ? 53.274 9.371 -44.294 1.00 18.33 162 ILE B N 1
ATOM 2698 C CA . ILE B 1 163 ? 52.240 10.065 -43.537 1.00 16.60 162 ILE B CA 1
ATOM 2699 C C . ILE B 1 163 ? 50.907 9.886 -44.238 1.00 17.66 162 ILE B C 1
ATOM 2700 O O . ILE B 1 163 ? 50.833 9.995 -45.462 1.00 18.37 162 ILE B O 1
ATOM 2705 N N . SER B 1 164 ? 49.858 9.627 -43.460 1.00 17.19 163 SER B N 1
ATOM 2706 C CA . SER B 1 164 ? 48.479 9.802 -43.919 1.00 16.36 163 SER B CA 1
ATOM 2707 C C . SER B 1 164 ? 47.876 10.981 -43.173 1.00 18.29 163 SER B C 1
ATOM 2708 O O . SER B 1 164 ? 47.982 11.054 -41.941 1.00 18.19 163 SER B O 1
ATOM 2711 N N . LEU B 1 165 ? 47.235 11.885 -43.915 1.00 18.28 164 LEU B N 1
ATOM 2712 C CA . LEU B 1 165 ? 46.664 13.109 -43.361 1.00 18.17 164 LEU B CA 1
ATOM 2713 C C . LEU B 1 165 ? 45.147 12.972 -43.283 1.00 18.45 164 LEU B C 1
ATOM 2714 O O . LEU B 1 165 ? 44.487 12.825 -4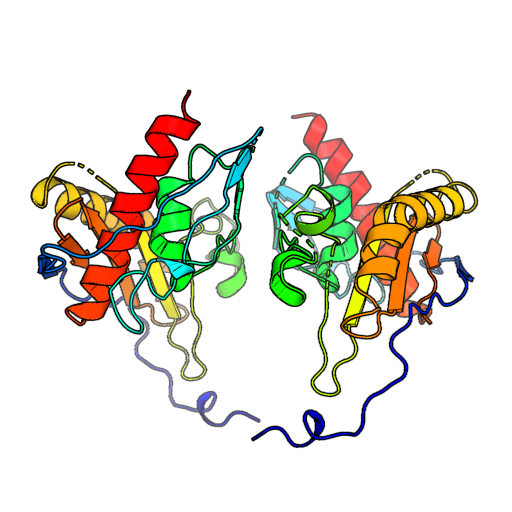4.317 1.00 19.47 164 LEU B O 1
ATOM 2719 N N . TYR B 1 166 ? 44.597 13.069 -42.066 1.00 17.00 165 TYR B N 1
ATOM 2720 C CA . TYR B 1 166 ? 43.161 12.912 -41.854 1.00 18.45 165 TYR B CA 1
ATOM 2721 C C . TYR B 1 166 ? 42.588 14.188 -41.251 1.00 20.95 165 TYR B C 1
ATOM 2722 O O . TYR B 1 166 ? 43.226 14.836 -40.417 1.00 19.96 165 TYR B O 1
ATOM 2731 N N . ILE B 1 167 ? 41.362 14.517 -41.660 1.00 19.53 166 ILE B N 1
ATOM 2732 C CA . ILE B 1 167 ? 40.666 15.726 -41.228 1.00 19.77 166 ILE B CA 1
ATOM 2733 C C . ILE B 1 167 ? 39.299 15.315 -40.716 1.00 16.85 166 ILE B C 1
ATOM 2734 O O . ILE B 1 167 ? 38.672 14.427 -41.303 1.00 18.66 166 ILE B O 1
ATOM 2739 N N . ILE B 1 168 ? 38.846 15.935 -39.618 1.00 17.43 167 ILE B N 1
ATOM 2740 C CA . ILE B 1 168 ? 37.443 15.851 -39.199 1.00 18.58 167 ILE B CA 1
ATOM 2741 C C . ILE B 1 168 ? 36.903 17.272 -39.068 1.00 18.67 167 ILE B C 1
ATOM 2742 O O . ILE B 1 168 ? 37.385 18.041 -38.234 1.00 20.42 167 ILE B O 1
ATOM 2747 N N . ALA B 1 169 ? 35.891 17.612 -39.867 1.00 19.71 168 ALA B N 1
ATOM 2748 C CA . ALA B 1 169 ? 35.266 18.937 -39.804 1.00 19.89 168 ALA B CA 1
ATOM 2749 C C . ALA B 1 169 ? 33.816 18.769 -39.380 1.00 18.44 168 ALA B C 1
ATOM 2750 O O . ALA B 1 169 ? 33.042 18.108 -40.078 1.00 21.26 168 ALA B O 1
ATOM 2752 N N . VAL B 1 170 ? 33.442 19.350 -38.236 1.00 17.92 169 VAL B N 1
ATOM 2753 C CA . VAL B 1 170 ? 32.085 19.166 -37.717 1.00 18.63 169 VAL B CA 1
ATOM 2754 C C . VAL B 1 170 ? 31.229 20.376 -38.061 1.00 20.07 169 VAL B C 1
ATOM 2755 O O . VAL B 1 170 ? 31.708 21.514 -38.080 1.00 21.44 169 VAL B O 1
ATOM 2759 N N . HIS B 1 171 ? 29.952 20.121 -38.345 1.00 21.16 170 HIS B N 1
ATOM 2760 C CA . HIS B 1 171 ? 28.933 21.160 -38.398 1.00 21.27 170 HIS B CA 1
ATOM 2761 C C . HIS B 1 171 ? 27.716 20.675 -37.616 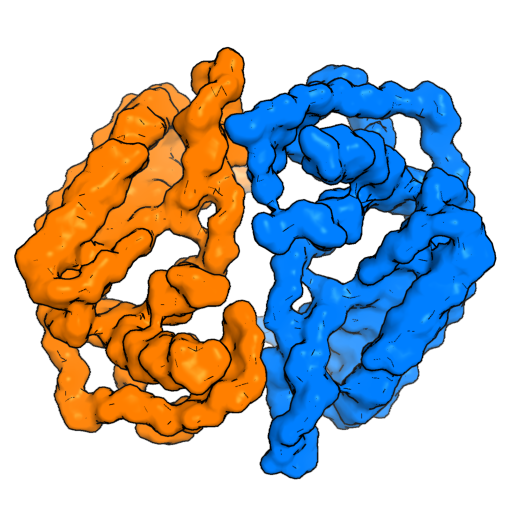1.00 20.30 170 HIS B C 1
ATOM 2762 O O . HIS B 1 171 ? 27.662 19.537 -37.148 1.00 19.71 170 HIS B O 1
ATOM 2769 N N . PHE B 1 172 ? 26.692 21.534 -37.534 1.00 20.41 171 PHE B N 1
ATOM 2770 C CA . PHE B 1 172 ? 25.555 21.242 -36.671 1.00 21.39 171 PHE B CA 1
ATOM 2771 C C . PHE B 1 172 ? 24.811 19.971 -37.060 1.00 20.05 171 PHE B C 1
ATOM 2772 O O . PHE B 1 172 ? 24.129 19.378 -36.208 1.00 20.05 171 PHE B O 1
ATOM 2780 N N . ASN B 1 173 ? 24.897 19.544 -38.319 1.00 20.29 172 ASN B N 1
ATOM 2781 C CA . ASN B 1 173 ? 24.128 18.399 -38.778 1.00 20.11 172 ASN B CA 1
ATOM 2782 C C . ASN B 1 173 ? 24.986 17.300 -39.387 1.00 20.52 172 ASN B C 1
ATOM 2783 O O . ASN B 1 173 ? 24.462 16.452 -40.107 1.00 22.39 172 ASN B O 1
ATOM 2788 N N . GLY B 1 174 ? 26.284 17.262 -39.101 1.00 20.53 173 GLY B N 1
ATOM 2789 C CA . GLY B 1 174 ? 27.082 16.212 -39.697 1.00 23.31 173 GLY B CA 1
ATOM 2790 C C . GLY B 1 174 ? 28.566 16.501 -39.597 1.00 22.07 173 GLY B C 1
ATOM 2791 O O . GLY B 1 174 ? 29.007 17.378 -38.858 1.00 20.36 173 GLY B O 1
ATOM 2792 N N . VAL B 1 175 ? 29.319 15.741 -40.391 1.00 19.52 174 VAL B N 1
ATOM 2793 C CA . VAL B 1 175 ? 30.776 15.742 -40.367 1.00 20.64 174 VAL B CA 1
ATOM 2794 C C . VAL B 1 175 ? 31.281 15.599 -41.793 1.00 17.65 174 VAL B C 1
ATOM 2795 O O . VAL B 1 175 ? 30.741 14.804 -42.566 1.00 19.90 174 VAL B O 1
ATOM 2799 N N . VAL B 1 176 ? 32.324 16.349 -42.142 1.00 17.90 175 VAL B N 1
ATOM 2800 C CA . VAL B 1 176 ? 33.089 16.092 -43.365 1.00 17.00 175 VAL B CA 1
ATOM 2801 C C . VAL B 1 176 ? 34.432 15.541 -42.921 1.00 18.03 175 VAL B C 1
ATOM 2802 O O . VAL B 1 176 ? 35.164 16.204 -42.179 1.00 20.30 175 VAL B O 1
ATOM 2806 N N . SER B 1 177 ? 34.742 14.324 -43.355 1.00 19.45 176 SER B N 1
ATOM 2807 C CA . SER B 1 177 ? 35.963 13.664 -42.894 1.00 16.52 176 SER B CA 1
ATOM 2808 C C . SER B 1 177 ? 36.408 12.651 -43.937 1.00 17.35 176 SER B C 1
ATOM 2809 O O . SER B 1 177 ? 35.581 12.090 -44.658 1.00 18.56 176 SER B O 1
ATOM 2812 N N . ASN B 1 178 ? 37.723 12.395 -44.008 1.00 20.60 177 ASN B N 1
ATOM 2813 C CA . ASN B 1 178 ? 38.216 11.287 -44.819 1.00 18.61 177 ASN B CA 1
ATOM 2814 C C . ASN B 1 178 ? 38.510 10.035 -43.976 1.00 17.57 177 ASN B C 1
ATOM 2815 O O . ASN B 1 178 ? 39.003 9.033 -44.512 1.00 19.98 177 ASN B O 1
ATOM 2820 N N . LEU B 1 179 ? 38.154 10.044 -42.693 1.00 17.25 178 LEU B N 1
ATOM 2821 C CA . LEU B 1 179 ? 38.053 8.793 -41.967 1.00 19.21 178 LEU B CA 1
ATOM 2822 C C . LEU B 1 179 ? 36.778 8.070 -42.392 1.00 19.90 178 LEU B C 1
ATOM 2823 O O . LEU B 1 179 ? 35.862 8.671 -42.969 1.00 21.67 178 LEU B O 1
ATOM 2828 N N . ASP B 1 180 ? 36.722 6.770 -42.096 1.00 21.44 179 ASP B N 1
ATOM 2829 C CA . ASP B 1 180 ? 35.557 5.921 -42.368 1.00 22.79 179 ASP B CA 1
ATOM 2830 C C . ASP B 1 180 ? 34.769 5.765 -41.062 1.00 24.04 179 ASP B C 1
ATOM 2831 O O . ASP B 1 180 ? 35.106 4.932 -40.220 1.00 27.66 179 ASP B O 1
ATOM 2836 N N . LEU B 1 181 ? 33.735 6.588 -40.880 1.00 22.67 180 LEU B N 1
ATOM 2837 C CA . LEU B 1 181 ? 33.062 6.737 -39.594 1.00 22.73 180 LEU B CA 1
ATOM 2838 C C . LEU B 1 181 ? 31.711 6.032 -39.577 1.00 21.72 180 LEU B C 1
ATOM 2839 O O . LEU B 1 181 ? 30.969 6.062 -40.563 1.00 26.14 180 LEU B O 1
ATOM 2844 N N . SER B 1 182 ? 31.391 5.423 -38.435 1.00 23.88 181 SER B N 1
ATOM 2845 C CA . SER B 1 182 ? 30.074 4.843 -38.226 1.00 23.55 181 SER B CA 1
ATOM 2846 C C . SER B 1 182 ? 29.056 5.938 -37.917 1.00 25.78 181 SER B C 1
ATOM 2847 O O . SER B 1 182 ? 29.405 7.060 -37.543 1.00 24.17 181 SER B O 1
ATOM 2850 N N . ASP B 1 183 ? 27.775 5.589 -38.065 1.00 27.40 182 ASP B N 1
ATOM 2851 C CA . ASP B 1 183 ? 26.716 6.529 -37.712 1.00 26.21 182 ASP B CA 1
ATOM 2852 C C . ASP B 1 183 ? 26.846 6.976 -36.261 1.00 23.61 182 ASP B C 1
ATOM 2853 O O . ASP B 1 183 ? 26.676 8.162 -35.948 1.00 26.07 182 ASP B O 1
ATOM 2858 N N . GLU B 1 184 ? 27.182 6.046 -35.364 1.00 25.87 183 GLU B N 1
ATOM 2859 C CA . GLU B 1 184 ? 27.321 6.390 -33.953 1.00 27.31 183 GLU B CA 1
ATOM 2860 C C . GLU B 1 184 ? 28.502 7.329 -33.710 1.00 24.09 183 GLU B C 1
ATOM 2861 O O . GLU B 1 184 ? 28.424 8.226 -32.863 1.00 26.28 183 GLU B O 1
ATOM 2867 N N . GLU B 1 185 ? 29.610 7.141 -34.441 1.00 21.72 184 GLU B N 1
ATOM 2868 C CA . GLU B 1 185 ? 30.762 8.020 -34.277 1.00 22.20 184 GLU B CA 1
ATOM 2869 C C . GLU B 1 185 ? 30.473 9.429 -34.795 1.00 21.33 184 GLU B C 1
ATOM 2870 O O . GLU B 1 185 ? 30.885 10.417 -34.175 1.00 22.56 184 GLU B O 1
ATOM 2876 N N . VAL B 1 186 ? 29.792 9.535 -35.937 1.00 21.58 185 VAL B N 1
ATOM 2877 C CA . VAL B 1 186 ? 29.359 10.840 -36.437 1.00 19.91 185 VAL B CA 1
ATOM 2878 C C . VAL B 1 186 ? 28.456 11.524 -35.414 1.00 20.35 185 VAL B C 1
ATOM 2879 O O . VAL B 1 186 ? 28.641 12.703 -35.074 1.00 21.68 185 VAL B O 1
ATOM 2883 N N . ASN B 1 187 ? 27.487 10.778 -34.882 1.00 22.67 186 ASN B N 1
ATOM 2884 C CA . ASN B 1 187 ? 26.533 11.359 -33.942 1.00 22.17 186 ASN B CA 1
ATOM 2885 C C . ASN B 1 187 ? 27.225 11.868 -32.679 1.00 22.88 186 ASN B C 1
ATOM 2886 O O . ASN B 1 187 ? 26.833 12.899 -32.114 1.00 23.38 186 ASN B O 1
ATOM 2891 N N . GLU B 1 188 ? 28.258 11.163 -32.210 1.00 21.31 187 GLU B N 1
ATOM 2892 C CA . GLU B 1 188 ? 28.935 11.608 -30.993 1.00 23.49 187 GLU B CA 1
ATOM 2893 C C . GLU B 1 188 ? 29.657 12.931 -31.216 1.00 23.66 187 GLU B C 1
ATOM 2894 O O . GLU B 1 188 ? 29.603 13.831 -30.371 1.00 23.44 187 GLU B O 1
ATOM 2900 N N . ILE B 1 189 ? 30.336 13.073 -32.357 1.00 21.59 188 ILE B N 1
ATOM 2901 C CA . ILE B 1 189 ? 31.013 14.330 -32.646 1.00 21.08 188 ILE B CA 1
ATOM 2902 C C . ILE B 1 189 ? 29.998 15.467 -32.753 1.00 21.12 188 ILE B C 1
ATOM 2903 O O . ILE B 1 189 ? 30.171 16.536 -32.154 1.00 21.64 188 ILE B O 1
ATOM 2908 N N . VAL B 1 190 ? 28.919 15.248 -33.515 1.00 21.47 189 VAL B N 1
ATOM 2909 C CA . VAL B 1 190 ? 27.930 16.307 -33.710 1.00 21.78 189 VAL B CA 1
ATOM 2910 C C . VAL B 1 190 ? 27.229 16.652 -32.398 1.00 22.93 189 VAL B C 1
ATOM 2911 O O . VAL B 1 190 ? 27.048 17.833 -32.069 1.00 21.04 189 VAL B O 1
ATOM 2915 N N . PHE B 1 191 ? 26.851 15.639 -31.620 1.00 19.68 190 PHE B N 1
ATOM 2916 C CA . PHE B 1 191 ? 26.185 15.901 -30.343 1.00 20.99 190 PHE B CA 1
ATOM 2917 C C . PHE B 1 191 ? 27.082 16.708 -29.409 1.00 20.99 190 PHE B C 1
ATOM 2918 O O . PHE B 1 191 ? 26.642 17.686 -28.797 1.00 20.90 190 PHE B O 1
ATOM 2926 N N . ARG B 1 192 ? 28.360 16.325 -29.295 1.00 22.28 191 ARG B N 1
ATOM 2927 C CA . ARG B 1 192 ? 29.270 17.098 -28.462 1.00 23.24 191 ARG B CA 1
ATOM 2928 C C . ARG B 1 192 ? 29.406 18.534 -28.962 1.00 21.70 191 ARG B C 1
ATOM 2929 O O . ARG B 1 192 ? 29.523 19.468 -28.161 1.00 22.56 191 ARG B O 1
ATOM 2937 N N . PHE B 1 193 ? 29.375 18.734 -30.285 1.00 19.35 192 PHE B N 1
ATOM 2938 C CA . PHE B 1 193 ? 29.462 20.083 -30.839 1.00 19.27 192 PHE B CA 1
ATOM 2939 C C . PHE B 1 193 ? 28.214 20.897 -30.500 1.00 20.29 192 PHE B C 1
ATOM 2940 O O . PHE B 1 193 ? 28.313 22.080 -30.149 1.00 21.47 192 PHE B O 1
ATOM 2948 N N . ARG B 1 194 ? 27.038 20.277 -30.606 1.00 21.08 193 ARG B N 1
ATOM 2949 C CA . ARG B 1 194 ? 25.804 20.975 -30.246 1.00 21.35 193 ARG B CA 1
ATOM 2950 C C . ARG B 1 194 ? 25.840 21.436 -28.798 1.00 22.10 193 ARG B C 1
ATOM 2951 O O . ARG B 1 194 ? 25.495 22.586 -28.496 1.00 21.96 193 ARG B O 1
ATOM 2959 N N . LEU B 1 195 ? 26.285 20.559 -27.892 1.00 21.65 194 LEU B N 1
ATOM 2960 C CA . LEU B 1 195 ? 26.385 20.931 -26.483 1.00 23.11 194 LEU B CA 1
ATOM 2961 C C . LEU B 1 195 ? 27.465 21.986 -26.269 1.00 22.72 194 LEU B C 1
ATOM 2962 O O . LEU B 1 195 ? 27.263 22.943 -25.511 1.00 25.41 194 LEU B O 1
ATOM 2967 N N . ALA B 1 196 ? 28.615 21.840 -26.946 1.00 21.53 195 ALA B N 1
ATOM 2968 C CA . ALA B 1 196 ? 29.682 22.828 -26.813 1.00 23.48 195 ALA B CA 1
ATOM 2969 C C . ALA B 1 196 ? 29.220 24.215 -27.234 1.00 23.23 195 ALA B C 1
ATOM 2970 O O . ALA B 1 196 ? 29.591 25.211 -26.601 1.00 25.07 195 ALA B O 1
ATOM 2972 N N . ARG B 1 197 ? 28.420 24.306 -28.306 1.00 24.98 196 ARG B N 1
ATOM 2973 C CA . ARG B 1 197 ? 27.947 25.617 -28.742 1.00 21.73 196 ARG B CA 1
ATOM 2974 C C . ARG B 1 197 ? 27.012 26.231 -27.707 1.00 23.42 196 ARG B C 1
ATOM 2975 O O . ARG B 1 197 ? 27.084 27.435 -27.435 1.00 27.70 196 ARG B O 1
ATOM 2983 N N . ASP B 1 198 ? 26.160 25.411 -27.108 1.00 23.41 197 ASP B N 1
ATOM 2984 C CA . ASP B 1 198 ? 25.247 25.916 -26.089 1.00 25.04 197 ASP B CA 1
ATOM 2985 C C . ASP B 1 198 ? 26.015 26.433 -24.883 1.00 29.45 197 ASP B C 1
ATOM 2986 O O . ASP B 1 198 ? 25.752 27.536 -24.386 1.00 28.00 197 ASP B O 1
ATOM 2991 N N . ILE B 1 199 ? 26.988 25.652 -24.411 1.00 26.07 198 ILE B N 1
ATOM 2992 C CA . ILE B 1 199 ? 27.799 26.074 -23.269 1.00 24.60 198 ILE B CA 1
ATOM 2993 C C . ILE B 1 199 ? 28.553 27.353 -23.593 1.00 27.51 198 ILE B C 1
ATOM 2994 O O . ILE B 1 199 ? 28.617 28.282 -22.781 1.00 29.85 198 ILE B O 1
ATOM 2999 N N . PHE B 1 200 ? 29.157 27.412 -24.782 1.00 25.72 199 PHE B N 1
ATOM 3000 C CA . PHE B 1 200 ? 29.963 28.564 -25.157 1.00 26.55 199 PHE B CA 1
ATOM 3001 C C . PHE B 1 200 ? 29.149 29.850 -25.155 1.00 29.73 199 PHE B C 1
ATOM 3002 O O . PHE B 1 200 ? 29.646 30.903 -24.743 1.00 32.42 199 PHE B O 1
ATOM 3010 N N . GLU B 1 201 ? 27.899 29.796 -25.624 1.00 29.28 200 GLU B N 1
ATOM 3011 C CA . GLU B 1 201 ? 27.090 31.008 -25.610 1.00 31.15 200 GLU B CA 1
ATOM 3012 C C . GLU B 1 201 ? 26.795 31.452 -24.183 1.00 34.54 200 GLU B C 1
ATOM 3013 O O . GLU B 1 201 ? 26.737 32.655 -23.904 1.00 34.20 200 GLU B O 1
ATOM 3019 N N . GLU B 1 202 ? 26.621 30.498 -23.266 1.00 32.49 201 GLU B N 1
ATOM 3020 C CA . GLU B 1 202 ? 26.474 30.854 -21.855 1.00 31.55 201 GLU B CA 1
ATOM 3021 C C . GLU B 1 202 ? 27.771 31.423 -21.291 1.00 36.89 201 GLU B C 1
ATOM 3022 O O . GLU B 1 202 ? 27.742 32.355 -20.480 1.00 46.67 201 GLU B O 1
ATOM 3028 N N . LEU B 1 203 ? 28.916 30.875 -21.711 1.00 37.41 202 LEU B N 1
ATOM 3029 C CA . LEU B 1 203 ? 30.201 31.304 -21.165 1.00 41.80 202 LEU B CA 1
ATOM 3030 C C . LEU B 1 203 ? 30.496 32.761 -21.495 1.00 49.52 202 LEU B C 1
ATOM 3031 O O . LEU B 1 203 ? 30.961 33.516 -20.634 1.00 51.36 202 LEU B O 1
ATOM 3036 N N . ARG B 1 204 ? 30.245 33.180 -22.733 1.00 46.69 203 ARG B N 1
ATOM 3037 C CA . ARG B 1 204 ? 30.645 34.528 -23.109 1.00 49.58 203 ARG B CA 1
ATOM 3038 C C . ARG B 1 204 ? 29.641 35.590 -22.676 1.00 53.84 203 ARG B C 1
ATOM 3039 O O . ARG B 1 204 ? 29.857 36.772 -22.961 1.00 61.12 203 ARG B O 1
ATOM 3047 N N . GLU B 1 205 ? 28.563 35.205 -21.990 1.00 53.85 204 GLU B N 1
ATOM 3048 C CA . GLU B 1 205 ? 27.762 36.145 -21.215 1.00 57.51 204 GLU B CA 1
ATOM 3049 C C . GLU B 1 205 ? 28.296 36.312 -19.795 1.00 58.35 204 GLU B C 1
ATOM 3050 O O . GLU B 1 205 ? 27.526 36.611 -18.872 1.00 65.81 204 GLU B O 1
ATOM 3052 N N . ILE B 1 206 ? 29.596 36.109 -19.599 1.00 60.31 205 ILE B N 1
ATOM 3053 C CA . ILE B 1 206 ? 30.228 36.240 -18.294 1.00 57.81 205 ILE B CA 1
ATOM 3054 C C . ILE B 1 206 ? 31.586 36.911 -18.455 1.00 56.40 205 ILE B C 1
ATOM 3055 O O . ILE B 1 206 ? 32.070 37.091 -19.574 1.00 61.00 205 ILE B O 1
#

B-factor: mean 31.59, std 10.34, range [15.11, 73.6]

InterPro domains:
  IPR007099 RNA-directed RNA polymerase, negative-strand RNA virus [PS50525] (976-1167)
  IPR007322 RNA-dependent RNA polymerase, bunyaviral [PF04196] (609-1300)
  IPR014385 RNA-directed RNA polymerase, phlebovirus [PIRSF000826] (1-2095)
  IPR022531 RNA-directed RNA polymerase L, PA-C-l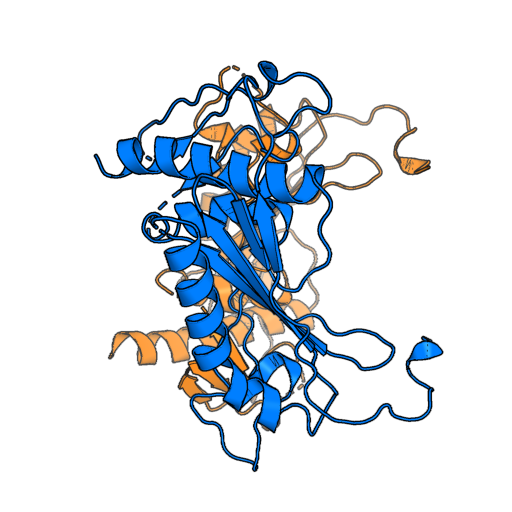ike domain [PF12603] (221-421)
  IPR029124 RNA-directed RNA polymerase L, N-terminal [PF15518] (5-218)

Secondary structure (P-SEA, 3-state):
cccccccccccbbbbbcbbbbbbbcccbbbbbbbbbcccbbbbccccccccccccccccccccccccaaaaaaaccccccccccccccccccccccccccccccccccccccbbbbbbbbbccccaaaaaaaaaaaaaacaaaaaaacccbbbbbbbbbbccccccccccccaaaaaaaaaaaaaaaaaaaaaac/cccccccccccbbbbbcbbbbbbbcccccccccccccccccccccccccccccccccccccaaaaaaaccccccccccccccccccccccccccccccccccccbbbbbbbbbccccaaaaaaaaaaaaaacaaaaaaacccbbbbbbbbbbccccccccccccaaaaaaaaaaaaaaaaaaaaaacc

Solvent-accessible surface area: 20365 Å² total

Organism: Toscana virus (NCBI:txid11590)

Nearest PDB structures (foldseek):
  6qw0-assembly2_B  TM=1.005E+00  e=2.747E-40  Toscana virus
  6qw5-assembly2_B  TM=9.875E-01  e=7.397E-35  Toscana virus
  6qvv-assembly2_B  TM=1.003E+00  e=5.581E-34  Toscana virus
  6qw0-assembly1_A  TM=9.919E-01  e=1.482E-34  Toscana virus
  6qvv-assembly1_A  TM=9.909E-01  e=1.973E-33  Toscana virus

Radius of gyration: 23.66 Å; Cα contacts (8 Å, |Δi|>4): 715; chains: 2; bounding box: 66×50×57 Å

Sequence (383 aa):
ERILKKQPAPVRRALTIHPLRRYESSIYDTPIPAYVIKHVTIDDIATSELADGQSGSTIQPFESVQNLTLFKHDFTFGHLADTTDKKFVEVFGVLENRADDSSDFQSPDIIEETETGHHVYVVEFTTTGDANSADLAARNKIAKYEIACLDRSSAIKPISLYIIAVHFNGVVSNLDLSDEEVNEIVFRFRLARDIFEELREERILKKQPAPVRALTIHPLRRYESSIYDTPIPAYVIKVTIDIATSELQSGSTIQPFESVLTLFKHDFTFGHLADTTDKKFVEVFGVVLRADDSDFQSPDIIETETTGHHVYVVEFTTTGDANSSADLAARNKIAKYEIACLDRSSAIKPISLYIIAVHFNGVVSNLDLSDEEVNEIVFRFRLARDIFEELREI